Protein AF-0000000075710093 (afdb_homodimer)

pLDDT: mean 81.99, std 16.5, range [28.8, 97.38]

Sequence (736 aa):
MQGRSYMDYFTKPLHSPQQIHKHSLILINNLFGNTHSDSKSATISHDTITNLRSKILTLLNTTYNHYTVIFTHSSTQSIKTALETFTFNETSKLQLICDEKSELPYLSQVISNKNIKRVIRNDAKIDYTPIKTNDLVFISPFINGSLLTIDEIKTIIKRSHEIGNTTFVGIDATHLISNYEIDLEKLNPDFFIFDVQSFIGYPRLGVLLVNNDLITSNLLEKPYFGGGSLVYALTESPHEKLKLFPSERFEDGSLPFLTTAAADEMFSAVSEINKFRVERISKISEYAREKLSKINNCKVYGKSGSIILFDVLDSNRKAVDALNFAKFAYNSSVDISVYNNHSMASFGWLSTEQDIDKLVDVINKYLNMQGRSYMDYFTKPLHSPQQIHKHSLILINNLFGNTHSDSKSATISHDTITNLRSKILTLLNTTYNHYTVIFTHSSTQSIKTALETFTFNETSKLQLICDEKSELPYLSQVISNKNIKRVIRNDAKIDYTPIKTNDLVFISPFINGSLLTIDEIKTIIKRSHEIGNTTFVGIDATHLISNYEIDLEKLNPDFFIFDVQSFIGYPRLGVLLVNNDLITSNLLEKPYFGGGSLVYALTESPHEKLKLFPSERFEDGSLPFLTTAAADEMFSAVSEINKFRVERISKISEYAREKLSKINNCKVYGKSGSIILFDVLDSNRKAVDALNFAKFAYNSSVDISVYNNHSMASFGWLSTEQDIDKLVDVINKYLN

Structure (mmCIF, N/CA/C/O backbone):
data_AF-0000000075710093-model_v1
#
loop_
_entity.id
_entity.type
_entity.pdbx_description
1 polymer 'Aminotransferase class V domain-containing protein'
#
loop_
_atom_site.group_PDB
_atom_site.id
_atom_site.type_symbol
_atom_site.label_atom_id
_atom_site.label_alt_id
_atom_site.label_comp_id
_atom_site.label_asym_id
_atom_site.label_entity_id
_atom_site.label_seq_id
_atom_site.pdbx_PDB_ins_code
_atom_site.Cartn_x
_atom_site.Cartn_y
_atom_site.Cartn_z
_atom_site.occupancy
_atom_site.B_iso_or_equiv
_atom_site.auth_seq_id
_atom_site.auth_comp_id
_atom_site.auth_asym_id
_atom_site.auth_atom_id
_atom_site.pdbx_PDB_model_num
ATOM 1 N N . MET A 1 1 ? 1.36 -23.844 14.062 1 54.62 1 MET A N 1
ATOM 2 C CA . MET A 1 1 ? 0.206 -24.109 13.211 1 54.62 1 MET A CA 1
ATOM 3 C C . MET A 1 1 ? -0.785 -25.031 13.922 1 54.62 1 MET A C 1
ATOM 5 O O . MET A 1 1 ? -1.753 -25.5 13.312 1 54.62 1 MET A O 1
ATOM 9 N N . GLN A 1 2 ? -0.955 -24.953 15.172 1 58.69 2 GLN A N 1
ATOM 10 C CA . GLN A 1 2 ? -1.881 -25.578 16.109 1 58.69 2 GLN A CA 1
ATOM 11 C C . GLN A 1 2 ? -2.438 -26.875 15.531 1 58.69 2 GLN A C 1
ATOM 13 O O . GLN A 1 2 ? -3.643 -27.125 15.602 1 58.69 2 GLN A O 1
ATOM 18 N N . GLY A 1 3 ? -1.556 -27.672 14.789 1 72.56 3 GLY A N 1
ATOM 19 C CA . GLY A 1 3 ? -1.982 -28.984 14.328 1 72.56 3 GLY A CA 1
ATOM 20 C C . GLY A 1 3 ? -2.639 -28.953 12.961 1 72.56 3 GLY A C 1
ATOM 21 O O . GLY A 1 3 ? -3.047 -30 12.445 1 72.56 3 GLY A O 1
ATOM 22 N N . ARG A 1 4 ? -2.764 -27.891 12.383 1 85.44 4 ARG A N 1
ATOM 23 C CA . ARG A 1 4 ? -3.398 -27.781 11.07 1 85.44 4 ARG A CA 1
ATOM 24 C C . ARG A 1 4 ? -2.367 -27.891 9.953 1 85.44 4 ARG A C 1
ATOM 26 O O . ARG A 1 4 ? -1.199 -27.531 10.141 1 85.44 4 ARG A O 1
ATOM 33 N N . SER A 1 5 ? -2.816 -28.562 8.828 1 92.88 5 SER A N 1
ATOM 34 C CA . SER A 1 5 ? -2.004 -28.594 7.617 1 92.88 5 SER A CA 1
ATOM 35 C C . SER A 1 5 ? -2.387 -27.469 6.656 1 92.88 5 SER A C 1
ATOM 37 O O . SER A 1 5 ? -3.506 -27.438 6.141 1 92.88 5 SER A O 1
ATOM 39 N N . TYR A 1 6 ? -1.43 -26.609 6.48 1 91.44 6 TYR A N 1
ATOM 40 C CA . TYR A 1 6 ? -1.69 -25.438 5.652 1 91.44 6 TYR A CA 1
ATOM 41 C C . TYR A 1 6 ? -1.226 -25.672 4.223 1 91.44 6 TYR A C 1
ATOM 43 O O . TYR A 1 6 ? -0.056 -25.984 3.982 1 91.44 6 TYR A O 1
ATOM 51 N N . MET A 1 7 ? -2.17 -25.516 3.254 1 93.06 7 MET A N 1
ATOM 52 C CA . MET A 1 7 ? -1.852 -25.734 1.845 1 93.06 7 MET A CA 1
ATOM 53 C C . MET A 1 7 ? -2.469 -24.641 0.978 1 93.06 7 MET A C 1
ATOM 55 O O . MET A 1 7 ? -3.041 -24.922 -0.075 1 93.06 7 MET A O 1
ATOM 59 N N . ASP A 1 8 ? -2.447 -23.453 1.453 1 87.88 8 ASP A N 1
ATOM 60 C CA . ASP A 1 8 ? -2.93 -22.297 0.693 1 87.88 8 ASP A CA 1
ATOM 61 C C . ASP A 1 8 ? -1.832 -21.25 0.526 1 87.88 8 ASP A C 1
ATOM 63 O O . ASP A 1 8 ? -2.045 -20.062 0.811 1 87.88 8 ASP A O 1
ATOM 67 N N . TYR A 1 9 ? -0.689 -21.672 0.053 1 88.19 9 TYR A N 1
ATOM 68 C CA . TYR A 1 9 ? 0.469 -20.797 -0.136 1 88.19 9 TYR A CA 1
ATOM 69 C C . TYR A 1 9 ? 0.273 -19.891 -1.337 1 88.19 9 TYR A C 1
ATOM 71 O O . TYR A 1 9 ? 0.955 -18.875 -1.466 1 88.19 9 TYR A O 1
ATOM 79 N N . PHE A 1 10 ? -0.645 -20.281 -2.176 1 81.75 10 PHE A N 1
ATOM 80 C CA . PHE A 1 10 ? -0.968 -19.422 -3.307 1 81.75 10 PHE A CA 1
ATOM 81 C C . PHE A 1 10 ? -1.562 -18.094 -2.83 1 81.75 10 PHE A C 1
ATOM 83 O O . PHE A 1 10 ? -1.203 -17.031 -3.332 1 81.75 10 PHE A O 1
ATOM 90 N N . THR A 1 11 ? -2.416 -18.203 -1.871 1 76.12 11 THR A N 1
ATOM 91 C CA . THR A 1 11 ? -3.086 -17.016 -1.36 1 76.12 11 THR A CA 1
ATOM 92 C C . THR A 1 11 ? -2.188 -16.266 -0.379 1 76.12 11 THR A C 1
ATOM 94 O O . THR A 1 11 ? -2.109 -15.039 -0.415 1 76.12 11 THR A O 1
ATOM 97 N N . LYS A 1 12 ? -1.596 -17.047 0.429 1 82.56 12 LYS A N 1
ATOM 98 C CA . LYS A 1 12 ? -0.775 -16.422 1.463 1 82.56 12 LYS A CA 1
ATOM 99 C C . LYS A 1 12 ? 0.252 -17.406 2.018 1 82.56 12 LYS A C 1
ATOM 101 O O . LYS A 1 12 ? -0.054 -18.188 2.918 1 82.56 12 LYS A O 1
ATOM 106 N N . PRO A 1 13 ? 1.478 -17.234 1.583 1 88.94 13 PRO A N 1
ATOM 107 C CA . PRO A 1 13 ? 2.527 -18.031 2.215 1 88.94 13 PRO A CA 1
ATOM 108 C C . PRO A 1 13 ? 2.682 -17.734 3.705 1 88.94 13 PRO A C 1
ATOM 110 O O . PRO A 1 13 ? 2.383 -16.625 4.152 1 88.94 13 PRO A O 1
ATOM 113 N N . LEU A 1 14 ? 3.131 -18.734 4.449 1 88.12 14 LEU A N 1
ATOM 114 C CA . LEU A 1 14 ? 3.414 -18.531 5.867 1 88.12 14 LEU A CA 1
ATOM 115 C C . LEU A 1 14 ? 4.672 -17.688 6.055 1 88.12 14 LEU A C 1
ATOM 117 O O . LEU A 1 14 ? 5.648 -17.859 5.32 1 88.12 14 LEU A O 1
ATOM 121 N N . HIS A 1 15 ? 4.586 -16.719 6.953 1 87.88 15 HIS A N 1
ATOM 122 C CA . HIS A 1 15 ? 5.754 -15.891 7.25 1 87.88 15 HIS A CA 1
ATOM 123 C C . HIS A 1 15 ? 6.535 -16.453 8.438 1 87.88 15 HIS A C 1
ATOM 125 O O . HIS A 1 15 ? 5.984 -17.172 9.258 1 87.88 15 HIS A O 1
ATOM 131 N N . SER A 1 16 ? 7.805 -16.094 8.5 1 86.88 16 SER A N 1
ATOM 132 C CA . SER A 1 16 ? 8.68 -16.516 9.602 1 86.88 16 SER A CA 1
ATOM 133 C C . SER A 1 16 ? 8.336 -15.758 10.883 1 86.88 16 SER A C 1
ATOM 135 O O . SER A 1 16 ? 8.445 -14.531 10.938 1 86.88 16 SER A O 1
ATOM 137 N N . PRO A 1 17 ? 7.965 -16.5 11.945 1 89.31 17 PRO A N 1
ATOM 138 C CA . PRO A 1 17 ? 7.703 -15.828 13.227 1 89.31 17 PRO A CA 1
ATOM 139 C C . PRO A 1 17 ? 8.93 -15.102 13.766 1 89.31 17 PRO A C 1
ATOM 141 O O . PRO A 1 17 ? 8.797 -14.039 14.383 1 89.31 17 PRO A O 1
ATOM 144 N N . GLN A 1 18 ? 10.086 -15.711 13.516 1 90.88 18 GLN A N 1
ATOM 145 C CA . GLN A 1 18 ? 11.328 -15.102 13.984 1 90.88 18 GLN A CA 1
ATOM 146 C C . GLN A 1 18 ? 11.547 -13.742 13.328 1 90.88 18 GLN A C 1
ATOM 148 O O . GLN A 1 18 ? 11.898 -12.766 14.008 1 90.88 18 GLN A O 1
ATOM 153 N N . GLN A 1 19 ? 11.328 -13.719 12.047 1 90.44 19 GLN A N 1
ATOM 154 C CA . GLN A 1 19 ? 11.539 -12.461 11.336 1 90.44 19 GLN A CA 1
ATOM 155 C C . GLN A 1 19 ? 10.477 -11.43 11.703 1 90.44 19 GLN A C 1
ATOM 157 O O . GLN A 1 19 ? 10.758 -10.234 11.75 1 90.44 19 GLN A O 1
ATOM 162 N N . ILE A 1 20 ? 9.242 -11.875 11.953 1 93.69 20 ILE A N 1
ATOM 163 C CA . ILE A 1 20 ? 8.195 -10.969 12.406 1 93.69 20 ILE A CA 1
ATOM 164 C C . ILE A 1 20 ? 8.594 -10.344 13.734 1 93.69 20 ILE A C 1
ATOM 166 O O . ILE A 1 20 ? 8.445 -9.133 13.93 1 93.69 20 ILE A O 1
ATOM 170 N N . HIS A 1 21 ? 9.078 -11.164 14.594 1 93.75 21 HIS A N 1
ATOM 171 C CA . HIS A 1 21 ? 9.523 -10.672 15.898 1 93.75 21 HIS A CA 1
ATOM 172 C C . HIS A 1 21 ? 10.672 -9.688 15.75 1 93.75 21 HIS A C 1
ATOM 174 O O . HIS A 1 21 ? 10.672 -8.625 16.375 1 93.75 21 HIS A O 1
ATOM 180 N N . LYS A 1 22 ? 11.664 -10.031 14.969 1 93.56 22 LYS A N 1
ATOM 181 C CA . LYS A 1 22 ? 12.797 -9.141 14.734 1 93.56 22 LYS A CA 1
ATOM 182 C C . LYS A 1 22 ? 12.344 -7.812 14.148 1 93.56 22 LYS A C 1
ATOM 184 O O . LYS A 1 22 ? 12.867 -6.758 14.508 1 93.56 22 LYS A O 1
ATOM 189 N N . HIS A 1 23 ? 11.43 -7.887 13.227 1 93.56 23 HIS A N 1
ATOM 190 C CA . HIS A 1 23 ? 10.891 -6.668 12.633 1 93.56 23 HIS A CA 1
ATOM 191 C C . HIS A 1 23 ? 10.266 -5.766 13.695 1 93.56 23 HIS A C 1
ATOM 193 O O . HIS A 1 23 ? 10.445 -4.547 13.656 1 93.56 23 HIS A O 1
ATOM 199 N N . SER A 1 24 ? 9.469 -6.371 14.602 1 94.25 24 SER A N 1
ATOM 200 C CA . SER A 1 24 ? 8.859 -5.578 15.664 1 94.25 24 SER A CA 1
ATOM 201 C C . SER A 1 24 ? 9.922 -4.863 16.484 1 94.25 24 SER A C 1
ATOM 203 O O . SER A 1 24 ? 9.75 -3.699 16.859 1 94.25 24 SER A O 1
ATOM 205 N N . LEU A 1 25 ? 11.031 -5.5 16.75 1 93.31 25 LEU A N 1
ATOM 206 C CA . LEU A 1 25 ? 12.125 -4.898 17.5 1 93.31 25 LEU A CA 1
ATOM 207 C C . LEU A 1 25 ? 12.773 -3.77 16.703 1 93.31 25 LEU A C 1
ATOM 209 O O . LEU A 1 25 ? 13.156 -2.746 17.281 1 93.31 25 LEU A O 1
ATOM 213 N N . ILE A 1 26 ? 12.891 -3.979 15.445 1 91.69 26 ILE A N 1
ATOM 214 C CA . ILE A 1 26 ? 13.453 -2.953 14.578 1 91.69 26 ILE A CA 1
ATOM 215 C C . ILE A 1 26 ? 12.594 -1.69 14.648 1 91.69 26 ILE A C 1
ATOM 217 O O . ILE A 1 26 ? 13.117 -0.582 14.773 1 91.69 26 ILE A O 1
ATOM 221 N N . LEU A 1 27 ? 11.305 -1.84 14.594 1 90.69 27 LEU A N 1
ATOM 222 C CA . LEU A 1 27 ? 10.398 -0.699 14.641 1 90.69 27 LEU A CA 1
ATOM 223 C C . LEU A 1 27 ? 10.453 -0.012 16 1 90.69 27 LEU A C 1
ATOM 225 O O . LEU A 1 27 ? 10.336 1.213 16.078 1 90.69 27 LEU A O 1
ATOM 229 N N . ILE A 1 28 ? 10.578 -0.799 17.016 1 89.12 28 ILE A N 1
ATOM 230 C CA . ILE A 1 28 ? 10.555 -0.282 18.375 1 89.12 28 ILE A CA 1
ATOM 231 C C . ILE A 1 28 ? 11.859 0.445 18.672 1 89.12 28 ILE A C 1
ATOM 233 O O . ILE A 1 28 ? 11.867 1.481 19.344 1 89.12 28 ILE A O 1
ATOM 237 N N . ASN A 1 29 ? 12.953 -0.029 18.078 1 88.75 29 ASN A N 1
ATOM 238 C CA . ASN A 1 29 ? 14.273 0.448 18.484 1 88.75 29 ASN A CA 1
ATOM 239 C C . ASN A 1 29 ? 14.82 1.479 17.5 1 88.75 29 ASN A C 1
ATOM 241 O O . ASN A 1 29 ? 15.883 2.062 17.719 1 88.75 29 ASN A O 1
ATOM 245 N N . ASN A 1 30 ? 14.133 1.697 16.406 1 85.25 30 ASN A N 1
ATOM 246 C CA . ASN A 1 30 ? 14.609 2.646 15.398 1 85.25 30 ASN A CA 1
ATOM 247 C C . ASN A 1 30 ? 13.531 3.656 15.023 1 85.25 30 ASN A C 1
ATOM 249 O O . ASN A 1 30 ? 12.344 3.344 15.062 1 85.25 30 ASN A O 1
ATOM 253 N N . LEU A 1 31 ? 14.016 4.883 14.734 1 82.5 31 LEU A N 1
ATOM 254 C CA . LEU A 1 31 ? 13.133 5.918 14.219 1 82.5 31 LEU A CA 1
ATOM 255 C C . LEU A 1 31 ? 13.273 6.047 12.703 1 82.5 31 LEU A C 1
ATOM 257 O O . LEU A 1 31 ? 14.352 6.367 12.203 1 82.5 31 LEU A O 1
ATOM 261 N N . PHE A 1 32 ? 12.18 5.715 12.047 1 81.19 32 PHE A N 1
ATOM 262 C CA . PHE A 1 32 ? 12.141 5.852 10.602 1 81.19 32 PHE A CA 1
ATOM 263 C C . PHE A 1 32 ? 11.461 7.148 10.195 1 81.19 32 PHE A C 1
ATOM 265 O O . PHE A 1 32 ? 10.633 7.68 10.938 1 81.19 32 PHE A O 1
ATOM 272 N N . GLY A 1 33 ? 11.836 7.699 9.102 1 75.12 33 GLY A N 1
ATOM 273 C CA . GLY A 1 33 ? 11.25 8.93 8.586 1 75.12 33 GLY A CA 1
ATOM 274 C C . GLY A 1 33 ? 11.242 9 7.07 1 75.12 33 GLY A C 1
ATOM 275 O O . GLY A 1 33 ? 11.711 8.078 6.398 1 75.12 33 GLY A O 1
ATOM 276 N N . ASN A 1 34 ? 10.602 9.992 6.633 1 67.44 34 ASN A N 1
ATOM 277 C CA . ASN A 1 34 ? 10.562 10.195 5.188 1 67.44 34 ASN A CA 1
ATOM 278 C C . ASN A 1 34 ? 11.961 10.391 4.613 1 67.44 34 ASN A C 1
ATOM 280 O O . ASN A 1 34 ? 12.773 11.133 5.172 1 67.44 34 ASN A O 1
ATOM 284 N N . THR A 1 35 ? 12.227 9.75 3.547 1 61.75 35 THR A N 1
ATOM 285 C CA . THR A 1 35 ? 13.57 9.703 2.982 1 61.75 35 THR A CA 1
ATOM 286 C C . THR A 1 35 ? 13.977 11.07 2.439 1 61.75 35 THR A C 1
ATOM 288 O O . THR A 1 35 ? 15.164 11.32 2.188 1 61.75 35 THR A O 1
ATOM 291 N N . HIS A 1 36 ? 13.07 11.883 2.311 1 58.78 36 HIS A N 1
ATOM 292 C CA . HIS A 1 36 ? 13.352 13.18 1.704 1 58.78 36 HIS A CA 1
ATOM 293 C C . HIS A 1 36 ? 13.719 14.211 2.762 1 58.78 36 HIS A C 1
ATOM 295 O O . HIS A 1 36 ? 14 15.367 2.438 1 58.78 36 HIS A O 1
ATOM 301 N N . SER A 1 37 ? 13.797 13.742 3.99 1 59.25 37 SER A N 1
ATOM 302 C CA . SER A 1 37 ? 14.172 14.656 5.066 1 59.25 37 SER A CA 1
ATOM 303 C C . SER A 1 37 ? 15.656 14.539 5.391 1 59.25 37 SER A C 1
ATOM 305 O O . SER A 1 37 ? 16.328 13.602 4.941 1 59.25 37 SER A O 1
ATOM 307 N N . ASP A 1 38 ? 16.312 15.531 5.82 1 58.88 38 ASP A N 1
ATOM 308 C CA . ASP A 1 38 ? 17.719 15.5 6.215 1 58.88 38 ASP A CA 1
ATOM 309 C C . ASP A 1 38 ? 17.875 15.031 7.66 1 58.88 38 ASP A C 1
ATOM 311 O O . ASP A 1 38 ? 18.859 15.367 8.32 1 58.88 38 ASP A O 1
ATOM 315 N N . SER A 1 39 ? 17.078 14.219 8.086 1 65.75 39 SER A N 1
ATOM 316 C CA . SER A 1 39 ? 17.109 13.711 9.461 1 65.75 39 SER A CA 1
ATOM 317 C C . SER A 1 39 ? 17.75 12.328 9.523 1 65.75 39 SER A C 1
ATOM 319 O O . SER A 1 39 ? 17.969 11.695 8.492 1 65.75 39 SER A O 1
ATOM 321 N N . LYS A 1 40 ? 18.312 11.898 10.68 1 69.88 40 LYS A N 1
ATOM 322 C CA . LYS A 1 40 ? 18.828 10.547 10.898 1 69.88 40 LYS A CA 1
ATOM 323 C C . LYS A 1 40 ? 17.781 9.5 10.539 1 69.88 40 LYS A C 1
ATOM 325 O O . LYS A 1 40 ? 18.109 8.461 9.961 1 69.88 40 LYS A O 1
ATOM 330 N N . SER A 1 41 ? 16.516 9.844 10.906 1 76.38 41 SER A N 1
ATOM 331 C CA . SER A 1 41 ? 15.422 8.938 10.578 1 76.38 41 SER A CA 1
ATOM 332 C C . SER A 1 41 ? 15.297 8.742 9.07 1 76.38 41 SER A C 1
ATOM 334 O O . SER A 1 41 ? 15.031 7.633 8.602 1 76.38 41 SER A O 1
ATOM 336 N N . ALA A 1 42 ? 15.531 9.805 8.383 1 75.31 42 ALA A N 1
ATOM 337 C CA . ALA A 1 42 ? 15.5 9.734 6.926 1 75.31 42 ALA A CA 1
ATOM 338 C C . ALA A 1 42 ? 16.641 8.875 6.395 1 75.31 42 ALA A C 1
ATOM 340 O O . ALA A 1 42 ? 16.469 8.117 5.438 1 75.31 42 ALA A O 1
ATOM 341 N N . THR A 1 43 ? 17.828 8.992 7.043 1 78.81 43 THR A N 1
ATOM 342 C CA . THR A 1 43 ? 19 8.219 6.633 1 78.81 43 THR A CA 1
ATOM 343 C C . THR A 1 43 ? 18.75 6.727 6.855 1 78.81 43 THR A C 1
ATOM 345 O O . THR A 1 43 ? 19.094 5.906 6 1 78.81 43 THR A O 1
ATOM 348 N N . ILE A 1 44 ? 18.203 6.418 7.977 1 82.81 44 ILE A N 1
ATOM 349 C CA . ILE A 1 44 ? 17.906 5.023 8.289 1 82.81 44 ILE A CA 1
ATOM 350 C C . ILE A 1 44 ? 16.938 4.465 7.258 1 82.81 44 ILE A C 1
ATOM 352 O O . ILE A 1 44 ? 17.109 3.346 6.766 1 82.81 44 ILE A O 1
ATOM 356 N N . SER A 1 45 ? 15.953 5.234 6.945 1 85.62 45 SER A N 1
ATOM 357 C CA . SER A 1 45 ? 14.977 4.828 5.945 1 85.62 45 SER A CA 1
ATOM 358 C C . SER A 1 45 ? 15.633 4.617 4.582 1 85.62 45 SER A C 1
ATOM 360 O O . SER A 1 45 ? 15.375 3.617 3.912 1 85.62 45 SER A O 1
ATOM 362 N N . HIS A 1 46 ? 16.469 5.52 4.184 1 83.56 46 HIS A N 1
ATOM 363 C CA . HIS A 1 46 ? 17.156 5.441 2.904 1 83.56 46 HIS A CA 1
ATOM 364 C C . HIS A 1 46 ? 18.047 4.199 2.834 1 83.56 46 HIS A C 1
ATOM 366 O O . HIS A 1 46 ? 18.031 3.482 1.832 1 83.56 46 HIS A O 1
ATOM 372 N N . ASP A 1 47 ? 18.812 3.998 3.885 1 87.75 47 ASP A N 1
ATOM 373 C CA . ASP A 1 47 ? 19.703 2.848 3.936 1 87.75 47 ASP A CA 1
ATOM 374 C C . ASP A 1 47 ? 18.922 1.539 3.855 1 87.75 47 ASP A C 1
ATOM 376 O O . ASP A 1 47 ? 19.344 0.599 3.178 1 87.75 47 ASP A O 1
ATOM 380 N N . THR A 1 48 ? 17.875 1.511 4.539 1 90.5 48 THR A N 1
ATOM 381 C CA . THR A 1 48 ? 17.047 0.308 4.555 1 90.5 48 THR A CA 1
ATOM 382 C C . THR A 1 48 ? 16.484 0.017 3.164 1 90.5 48 THR A C 1
ATOM 384 O O . THR A 1 48 ? 16.516 -1.128 2.707 1 90.5 48 THR A O 1
ATOM 387 N N . ILE A 1 49 ? 16.031 1.028 2.516 1 89.94 49 ILE A N 1
ATOM 388 C CA . ILE A 1 49 ? 15.469 0.885 1.176 1 89.94 49 ILE A CA 1
ATOM 389 C C . ILE A 1 49 ? 16.562 0.442 0.204 1 89.94 49 ILE A C 1
ATOM 391 O O . ILE A 1 49 ? 16.344 -0.447 -0.622 1 89.94 49 ILE A O 1
ATOM 395 N N . THR A 1 50 ? 17.719 1.025 0.313 1 90.38 50 THR A N 1
ATOM 396 C CA . THR A 1 50 ? 18.859 0.676 -0.535 1 90.38 50 THR A CA 1
ATOM 397 C C . THR A 1 50 ? 19.281 -0.771 -0.3 1 90.38 50 THR A C 1
ATOM 399 O O . THR A 1 50 ? 19.562 -1.5 -1.251 1 90.38 50 THR A O 1
ATOM 402 N N . ASN A 1 51 ? 19.312 -1.138 0.919 1 92.81 51 ASN A N 1
ATOM 403 C CA . ASN A 1 51 ? 19.672 -2.51 1.262 1 92.81 51 ASN A CA 1
ATOM 404 C C . ASN A 1 51 ? 18.672 -3.508 0.687 1 92.81 51 ASN A C 1
ATOM 406 O O . ASN A 1 51 ? 19.047 -4.559 0.173 1 92.81 51 ASN A O 1
ATOM 410 N N . LEU A 1 52 ? 17.406 -3.172 0.826 1 94.69 52 LEU A N 1
ATOM 411 C CA . LEU A 1 52 ? 16.375 -4.051 0.296 1 94.69 52 LEU A CA 1
ATOM 412 C C . LEU A 1 52 ? 16.516 -4.207 -1.215 1 94.69 52 LEU A C 1
ATOM 414 O O . LEU A 1 52 ? 16.406 -5.316 -1.742 1 94.69 52 LEU A O 1
ATOM 418 N N . ARG A 1 53 ? 16.703 -3.082 -1.881 1 94.19 53 ARG A N 1
ATOM 419 C CA . ARG A 1 53 ? 16.906 -3.141 -3.324 1 94.19 53 ARG A CA 1
ATOM 420 C C . ARG A 1 53 ? 18.078 -4.055 -3.672 1 94.19 53 ARG A C 1
ATOM 422 O O . ARG A 1 53 ? 17.984 -4.871 -4.59 1 94.19 53 ARG A O 1
ATOM 429 N N . SER A 1 54 ? 19.141 -3.959 -2.973 1 94.44 54 SER A N 1
ATOM 430 C CA . SER A 1 54 ? 20.312 -4.789 -3.203 1 94.44 54 SER A CA 1
ATOM 431 C C . SER A 1 54 ? 20 -6.266 -2.98 1 94.44 54 SER A C 1
ATOM 433 O O . SER A 1 54 ? 20.438 -7.117 -3.762 1 94.44 54 SER A O 1
ATOM 435 N N . LYS A 1 55 ? 19.328 -6.594 -1.928 1 94.75 55 LYS A N 1
ATOM 436 C CA . LYS A 1 55 ? 18.953 -7.977 -1.637 1 94.75 55 LYS A CA 1
ATOM 437 C C . LYS A 1 55 ? 18.109 -8.57 -2.762 1 94.75 55 LYS A C 1
ATOM 439 O O . LYS A 1 55 ? 18.297 -9.727 -3.145 1 94.75 55 LYS A O 1
ATOM 444 N N . ILE A 1 56 ? 17.172 -7.754 -3.266 1 96 56 ILE A N 1
ATOM 445 C CA . ILE A 1 56 ? 16.281 -8.203 -4.336 1 96 56 ILE A CA 1
ATOM 446 C C . ILE A 1 56 ? 17.109 -8.469 -5.602 1 96 56 ILE A C 1
ATOM 448 O O . ILE A 1 56 ? 16.938 -9.508 -6.242 1 96 56 ILE A O 1
ATOM 452 N N . LEU A 1 57 ? 17.984 -7.527 -5.914 1 96.06 57 LEU A N 1
ATOM 453 C CA . LEU A 1 57 ? 18.828 -7.68 -7.094 1 96.06 57 LEU A CA 1
ATOM 454 C C . LEU A 1 57 ? 19.719 -8.906 -6.973 1 96.06 57 LEU A C 1
ATOM 456 O O . LEU A 1 57 ? 19.891 -9.664 -7.934 1 96.06 57 LEU A O 1
ATOM 460 N N . THR A 1 58 ? 20.25 -9.141 -5.805 1 94.56 58 THR A N 1
ATOM 461 C CA . THR A 1 58 ? 21.094 -10.305 -5.562 1 94.56 58 THR A CA 1
ATOM 462 C C . THR A 1 58 ? 20.297 -11.594 -5.695 1 94.56 58 THR A C 1
ATOM 464 O O . THR A 1 58 ? 20.75 -12.555 -6.324 1 94.56 58 THR A O 1
ATOM 467 N N . LEU A 1 59 ? 19.141 -11.625 -5.125 1 94.5 59 LEU A N 1
ATOM 468 C CA . LEU A 1 59 ? 18.266 -12.789 -5.191 1 94.5 59 LEU A CA 1
ATOM 469 C C . LEU A 1 59 ? 17.984 -13.172 -6.637 1 94.5 59 LEU A C 1
ATOM 471 O O . LEU A 1 59 ? 17.875 -14.359 -6.965 1 94.5 59 LEU A O 1
ATOM 475 N N . LEU A 1 60 ? 17.844 -12.18 -7.488 1 95.56 60 LEU A N 1
ATOM 476 C CA . LEU A 1 60 ? 17.453 -12.398 -8.875 1 95.56 60 LEU A CA 1
ATOM 477 C C . LEU A 1 60 ? 18.672 -12.43 -9.789 1 95.56 60 LEU A C 1
ATOM 479 O O . LEU A 1 60 ? 18.531 -12.406 -11.016 1 95.56 60 LEU A O 1
ATOM 483 N N . ASN A 1 61 ? 19.844 -12.383 -9.18 1 95.12 61 ASN A N 1
ATOM 484 C CA . ASN A 1 61 ? 21.125 -12.492 -9.883 1 95.12 61 ASN A CA 1
ATOM 485 C C . ASN A 1 61 ? 21.266 -11.406 -10.953 1 95.12 61 ASN A C 1
ATOM 487 O O . ASN A 1 61 ? 21.531 -11.711 -12.117 1 95.12 61 ASN A O 1
ATOM 491 N N . THR A 1 62 ? 21.031 -10.18 -10.539 1 97.25 62 THR A N 1
ATOM 492 C CA . THR A 1 62 ? 21.219 -9.023 -11.406 1 97.25 62 THR A CA 1
ATOM 493 C C . THR A 1 62 ? 21.766 -7.836 -10.609 1 97.25 62 THR A C 1
ATOM 495 O O . THR A 1 62 ? 22.141 -7.984 -9.445 1 97.25 62 THR A O 1
ATOM 498 N N . THR A 1 63 ? 22.016 -6.668 -11.266 1 95.75 63 THR A N 1
ATOM 499 C CA . THR A 1 63 ? 22.609 -5.504 -10.617 1 95.75 63 THR A CA 1
ATOM 500 C C . THR A 1 63 ? 21.875 -4.227 -11.008 1 95.75 63 THR A C 1
ATOM 502 O O . THR A 1 63 ? 21.016 -4.246 -11.891 1 95.75 63 THR A O 1
ATOM 505 N N . TYR A 1 64 ? 22.281 -3.182 -10.328 1 92.94 64 TYR A N 1
ATOM 506 C CA . TYR A 1 64 ? 21.719 -1.858 -10.586 1 92.94 64 TYR A CA 1
ATOM 507 C C . TYR A 1 64 ? 22.047 -1.402 -12.008 1 92.94 64 TYR A C 1
ATOM 509 O O . TYR A 1 64 ? 21.406 -0.489 -12.531 1 92.94 64 TYR A O 1
ATOM 517 N N . ASN A 1 65 ? 22.984 -1.99 -12.641 1 93.19 65 ASN A N 1
ATOM 518 C CA . ASN A 1 65 ? 23.375 -1.611 -13.992 1 93.19 65 ASN A CA 1
ATOM 519 C C . ASN A 1 65 ? 22.359 -2.084 -15.023 1 93.19 65 ASN A C 1
ATOM 521 O O . ASN A 1 65 ? 22.234 -1.486 -16.094 1 93.19 65 ASN A O 1
ATOM 525 N N . HIS A 1 66 ? 21.641 -3.109 -14.648 1 96 66 HIS A N 1
ATOM 526 C CA . HIS A 1 66 ? 20.797 -3.717 -15.664 1 96 66 HIS A CA 1
ATOM 527 C C . HIS A 1 66 ? 19.312 -3.506 -15.344 1 96 66 HIS A C 1
ATOM 529 O O . HIS A 1 66 ? 18.484 -3.42 -16.25 1 96 66 HIS A O 1
ATOM 535 N N . TYR A 1 67 ? 19.016 -3.453 -14.016 1 95.81 67 TYR A N 1
ATOM 536 C CA . TYR A 1 67 ? 17.609 -3.299 -13.641 1 95.81 67 TYR A CA 1
ATOM 537 C C . TYR A 1 67 ? 17.453 -2.213 -12.586 1 95.81 67 TYR A C 1
ATOM 539 O O . TYR A 1 67 ? 18.297 -2.057 -11.703 1 95.81 67 TYR A O 1
ATOM 547 N N . THR A 1 68 ? 16.312 -1.536 -12.641 1 93.38 68 THR A N 1
ATOM 548 C CA . THR A 1 68 ? 15.867 -0.603 -11.617 1 93.38 68 THR A CA 1
ATOM 549 C C . THR A 1 68 ? 14.711 -1.197 -10.82 1 93.38 68 THR A C 1
ATOM 551 O O . THR A 1 68 ? 13.742 -1.699 -11.398 1 93.38 68 THR A O 1
ATOM 554 N N . VAL A 1 69 ? 14.852 -1.155 -9.5 1 94.44 69 VAL A N 1
ATOM 555 C CA . VAL A 1 69 ? 13.828 -1.701 -8.617 1 94.44 69 VAL A CA 1
ATOM 556 C C . VAL A 1 69 ? 12.875 -0.588 -8.18 1 94.44 69 VAL A C 1
ATOM 558 O O . VAL A 1 69 ? 13.297 0.399 -7.578 1 94.44 69 VAL A O 1
ATOM 561 N N . ILE A 1 70 ? 11.602 -0.78 -8.453 1 91.56 70 ILE A N 1
ATOM 562 C CA . ILE A 1 70 ? 10.555 0.164 -8.078 1 91.56 70 ILE A CA 1
ATOM 563 C C . ILE A 1 70 ? 9.578 -0.505 -7.117 1 91.56 70 ILE A C 1
ATOM 565 O O . ILE A 1 70 ? 9.086 -1.604 -7.387 1 91.56 70 ILE A O 1
ATOM 569 N N . PHE A 1 71 ? 9.336 0.176 -5.984 1 90.94 71 PHE A N 1
ATOM 570 C CA . PHE A 1 71 ? 8.375 -0.361 -5.031 1 90.94 71 PHE A CA 1
ATOM 571 C C . PHE A 1 71 ? 6.984 0.207 -5.285 1 90.94 71 PHE A C 1
ATOM 573 O O . PHE A 1 71 ? 6.836 1.396 -5.57 1 90.94 71 PHE A O 1
ATOM 580 N N . THR A 1 72 ? 6.047 -0.687 -5.32 1 88.19 72 THR A N 1
ATOM 581 C CA . THR A 1 72 ? 4.633 -0.348 -5.422 1 88.19 72 THR A CA 1
ATOM 582 C C . THR A 1 72 ? 3.838 -0.995 -4.289 1 88.19 72 THR A C 1
ATOM 584 O O . THR A 1 72 ? 4.422 -1.556 -3.357 1 88.19 72 THR A O 1
ATOM 587 N N . HIS A 1 73 ? 2.594 -0.92 -4.355 1 83.12 73 HIS A N 1
ATOM 588 C CA . HIS A 1 73 ? 1.78 -1.436 -3.26 1 83.12 73 HIS A CA 1
ATOM 589 C C . HIS A 1 73 ? 1.484 -2.92 -3.445 1 83.12 73 HIS A C 1
ATOM 591 O O . HIS A 1 73 ? 1.219 -3.631 -2.473 1 83.12 73 HIS A O 1
ATOM 597 N N . SER A 1 74 ? 1.488 -3.336 -4.656 1 84.69 74 SER A N 1
ATOM 598 C CA . SER A 1 74 ? 1.174 -4.719 -5.004 1 84.69 74 SER A CA 1
ATOM 599 C C . SER A 1 74 ? 1.646 -5.059 -6.41 1 84.69 74 SER A C 1
ATOM 601 O O . SER A 1 74 ? 2.014 -4.168 -7.18 1 84.69 74 SER A O 1
ATOM 603 N N . SER A 1 75 ? 1.606 -6.316 -6.695 1 86.56 75 SER A N 1
ATOM 604 C CA . SER A 1 75 ? 1.947 -6.707 -8.062 1 86.56 75 SER A CA 1
ATOM 605 C C . SER A 1 75 ? 0.956 -6.129 -9.062 1 86.56 75 SER A C 1
ATOM 607 O O . SER A 1 75 ? 1.329 -5.789 -10.188 1 86.56 75 SER A O 1
ATOM 609 N N . THR A 1 76 ? -0.299 -6.023 -8.625 1 79.56 76 THR A N 1
ATOM 610 C CA . THR A 1 76 ? -1.307 -5.414 -9.484 1 79.56 76 THR A CA 1
ATOM 611 C C . THR A 1 76 ? -0.932 -3.973 -9.82 1 79.56 76 THR A C 1
ATOM 613 O O . THR A 1 76 ? -1.012 -3.557 -10.977 1 79.56 76 THR A O 1
ATOM 616 N N . GLN A 1 77 ? -0.552 -3.252 -8.812 1 81.69 77 GLN A N 1
ATOM 617 C CA . GLN A 1 77 ? -0.142 -1.873 -9.062 1 81.69 77 GLN A CA 1
ATOM 618 C C . GLN A 1 77 ? 1.126 -1.818 -9.906 1 81.69 77 GLN A C 1
ATOM 620 O O . GLN A 1 77 ? 1.3 -0.906 -10.719 1 81.69 77 GLN A O 1
ATOM 625 N N . SER A 1 78 ? 2.006 -2.779 -9.68 1 87.5 78 SER A N 1
ATOM 626 C CA . SER A 1 78 ? 3.213 -2.854 -10.492 1 87.5 78 SER A CA 1
ATOM 627 C C . SER A 1 78 ? 2.873 -3.014 -11.977 1 87.5 78 SER A C 1
ATOM 629 O O . SER A 1 78 ? 3.473 -2.357 -12.828 1 87.5 78 SER A O 1
ATOM 631 N N . ILE A 1 79 ? 1.948 -3.885 -12.242 1 86.19 79 ILE A N 1
ATOM 632 C CA . ILE A 1 79 ? 1.52 -4.117 -13.617 1 86.19 79 ILE A CA 1
ATOM 633 C C . ILE A 1 79 ? 0.906 -2.842 -14.195 1 86.19 79 ILE A C 1
ATOM 635 O O . ILE A 1 79 ? 1.215 -2.449 -15.32 1 86.19 79 ILE A O 1
ATOM 639 N N . LYS A 1 80 ? 0.055 -2.217 -13.422 1 81.69 80 LYS A N 1
ATOM 640 C CA . LYS A 1 80 ? -0.564 -0.966 -13.852 1 81.69 80 LYS A CA 1
ATOM 641 C C . LYS A 1 80 ? 0.492 0.091 -14.164 1 81.69 80 LYS A C 1
ATOM 643 O O . LYS A 1 80 ? 0.403 0.784 -15.18 1 81.69 80 LYS A O 1
ATOM 648 N N . THR A 1 81 ? 1.432 0.204 -13.266 1 84 81 THR A N 1
ATOM 649 C CA . THR A 1 81 ? 2.502 1.182 -13.43 1 84 81 THR A CA 1
ATOM 650 C C . THR A 1 81 ? 3.295 0.897 -14.703 1 84 81 THR A C 1
ATOM 652 O O . THR A 1 81 ? 3.611 1.815 -15.461 1 84 81 THR A O 1
ATOM 655 N N . ALA A 1 82 ? 3.637 -0.336 -14.977 1 88.56 82 ALA A N 1
ATOM 656 C CA . ALA A 1 82 ? 4.363 -0.725 -16.188 1 88.56 82 ALA A CA 1
ATOM 657 C C . ALA A 1 82 ? 3.59 -0.343 -17.438 1 88.56 82 ALA A C 1
ATOM 659 O O . ALA A 1 82 ? 4.152 0.235 -18.375 1 88.56 82 ALA A O 1
ATOM 660 N N . LEU A 1 83 ? 2.316 -0.6 -17.406 1 86.19 83 LEU A N 1
ATOM 661 C CA . LEU A 1 83 ? 1.484 -0.337 -18.578 1 86.19 83 LEU A CA 1
ATOM 662 C C . LEU A 1 83 ? 1.299 1.161 -18.781 1 86.19 83 LEU A C 1
ATOM 664 O O . LEU A 1 83 ? 1.298 1.638 -19.922 1 86.19 83 LEU A O 1
ATOM 668 N N . GLU A 1 84 ? 1.095 1.794 -17.688 1 81.12 84 GLU A N 1
ATOM 669 C CA . GLU A 1 84 ? 0.848 3.23 -17.766 1 81.12 84 GLU A CA 1
ATOM 670 C C . GLU A 1 84 ? 2.092 3.975 -18.25 1 81.12 84 GLU A C 1
ATOM 672 O O . GLU A 1 84 ? 1.987 4.992 -18.938 1 81.12 84 GLU A O 1
ATOM 677 N N . THR A 1 85 ? 3.195 3.547 -17.828 1 84.94 85 THR A N 1
ATOM 678 C CA . THR A 1 85 ? 4.422 4.277 -18.125 1 84.94 85 THR A CA 1
ATOM 679 C C . THR A 1 85 ? 5.004 3.846 -19.469 1 84.94 85 THR A C 1
ATOM 681 O O . THR A 1 85 ? 5.777 4.586 -20.078 1 84.94 85 THR A O 1
ATOM 684 N N . PHE A 1 86 ? 4.711 2.652 -19.984 1 90.06 86 PHE A N 1
ATOM 685 C CA . PHE A 1 86 ? 5.223 2.152 -21.25 1 90.06 86 PHE A CA 1
ATOM 686 C C . PHE A 1 86 ? 4.648 2.947 -22.422 1 90.06 86 PHE A C 1
ATOM 688 O O . PHE A 1 86 ? 3.465 3.287 -22.422 1 90.06 86 PHE A O 1
ATOM 695 N N . THR A 1 87 ? 5.469 3.266 -23.375 1 87.81 87 THR A N 1
ATOM 696 C CA . THR A 1 87 ? 5.051 4.039 -24.531 1 87.81 87 THR A CA 1
ATOM 697 C C . THR A 1 87 ? 4.559 3.117 -25.641 1 87.81 87 THR A C 1
ATOM 699 O O . THR A 1 87 ? 5.344 2.371 -26.234 1 87.81 87 THR A O 1
ATOM 702 N N . PHE A 1 88 ? 3.289 3.197 -25.859 1 88.56 88 PHE A N 1
ATOM 703 C CA . PHE A 1 88 ? 2.674 2.506 -26.984 1 88.56 88 PHE A CA 1
ATOM 704 C C . PHE A 1 88 ? 2.566 3.428 -28.203 1 88.56 88 PHE A C 1
ATOM 706 O O . PHE A 1 88 ? 2.326 4.629 -28.047 1 88.56 88 PHE A O 1
ATOM 713 N N . ASN A 1 89 ? 2.779 2.936 -29.359 1 84.81 89 ASN A N 1
ATOM 714 C CA . ASN A 1 89 ? 2.477 3.678 -30.578 1 84.81 89 ASN A CA 1
ATOM 715 C C . ASN A 1 89 ? 1.093 3.328 -31.109 1 84.81 89 ASN A C 1
ATOM 717 O O . ASN A 1 89 ? 0.376 2.521 -30.516 1 84.81 89 ASN A O 1
ATOM 721 N N . GLU A 1 90 ? 0.686 3.971 -32.156 1 83.75 90 GLU A N 1
ATOM 722 C CA . GLU A 1 90 ? -0.651 3.812 -32.719 1 83.75 90 GLU A CA 1
ATOM 723 C C . GLU A 1 90 ? -0.894 2.375 -33.156 1 83.75 90 GLU A C 1
ATOM 725 O O . GLU A 1 90 ? -2.025 1.89 -33.125 1 83.75 90 GLU A O 1
ATOM 730 N N . THR A 1 91 ? 0.146 1.662 -33.469 1 84.75 91 THR A N 1
ATOM 731 C CA . THR A 1 91 ? -0.003 0.317 -34 1 84.75 91 THR A CA 1
ATOM 732 C C . THR A 1 91 ? 0.357 -0.732 -32.969 1 84.75 91 THR A C 1
ATOM 734 O O . THR A 1 91 ? 0.29 -1.934 -33.219 1 84.75 91 THR A O 1
ATOM 737 N N . SER A 1 92 ? 0.68 -0.24 -31.812 1 88.94 92 SER A N 1
ATOM 738 C CA . SER A 1 92 ? 1.117 -1.143 -30.75 1 88.94 92 SER A CA 1
ATOM 739 C C . SER A 1 92 ? -0.024 -2.039 -30.281 1 88.94 92 SER A C 1
ATOM 741 O O . SER A 1 92 ? -1.189 -1.64 -30.312 1 88.94 92 SER A O 1
ATOM 743 N N . LYS A 1 93 ? 0.378 -3.264 -29.875 1 89.62 93 LYS A N 1
ATOM 744 C CA . LYS A 1 93 ? -0.566 -4.199 -29.266 1 89.62 93 LYS A CA 1
ATOM 745 C C . LYS A 1 93 ? -0.072 -4.676 -27.906 1 89.62 93 LYS A C 1
ATOM 747 O O . LYS A 1 93 ? 1.132 -4.848 -27.703 1 89.62 93 LYS A O 1
ATOM 752 N N . LEU A 1 94 ? -1.004 -4.832 -27.031 1 90.31 94 LEU A N 1
ATOM 753 C CA . LEU A 1 94 ? -0.762 -5.516 -25.766 1 90.31 94 LEU A CA 1
ATOM 754 C C . LEU A 1 94 ? -1.263 -6.957 -25.812 1 90.31 94 LEU A C 1
ATOM 756 O O . LEU A 1 94 ? -2.463 -7.195 -25.969 1 90.31 94 LEU A O 1
ATOM 760 N N . GLN A 1 95 ? -0.355 -7.867 -25.828 1 87.69 95 GLN A N 1
ATOM 761 C CA . GLN A 1 95 ? -0.709 -9.281 -25.797 1 87.69 95 GLN A CA 1
ATOM 762 C C . GLN A 1 95 ? -0.639 -9.844 -24.375 1 87.69 95 GLN A C 1
ATOM 764 O O . GLN A 1 95 ? 0.449 -10 -23.828 1 87.69 95 GLN A O 1
ATOM 769 N N . LEU A 1 96 ? -1.787 -10.109 -23.844 1 83.94 96 LEU A N 1
ATOM 770 C CA . LEU A 1 96 ? -1.878 -10.609 -22.484 1 83.94 96 LEU A CA 1
ATOM 771 C C . LEU A 1 96 ? -2.012 -12.125 -22.453 1 83.94 96 LEU A C 1
ATOM 773 O O . LEU A 1 96 ? -2.979 -12.68 -23 1 83.94 96 LEU A O 1
ATOM 777 N N . ILE A 1 97 ? -1.007 -12.703 -21.922 1 81.81 97 ILE A N 1
ATOM 778 C CA . ILE A 1 97 ? -1.075 -14.148 -21.734 1 81.81 97 ILE A CA 1
ATOM 779 C C . ILE A 1 97 ? -1.561 -14.469 -20.312 1 81.81 97 ILE A C 1
ATOM 781 O O . ILE A 1 97 ? -0.817 -14.305 -19.344 1 81.81 97 ILE A O 1
ATOM 785 N N . CYS A 1 98 ? -2.781 -14.812 -20.203 1 74.62 98 CYS A N 1
ATOM 786 C CA . CYS A 1 98 ? -3.377 -15.102 -18.906 1 74.62 98 CYS A CA 1
ATOM 787 C C . CYS A 1 98 ? -4.527 -16.094 -19.031 1 74.62 98 CYS A C 1
ATOM 789 O O . CYS A 1 98 ? -4.918 -16.453 -20.156 1 74.62 98 CYS A O 1
ATOM 791 N N . ASP A 1 99 ? -4.855 -16.578 -17.828 1 63.53 99 ASP A N 1
ATOM 792 C CA . ASP A 1 99 ? -6.078 -17.375 -17.828 1 63.53 99 ASP A CA 1
ATOM 793 C C . ASP A 1 99 ? -7.297 -16.516 -18.156 1 63.53 99 ASP A C 1
ATOM 795 O O . ASP A 1 99 ? -7.406 -15.391 -17.656 1 63.53 99 ASP A O 1
ATOM 799 N N . GLU A 1 100 ? -7.906 -16.891 -19.094 1 54.28 100 GLU A N 1
ATOM 800 C CA . GLU A 1 100 ? -9.062 -16.141 -19.562 1 54.28 100 GLU A CA 1
ATOM 801 C C . GLU A 1 100 ? -9.867 -15.578 -18.375 1 54.28 100 GLU A C 1
ATOM 803 O O . GLU A 1 100 ? -10.406 -14.477 -18.453 1 54.28 100 GLU A O 1
ATOM 808 N N . LYS A 1 101 ? -9.906 -16.469 -17.469 1 51.22 101 LYS A N 1
ATOM 809 C CA . LYS A 1 101 ? -10.758 -16.078 -16.359 1 51.22 101 LYS A CA 1
ATOM 810 C C . LYS A 1 101 ? -10.039 -15.094 -15.438 1 51.22 101 LYS A C 1
ATOM 812 O O . LYS A 1 101 ? -10.648 -14.516 -14.539 1 51.22 101 LYS A O 1
ATOM 817 N N . SER A 1 102 ? -8.812 -14.953 -15.703 1 53.06 102 SER A N 1
ATOM 818 C CA . SER A 1 102 ? -8.016 -14.062 -14.875 1 53.06 102 SER A CA 1
ATOM 819 C C . SER A 1 102 ? -7.938 -12.664 -15.484 1 53.06 102 SER A C 1
ATOM 821 O O . SER A 1 102 ? -6.969 -11.938 -15.258 1 53.06 102 SER A O 1
ATOM 823 N N . GLU A 1 103 ? -9.016 -12.32 -16.203 1 50.41 103 GLU A N 1
ATOM 824 C CA . GLU A 1 103 ? -8.922 -10.992 -16.797 1 50.41 103 GLU A CA 1
ATOM 825 C C . GLU A 1 103 ? -8.555 -9.945 -15.75 1 50.41 103 GLU A C 1
ATOM 827 O O . GLU A 1 103 ? -9.062 -9.969 -14.625 1 50.41 103 GLU A O 1
ATOM 832 N N . LEU A 1 104 ? -7.367 -9.336 -15.984 1 59.31 104 LEU A N 1
ATOM 833 C CA . LEU A 1 104 ? -6.902 -8.227 -15.156 1 59.31 104 LEU A CA 1
ATOM 834 C C . LEU A 1 104 ? -7.793 -7.004 -15.328 1 59.31 104 LEU A C 1
ATOM 836 O O . LEU A 1 104 ? -7.504 -6.133 -16.156 1 59.31 104 LEU A O 1
ATOM 840 N N . PRO A 1 105 ? -8.961 -7.059 -14.719 1 56 105 PRO A N 1
ATOM 841 C CA . PRO A 1 105 ? -9.891 -5.938 -14.898 1 56 105 PRO A CA 1
ATOM 842 C C . PRO A 1 105 ? -9.242 -4.582 -14.617 1 56 105 PRO A C 1
ATOM 844 O O . PRO A 1 105 ? -9.609 -3.576 -15.219 1 56 105 PRO A O 1
ATOM 847 N N . TYR A 1 106 ? -8.312 -4.672 -13.836 1 58.31 106 TYR A N 1
ATOM 848 C CA . TYR A 1 106 ? -7.691 -3.42 -13.43 1 58.31 106 TYR A CA 1
ATOM 849 C C . TYR A 1 106 ? -6.891 -2.809 -14.57 1 58.31 106 TYR A C 1
ATOM 851 O O . TYR A 1 106 ? -6.574 -1.618 -14.555 1 58.31 106 TYR A O 1
ATOM 859 N N . LEU A 1 107 ? -6.723 -3.588 -15.578 1 70 107 LEU A N 1
ATOM 860 C CA . LEU A 1 107 ? -5.934 -3.092 -16.703 1 70 107 LEU A CA 1
ATOM 861 C C . LEU A 1 107 ? -6.816 -2.373 -17.719 1 70 107 LEU A C 1
ATOM 863 O O . LEU A 1 107 ? -6.32 -1.633 -18.562 1 70 107 LEU A O 1
ATOM 867 N N . SER A 1 108 ? -8.086 -2.598 -17.484 1 67.5 108 SER A N 1
ATOM 868 C CA . SER A 1 108 ? -9.008 -2.068 -18.484 1 67.5 108 SER A CA 1
ATOM 869 C C . SER A 1 108 ? -8.93 -0.548 -18.562 1 67.5 108 SER A C 1
ATOM 871 O O . SER A 1 108 ? -8.969 0.024 -19.656 1 67.5 108 SER A O 1
ATOM 873 N N . GLN A 1 109 ? -8.828 0.038 -17.453 1 68.31 109 GLN A N 1
ATOM 874 C CA . GLN A 1 109 ? -8.781 1.496 -17.438 1 68.31 109 GLN A CA 1
ATOM 875 C C . GLN A 1 109 ? -7.531 2.008 -18.156 1 68.31 109 GLN A C 1
ATOM 877 O O . GLN A 1 109 ? -7.602 2.957 -18.938 1 68.31 109 GLN A O 1
ATOM 882 N N . VAL A 1 110 ? -6.488 1.376 -17.812 1 73.88 110 VAL A N 1
ATOM 883 C CA . VAL A 1 110 ? -5.234 1.807 -18.422 1 73.88 110 VAL A CA 1
ATOM 884 C C . VAL A 1 110 ? -5.281 1.557 -19.938 1 73.88 110 VAL A C 1
ATOM 886 O O . VAL A 1 110 ? -4.832 2.391 -20.719 1 73.88 110 VAL A O 1
ATOM 889 N N . ILE A 1 111 ? -5.855 0.433 -20.266 1 78 111 ILE A N 1
ATOM 890 C CA . ILE A 1 111 ? -5.953 0.049 -21.672 1 78 111 ILE A CA 1
ATOM 891 C C . ILE A 1 111 ? -6.844 1.038 -22.422 1 78 111 ILE A C 1
ATOM 893 O O . ILE A 1 111 ? -6.512 1.478 -23.516 1 78 111 ILE A O 1
ATOM 897 N N . SER A 1 112 ? -7.906 1.374 -21.734 1 75.75 112 SER A N 1
ATOM 898 C CA . SER A 1 112 ? -8.844 2.314 -22.328 1 75.75 112 SER A CA 1
ATOM 899 C C . SER A 1 112 ? -8.242 3.711 -22.438 1 75.75 112 SER A C 1
ATOM 901 O O . SER A 1 112 ? -8.336 4.359 -23.484 1 75.75 112 SER A O 1
ATOM 903 N N . ASN A 1 113 ? -7.645 4.141 -21.438 1 73.44 113 ASN A N 1
ATOM 904 C CA . ASN A 1 113 ? -7.074 5.484 -21.391 1 73.44 113 ASN A CA 1
ATOM 905 C C . ASN A 1 113 ? -5.98 5.668 -22.438 1 73.44 113 ASN A C 1
ATOM 907 O O . ASN A 1 113 ? -5.824 6.758 -22.984 1 73.44 113 ASN A O 1
ATOM 911 N N . LYS A 1 114 ? -5.309 4.637 -22.703 1 79.31 114 LYS A N 1
ATOM 912 C CA . LYS A 1 114 ? -4.191 4.73 -23.641 1 79.31 114 LYS A CA 1
ATOM 913 C C . LYS A 1 114 ? -4.594 4.254 -25.031 1 79.31 114 LYS A C 1
ATOM 915 O O . LYS A 1 114 ? -3.781 4.258 -25.953 1 79.31 114 LYS A O 1
ATOM 920 N N . ASN A 1 115 ? -5.797 3.822 -25.141 1 82.19 115 ASN A N 1
ATOM 921 C CA . ASN A 1 115 ? -6.312 3.32 -26.406 1 82.19 115 ASN A CA 1
ATOM 922 C C . ASN A 1 115 ? -5.43 2.211 -26.984 1 82.19 115 ASN A C 1
ATOM 924 O O . ASN A 1 115 ? -5.031 2.262 -28.141 1 82.19 115 ASN A O 1
ATOM 928 N N . ILE A 1 116 ? -5.117 1.313 -26.156 1 85.5 116 ILE A N 1
ATOM 929 C CA . ILE A 1 116 ? -4.246 0.202 -26.531 1 85.5 116 ILE A CA 1
ATOM 930 C C . ILE A 1 116 ? -5.09 -0.954 -27.062 1 85.5 116 ILE A C 1
ATOM 932 O O . ILE A 1 116 ? -6.121 -1.299 -26.484 1 85.5 116 ILE A O 1
ATOM 936 N N . LYS A 1 117 ? -4.672 -1.492 -28.266 1 87.06 117 LYS A N 1
ATOM 937 C CA . LYS A 1 117 ? -5.277 -2.734 -28.734 1 87.06 117 LYS A CA 1
ATOM 938 C C . LYS A 1 117 ? -4.828 -3.92 -27.875 1 87.06 117 LYS A C 1
ATOM 940 O O . LYS A 1 117 ? -3.631 -4.164 -27.734 1 87.06 117 LYS A O 1
ATOM 945 N N . ARG A 1 118 ? -5.758 -4.594 -27.328 1 86.5 118 ARG A N 1
ATOM 946 C CA . ARG A 1 118 ? -5.438 -5.707 -26.438 1 86.5 118 ARG A CA 1
ATOM 947 C C . ARG A 1 118 ? -5.797 -7.039 -27.078 1 86.5 118 ARG A C 1
ATOM 949 O O . ARG A 1 118 ? -6.82 -7.152 -27.766 1 86.5 118 ARG A O 1
ATOM 956 N N . VAL A 1 119 ? -4.898 -8.039 -26.969 1 83.62 119 VAL A N 1
ATOM 957 C CA . VAL A 1 119 ? -5.121 -9.414 -27.406 1 83.62 119 VAL A CA 1
ATOM 958 C C . VAL A 1 119 ? -4.887 -10.367 -26.234 1 83.62 119 VAL A C 1
ATOM 960 O O . VAL A 1 119 ? -3.818 -10.344 -25.609 1 83.62 119 VAL A O 1
ATOM 963 N N . ILE A 1 120 ? -5.891 -11.156 -25.891 1 81.06 120 ILE A N 1
ATOM 964 C CA . ILE A 1 120 ? -5.766 -12.133 -24.812 1 81.06 120 ILE A CA 1
ATOM 965 C C . ILE A 1 120 ? -5.395 -13.492 -25.375 1 81.06 120 ILE A C 1
ATOM 967 O O . ILE A 1 120 ? -5.984 -13.938 -26.375 1 81.06 120 ILE A O 1
ATOM 971 N N . ARG A 1 121 ? -4.406 -14.062 -24.734 1 78.12 121 ARG A N 1
ATOM 972 C CA . ARG A 1 121 ? -3.93 -15.375 -25.172 1 78.12 121 ARG A CA 1
ATOM 973 C C . ARG A 1 121 ? -3.877 -16.344 -24 1 78.12 121 ARG A C 1
ATOM 975 O O . ARG A 1 121 ? -3.598 -15.945 -22.859 1 78.12 121 ARG A O 1
ATOM 982 N N . ASN A 1 122 ? -4.086 -17.625 -24.328 1 75.88 122 ASN A N 1
ATOM 983 C CA . ASN A 1 122 ? -4 -18.672 -23.297 1 75.88 122 ASN A CA 1
ATOM 984 C C . ASN A 1 122 ? -2.865 -19.641 -23.594 1 75.88 122 ASN A C 1
ATOM 986 O O . ASN A 1 122 ? -2.801 -20.719 -22.984 1 75.88 122 ASN A O 1
ATOM 990 N N . ASP A 1 123 ? -2.066 -19.172 -24.578 1 74.75 123 ASP A N 1
ATOM 991 C CA . ASP A 1 123 ? -0.94 -20.031 -24.953 1 74.75 123 ASP A CA 1
ATOM 992 C C . ASP A 1 123 ? 0.296 -19.188 -25.266 1 74.75 123 ASP A C 1
ATOM 994 O O . ASP A 1 123 ? 0.299 -17.969 -25.047 1 74.75 123 ASP A O 1
ATOM 998 N N . ALA A 1 124 ? 1.294 -19.922 -25.625 1 74.88 124 ALA A N 1
ATOM 999 C CA . ALA A 1 124 ? 2.576 -19.266 -25.859 1 74.88 124 ALA A CA 1
ATOM 1000 C C . ALA A 1 124 ? 2.674 -18.75 -27.297 1 74.88 124 ALA A C 1
ATOM 1002 O O . ALA A 1 124 ? 3.752 -18.359 -27.75 1 74.88 124 ALA A O 1
ATOM 1003 N N . LYS A 1 125 ? 1.611 -18.703 -28 1 78.94 125 LYS A N 1
ATOM 1004 C CA . LYS A 1 125 ? 1.677 -18.25 -29.391 1 78.94 125 LYS A CA 1
ATOM 1005 C C . LYS A 1 125 ? 1.558 -16.734 -29.469 1 78.94 125 LYS A C 1
ATOM 1007 O O . LYS A 1 125 ? 0.481 -16.172 -29.25 1 78.94 125 LYS A O 1
ATOM 1012 N N . ILE A 1 126 ? 2.592 -16.062 -29.734 1 79.75 126 ILE A N 1
ATOM 1013 C CA . ILE A 1 126 ? 2.648 -14.602 -29.828 1 79.75 126 ILE A CA 1
ATOM 1014 C C . ILE A 1 126 ? 2.623 -14.172 -31.297 1 79.75 126 ILE A C 1
ATOM 1016 O O . ILE A 1 126 ? 3.227 -14.828 -32.156 1 79.75 126 ILE A O 1
ATOM 1020 N N . ASP A 1 127 ? 1.877 -13.164 -31.547 1 81.62 127 ASP A N 1
ATOM 1021 C CA . ASP A 1 127 ? 1.882 -12.539 -32.875 1 81.62 127 ASP A CA 1
ATOM 1022 C C . ASP A 1 127 ? 3.008 -11.516 -33 1 81.62 127 ASP A C 1
ATOM 1024 O O . ASP A 1 127 ? 2.912 -10.414 -32.438 1 81.62 127 ASP A O 1
ATOM 1028 N N . TYR A 1 128 ? 3.996 -12.016 -33.688 1 81.69 128 TYR A N 1
ATOM 1029 C CA . TYR A 1 128 ? 5.121 -11.102 -33.875 1 81.69 128 TYR A CA 1
ATOM 1030 C C . TYR A 1 128 ? 4.969 -10.312 -35.156 1 81.69 128 TYR A C 1
ATOM 1032 O O . TYR A 1 128 ? 4.617 -10.875 -36.188 1 81.69 128 TYR A O 1
ATOM 1040 N N . THR A 1 129 ? 4.855 -9.055 -35.062 1 73.25 129 THR A N 1
ATOM 1041 C CA . THR A 1 129 ? 4.82 -8.227 -36.25 1 73.25 129 THR A CA 1
ATOM 1042 C C . THR A 1 129 ? 6.141 -7.48 -36.438 1 73.25 129 THR A C 1
ATOM 1044 O O . THR A 1 129 ? 6.652 -6.871 -35.5 1 73.25 129 THR A O 1
ATOM 1047 N N . PRO A 1 130 ? 6.793 -7.621 -37.562 1 63.28 130 PRO A N 1
ATOM 1048 C CA . PRO A 1 130 ? 8.094 -7.004 -37.844 1 63.28 130 PRO A CA 1
ATOM 1049 C C . PRO A 1 130 ? 8.023 -5.48 -37.906 1 63.28 130 PRO A C 1
ATOM 1051 O O . PRO A 1 130 ? 9.055 -4.809 -37.875 1 63.28 130 PRO A O 1
ATOM 1054 N N . ILE A 1 131 ? 6.918 -4.953 -37.969 1 61.88 131 ILE A N 1
ATOM 1055 C CA . ILE A 1 131 ? 6.887 -3.508 -38.156 1 61.88 131 ILE A CA 1
ATOM 1056 C C . ILE A 1 131 ? 7.164 -2.809 -36.844 1 61.88 131 ILE A C 1
ATOM 1058 O O . ILE A 1 131 ? 6.93 -3.379 -35.75 1 61.88 131 ILE A O 1
ATOM 1062 N N . LYS A 1 132 ? 7.863 -1.632 -37 1 63.75 132 LYS A N 1
ATOM 1063 C CA . LYS A 1 132 ? 8.273 -0.767 -35.906 1 63.75 132 LYS A CA 1
ATOM 1064 C C . LYS A 1 132 ? 7.105 -0.464 -34.969 1 63.75 132 LYS A C 1
ATOM 1066 O O . LYS A 1 132 ? 6.555 0.639 -35 1 63.75 132 LYS A O 1
ATOM 1071 N N . THR A 1 133 ? 6.711 -1.668 -34.25 1 77.69 133 THR A N 1
ATOM 1072 C CA . THR A 1 133 ? 5.641 -1.482 -33.281 1 77.69 133 THR A CA 1
ATOM 1073 C C . THR A 1 133 ? 6.172 -1.641 -31.859 1 77.69 133 THR A C 1
ATOM 1075 O O . THR A 1 133 ? 7.184 -2.311 -31.641 1 77.69 133 THR A O 1
ATOM 1078 N N . ASN A 1 134 ? 5.914 -0.734 -30.922 1 86.94 134 ASN A N 1
ATOM 1079 C CA . ASN A 1 134 ? 6.172 -0.91 -29.5 1 86.94 134 ASN A CA 1
ATOM 1080 C C . ASN A 1 134 ? 5.148 -1.843 -28.844 1 86.94 134 ASN A C 1
ATOM 1082 O O . ASN A 1 134 ? 4.383 -1.426 -27.984 1 86.94 134 ASN A O 1
ATOM 1086 N N . ASP A 1 135 ? 5.223 -3.213 -29.297 1 90.38 135 ASP A N 1
ATOM 1087 C CA . ASP A 1 135 ? 4.301 -4.184 -28.719 1 90.38 135 ASP A CA 1
ATOM 1088 C C . ASP A 1 135 ? 4.766 -4.617 -27.328 1 90.38 135 ASP A C 1
ATOM 1090 O O . ASP A 1 135 ? 5.965 -4.637 -27.047 1 90.38 135 ASP A O 1
ATOM 1094 N N . LEU A 1 136 ? 3.83 -4.914 -26.531 1 91.19 136 LEU A N 1
ATOM 1095 C CA . LEU A 1 136 ? 4.133 -5.426 -25.203 1 91.19 136 LEU A CA 1
ATOM 1096 C C . LEU A 1 136 ? 3.41 -6.746 -24.938 1 91.19 136 LEU A C 1
ATOM 1098 O O . LEU A 1 136 ? 2.193 -6.84 -25.125 1 91.19 136 LEU A O 1
ATOM 1102 N N . VAL A 1 137 ? 4.195 -7.73 -24.641 1 88.75 137 VAL A N 1
ATOM 1103 C CA . VAL A 1 137 ? 3.658 -9.008 -24.172 1 88.75 137 VAL A CA 1
ATOM 1104 C C . VAL A 1 137 ? 3.713 -9.07 -22.656 1 88.75 137 VAL A C 1
ATOM 1106 O O . VAL A 1 137 ? 4.781 -8.898 -22.062 1 88.75 137 VAL A O 1
ATOM 1109 N N . PHE A 1 138 ? 2.609 -9.25 -22.078 1 87.12 138 PHE A N 1
ATOM 1110 C CA . PHE A 1 138 ? 2.562 -9.383 -20.625 1 87.12 138 PHE A CA 1
ATOM 1111 C C . PHE A 1 138 ? 2.1 -10.773 -20.219 1 87.12 138 PHE A C 1
ATOM 1113 O O . PHE A 1 138 ? 0.989 -11.188 -20.562 1 87.12 138 PHE A O 1
ATOM 1120 N N . ILE A 1 139 ? 3.006 -11.383 -19.531 1 82.5 139 ILE A N 1
ATOM 1121 C CA . ILE A 1 139 ? 2.76 -12.766 -19.125 1 82.5 139 ILE A CA 1
ATOM 1122 C C . ILE A 1 139 ? 2.365 -12.805 -17.656 1 82.5 139 ILE A C 1
ATOM 1124 O O . ILE A 1 139 ? 3.133 -12.383 -16.781 1 82.5 139 ILE A O 1
ATOM 1128 N N . SER A 1 140 ? 1.234 -13.016 -17.406 1 73.25 140 SER A N 1
ATOM 1129 C CA . SER A 1 140 ? 0.8 -13.234 -16.031 1 73.25 140 SER A CA 1
ATOM 1130 C C . SER A 1 140 ? 0.467 -14.703 -15.789 1 73.25 140 SER A C 1
ATOM 1132 O O . SER A 1 140 ? -0.661 -15.141 -16.031 1 73.25 140 SER A O 1
ATOM 1134 N N . PRO A 1 141 ? 1.586 -15.539 -15.742 1 56.09 141 PRO A N 1
ATOM 1135 C CA . PRO A 1 141 ? 1.334 -16.984 -15.641 1 56.09 141 PRO A CA 1
ATOM 1136 C C . PRO A 1 141 ? 0.397 -17.328 -14.484 1 56.09 141 PRO A C 1
ATOM 1138 O O . PRO A 1 141 ? 0.688 -17 -13.328 1 56.09 141 PRO A O 1
ATOM 1141 N N . PHE A 1 142 ? -0.833 -16.734 -14.586 1 50.91 142 PHE A N 1
ATOM 1142 C CA . PHE A 1 142 ? -1.634 -17.312 -13.516 1 50.91 142 PHE A CA 1
ATOM 1143 C C . PHE A 1 142 ? -1.217 -18.75 -13.242 1 50.91 142 PHE A C 1
ATOM 1145 O O . PHE A 1 142 ? -0.583 -19.391 -14.078 1 50.91 142 PHE A O 1
ATOM 1152 N N . ILE A 1 143 ? -1.72 -19.141 -12.008 1 43.69 143 ILE A N 1
ATOM 1153 C CA . ILE A 1 143 ? -1.632 -20.344 -11.195 1 43.69 143 ILE A CA 1
ATOM 1154 C C . ILE A 1 143 ? -1.847 -21.578 -12.07 1 43.69 143 ILE A C 1
ATOM 1156 O O . ILE A 1 143 ? -1.687 -22.719 -11.609 1 43.69 143 ILE A O 1
ATOM 1160 N N . ASN A 1 144 ? -2.82 -21.562 -12.953 1 40.22 144 ASN A N 1
ATOM 1161 C CA . ASN A 1 144 ? -3.346 -22.906 -13.148 1 40.22 144 ASN A CA 1
ATOM 1162 C C . ASN A 1 144 ? -2.258 -23.875 -13.617 1 40.22 144 ASN A C 1
ATOM 1164 O O . ASN A 1 144 ? -2.471 -24.656 -14.547 1 40.22 144 ASN A O 1
ATOM 1168 N N . GLY A 1 145 ? -1.08 -23.703 -12.883 1 43.47 145 GLY A N 1
ATOM 1169 C CA . GLY A 1 145 ? -0.183 -24.797 -13.227 1 43.47 145 GLY A CA 1
ATOM 1170 C C . GLY A 1 145 ? 0.099 -24.891 -14.711 1 43.47 145 GLY A C 1
ATOM 1171 O O . GLY A 1 145 ? 0.987 -25.641 -15.133 1 43.47 145 GLY A O 1
ATOM 1172 N N . SER A 1 146 ? -0.896 -24.438 -15.539 1 49.22 146 SER A N 1
ATOM 1173 C CA . SER A 1 146 ? -0.852 -24.922 -16.906 1 49.22 146 SER A CA 1
ATOM 1174 C C . SER A 1 146 ? -0.36 -23.828 -17.859 1 49.22 146 SER A C 1
ATOM 1176 O O . SER A 1 146 ? -0.137 -24.094 -19.047 1 49.22 146 SER A O 1
ATOM 1178 N N . LEU A 1 147 ? -0.14 -22.531 -17.359 1 58.12 147 LEU A N 1
ATOM 1179 C CA . LEU A 1 147 ? -0.202 -21.781 -18.594 1 58.12 147 LEU A CA 1
ATOM 1180 C C . LEU A 1 147 ? 1.155 -21.766 -19.297 1 58.12 147 LEU A C 1
ATOM 1182 O O . LEU A 1 147 ? 1.257 -22.109 -20.469 1 58.12 147 LEU A O 1
ATOM 1186 N N . LEU A 1 148 ? 2.236 -21.344 -18.625 1 70.31 148 LEU A N 1
ATOM 1187 C CA . LEU A 1 148 ? 3.512 -21.359 -19.344 1 70.31 148 LEU A CA 1
ATOM 1188 C C . LEU A 1 148 ? 4.621 -21.922 -18.453 1 70.31 148 LEU A C 1
ATOM 1190 O O . LEU A 1 148 ? 4.652 -21.641 -17.25 1 70.31 148 LEU A O 1
ATOM 1194 N N . THR A 1 149 ? 5.32 -22.859 -18.922 1 75.56 149 THR A N 1
ATOM 1195 C CA . THR A 1 149 ? 6.551 -23.297 -18.266 1 75.56 149 THR A CA 1
ATOM 1196 C C . THR A 1 149 ? 7.613 -22.203 -18.359 1 75.56 149 THR A C 1
ATOM 1198 O O . THR A 1 149 ? 7.508 -21.281 -19.172 1 75.56 149 THR A O 1
ATOM 1201 N N . ILE A 1 150 ? 8.594 -22.266 -17.484 1 80.06 150 ILE A N 1
ATOM 1202 C CA . ILE A 1 150 ? 9.688 -21.297 -17.484 1 80.06 150 ILE A CA 1
ATOM 1203 C C . ILE A 1 150 ? 10.375 -21.312 -18.844 1 80.06 150 ILE A C 1
ATOM 1205 O O . ILE A 1 150 ? 10.828 -20.266 -19.328 1 80.06 150 ILE A O 1
ATOM 1209 N N . ASP A 1 151 ? 10.406 -22.516 -19.5 1 83.19 151 ASP A N 1
ATOM 1210 C CA . ASP A 1 151 ? 11.047 -22.641 -20.797 1 83.19 151 ASP A CA 1
ATOM 1211 C C . ASP A 1 151 ? 10.242 -21.906 -21.875 1 83.19 151 ASP A C 1
ATOM 1213 O O . ASP A 1 151 ? 10.82 -21.312 -22.781 1 83.19 151 ASP A O 1
ATOM 1217 N N . GLU A 1 152 ? 8.984 -22 -21.797 1 85.06 152 GLU A N 1
ATOM 1218 C CA . GLU A 1 152 ? 8.133 -21.281 -22.719 1 85.06 152 GLU A CA 1
ATOM 1219 C C . GLU A 1 152 ? 8.289 -19.766 -22.547 1 85.06 152 GLU A C 1
ATOM 1221 O O . GLU A 1 152 ? 8.305 -19.016 -23.531 1 85.06 152 GLU A O 1
ATOM 1226 N N . ILE A 1 153 ? 8.398 -19.344 -21.344 1 87.88 153 ILE A N 1
ATOM 1227 C CA . ILE A 1 153 ? 8.586 -17.922 -21.031 1 87.88 153 ILE A CA 1
ATOM 1228 C C . ILE A 1 153 ? 9.906 -17.453 -21.625 1 87.88 153 ILE A C 1
ATOM 1230 O O . ILE A 1 153 ? 9.969 -16.391 -22.266 1 87.88 153 ILE A O 1
ATOM 1234 N N . LYS A 1 154 ? 10.93 -18.266 -21.453 1 89.75 154 LYS A N 1
ATOM 1235 C CA . LYS A 1 154 ? 12.25 -17.953 -22 1 89.75 154 LYS A CA 1
ATOM 1236 C C . LYS A 1 154 ? 12.195 -17.797 -23.531 1 89.75 154 LYS A C 1
ATOM 1238 O O . LYS A 1 154 ? 12.805 -16.891 -24.094 1 89.75 154 LYS A O 1
ATOM 1243 N N . THR A 1 155 ? 11.477 -18.672 -24.125 1 89.94 155 THR A N 1
ATOM 1244 C CA . THR A 1 155 ? 11.352 -18.656 -25.578 1 89.94 155 THR A CA 1
ATOM 1245 C C . THR A 1 155 ? 10.648 -17.391 -26.047 1 89.94 155 THR A C 1
ATOM 1247 O O . THR A 1 155 ? 11.055 -16.781 -27.047 1 89.94 155 THR A O 1
ATOM 1250 N N . ILE A 1 156 ? 9.617 -17.047 -25.344 1 89.81 156 ILE A N 1
ATOM 1251 C CA . ILE A 1 156 ? 8.859 -15.852 -25.703 1 89.81 156 ILE A CA 1
ATOM 1252 C C . ILE A 1 156 ? 9.766 -14.625 -25.609 1 89.81 156 ILE A C 1
ATOM 1254 O O . ILE A 1 156 ? 9.781 -13.789 -26.516 1 89.81 156 ILE A O 1
ATOM 1258 N N . ILE A 1 157 ? 10.516 -14.492 -24.531 1 92.44 157 ILE A N 1
ATOM 1259 C CA . ILE A 1 157 ? 11.391 -13.344 -24.312 1 92.44 157 ILE A CA 1
ATOM 1260 C C . ILE A 1 157 ? 12.453 -13.297 -25.406 1 92.44 157 ILE A C 1
ATOM 1262 O O . ILE A 1 157 ? 12.672 -12.25 -26.031 1 92.44 157 ILE A O 1
ATOM 1266 N N . LYS A 1 158 ? 13.062 -14.422 -25.672 1 91.88 158 LYS A N 1
ATOM 1267 C CA . LYS A 1 158 ? 14.117 -14.508 -26.672 1 91.88 158 LYS A CA 1
ATOM 1268 C C . LYS A 1 158 ? 13.594 -14.117 -28.062 1 91.88 158 LYS A C 1
ATOM 1270 O O . LYS A 1 158 ? 14.211 -13.297 -28.75 1 91.88 158 LYS A O 1
ATOM 1275 N N . ARG A 1 159 ? 12.547 -14.648 -28.422 1 90.06 159 ARG A N 1
ATOM 1276 C CA . ARG A 1 159 ? 11.969 -14.375 -29.734 1 90.06 159 ARG A CA 1
ATOM 1277 C C . ARG A 1 159 ? 11.562 -12.906 -29.859 1 90.06 159 ARG A C 1
ATOM 1279 O O . ARG A 1 159 ? 11.727 -12.305 -30.922 1 90.06 159 ARG A O 1
ATOM 1286 N N . SER A 1 160 ? 10.977 -12.367 -28.812 1 90.38 160 SER A N 1
ATOM 1287 C CA . SER A 1 160 ? 10.562 -10.977 -28.812 1 90.38 160 SER A CA 1
ATOM 1288 C C . SER A 1 160 ? 11.75 -10.039 -29.016 1 90.38 160 SER A C 1
ATOM 1290 O O . SER A 1 160 ? 11.648 -9.047 -29.734 1 90.38 160 SER A O 1
ATOM 1292 N N . HIS A 1 161 ? 12.852 -10.336 -28.422 1 88.38 161 HIS A N 1
ATOM 1293 C CA . HIS A 1 161 ? 14.039 -9.492 -28.484 1 88.38 161 HIS A CA 1
ATOM 1294 C C . HIS A 1 161 ? 14.758 -9.656 -29.828 1 88.38 161 HIS A C 1
ATOM 1296 O O . HIS A 1 161 ? 15.406 -8.727 -30.297 1 88.38 161 HIS A O 1
ATOM 1302 N N . GLU A 1 162 ? 14.594 -10.773 -30.422 1 85.25 162 GLU A N 1
ATOM 1303 C CA . GLU A 1 162 ? 15.25 -11.055 -31.703 1 85.25 162 GLU A CA 1
ATOM 1304 C C . GLU A 1 162 ? 14.602 -10.273 -32.844 1 85.25 162 GLU A C 1
ATOM 1306 O O . GLU A 1 162 ? 15.266 -9.898 -33.812 1 85.25 162 GLU A O 1
ATOM 1311 N N . ILE A 1 163 ? 13.336 -10.141 -32.906 1 77.12 163 ILE A N 1
ATOM 1312 C CA . ILE A 1 163 ? 12.617 -9.484 -33.969 1 77.12 163 ILE A CA 1
ATOM 1313 C C . ILE A 1 163 ? 12.961 -7.996 -34 1 77.12 163 ILE A C 1
ATOM 1315 O O . ILE A 1 163 ? 12.922 -7.355 -35.062 1 77.12 163 ILE A O 1
ATOM 1319 N N . GLY A 1 164 ? 13.688 -7.398 -33.094 1 65.19 164 GLY A N 1
ATOM 1320 C CA . GLY A 1 164 ? 14.227 -6.059 -33.281 1 65.19 164 GLY A CA 1
ATOM 1321 C C . GLY A 1 164 ? 13.742 -5.066 -32.219 1 65.19 164 GLY A C 1
ATOM 1322 O O . GLY A 1 164 ? 13.5 -3.9 -32.531 1 65.19 164 GLY A O 1
ATOM 1323 N N . ASN A 1 165 ? 13.539 -5.324 -31.188 1 66.12 165 ASN A N 1
ATOM 1324 C CA . ASN A 1 165 ? 13.234 -4.43 -30.078 1 66.12 165 ASN A CA 1
ATOM 1325 C C . ASN A 1 165 ? 11.898 -3.717 -30.297 1 66.12 165 ASN A C 1
ATOM 1327 O O . ASN A 1 165 ? 11.781 -2.516 -30.031 1 66.12 165 ASN A O 1
ATOM 1331 N N . THR A 1 166 ? 11.125 -4.484 -31.047 1 81.75 166 THR A N 1
ATOM 1332 C CA . THR A 1 166 ? 9.797 -3.926 -31.25 1 81.75 166 THR A CA 1
ATOM 1333 C C . THR A 1 166 ? 8.781 -4.566 -30.312 1 81.75 166 THR A C 1
ATOM 1335 O O . THR A 1 166 ? 7.664 -4.059 -30.156 1 81.75 166 THR A O 1
ATOM 1338 N N . THR A 1 167 ? 9.188 -5.633 -29.812 1 90.69 167 THR A N 1
ATOM 1339 C CA . THR A 1 167 ? 8.328 -6.336 -28.875 1 90.69 167 THR A CA 1
ATOM 1340 C C . THR A 1 167 ? 9.008 -6.473 -27.516 1 90.69 167 THR A C 1
ATOM 1342 O O . THR A 1 167 ? 10.148 -6.93 -27.438 1 90.69 167 THR A O 1
ATOM 1345 N N . PHE A 1 168 ? 8.297 -6.09 -26.547 1 93.88 168 PHE A N 1
ATOM 1346 C CA . PHE A 1 168 ? 8.805 -6.133 -25.188 1 93.88 168 PHE A CA 1
ATOM 1347 C C . PHE A 1 168 ? 7.988 -7.098 -24.328 1 93.88 168 PHE A C 1
ATOM 1349 O O . PHE A 1 168 ? 6.836 -7.395 -24.656 1 93.88 168 PHE A O 1
ATOM 1356 N N . VAL A 1 169 ? 8.633 -7.59 -23.266 1 94.12 169 VAL A N 1
ATOM 1357 C CA . VAL A 1 169 ? 7.957 -8.633 -22.5 1 94.12 169 VAL A CA 1
ATOM 1358 C C . VAL A 1 169 ? 7.98 -8.281 -21.016 1 94.12 169 VAL A C 1
ATOM 1360 O O . VAL A 1 169 ? 9.039 -7.984 -20.453 1 94.12 169 VAL A O 1
ATOM 1363 N N . GLY A 1 170 ? 6.816 -8.25 -20.391 1 94.31 170 GLY A N 1
ATOM 1364 C CA . GLY A 1 170 ? 6.652 -8.188 -18.953 1 94.31 170 GLY A CA 1
ATOM 1365 C C . GLY A 1 170 ? 6.145 -9.492 -18.359 1 94.31 170 GLY A C 1
ATOM 1366 O O . GLY A 1 170 ? 5.305 -10.164 -18.953 1 94.31 170 GLY A O 1
ATOM 1367 N N . ILE A 1 171 ? 6.656 -9.797 -17.156 1 92.31 171 ILE A N 1
ATOM 1368 C CA . ILE A 1 171 ? 6.254 -11.031 -16.5 1 92.31 171 ILE A CA 1
ATOM 1369 C C . ILE A 1 171 ? 5.77 -10.727 -15.078 1 92.31 171 ILE A C 1
ATOM 1371 O O . ILE A 1 171 ? 6.469 -10.07 -14.305 1 92.31 171 ILE A O 1
ATOM 1375 N N . ASP A 1 172 ? 4.574 -11.164 -14.781 1 89.38 172 ASP A N 1
ATOM 1376 C CA . ASP A 1 172 ? 4.195 -11.305 -13.383 1 89.38 172 ASP A CA 1
ATOM 1377 C C . ASP A 1 172 ? 4.746 -12.602 -12.789 1 89.38 172 ASP A C 1
ATOM 1379 O O . ASP A 1 172 ? 4.18 -13.68 -13 1 89.38 172 ASP A O 1
ATOM 1383 N N . ALA A 1 173 ? 5.781 -12.484 -12 1 90 173 ALA A N 1
ATOM 1384 C CA . ALA A 1 173 ? 6.535 -13.641 -11.516 1 90 173 ALA A CA 1
ATOM 1385 C C . ALA A 1 173 ? 6.156 -13.984 -10.078 1 90 173 ALA A C 1
ATOM 1387 O O . ALA A 1 173 ? 6.879 -14.719 -9.398 1 90 173 ALA A O 1
ATOM 1388 N N . THR A 1 174 ? 5.086 -13.477 -9.594 1 84 174 THR A N 1
ATOM 1389 C CA . THR A 1 174 ? 4.688 -13.609 -8.195 1 84 174 THR A CA 1
ATOM 1390 C C . THR A 1 174 ? 4.754 -15.07 -7.754 1 84 174 THR A C 1
ATOM 1392 O O . THR A 1 174 ? 5.254 -15.375 -6.672 1 84 174 THR A O 1
ATOM 1395 N N . HIS A 1 175 ? 4.34 -15.984 -8.523 1 79.19 175 HIS A N 1
ATOM 1396 C CA . HIS A 1 175 ? 4.363 -17.391 -8.125 1 79.19 175 HIS A CA 1
ATOM 1397 C C . HIS A 1 175 ? 5.562 -18.109 -8.727 1 79.19 175 HIS A C 1
ATOM 1399 O O . HIS A 1 175 ? 5.949 -19.188 -8.258 1 79.19 175 HIS A O 1
ATOM 1405 N N . LEU A 1 176 ? 6.199 -17.531 -9.727 1 84.06 176 LEU A N 1
ATOM 1406 C CA . LEU A 1 176 ? 7.363 -18.125 -10.383 1 84.06 176 LEU A CA 1
ATOM 1407 C C . LEU A 1 176 ? 8.586 -18.078 -9.469 1 84.06 176 LEU A C 1
ATOM 1409 O O . LEU A 1 176 ? 9.367 -19.031 -9.438 1 84.06 176 LEU A O 1
ATOM 1413 N N . ILE A 1 177 ? 8.695 -17.031 -8.727 1 88 177 ILE A N 1
ATOM 1414 C CA . ILE A 1 177 ? 9.922 -16.797 -7.969 1 88 177 ILE A CA 1
ATOM 1415 C C . ILE A 1 177 ? 9.984 -17.75 -6.777 1 88 177 ILE A C 1
ATOM 1417 O O . ILE A 1 177 ? 11.055 -17.953 -6.199 1 88 177 ILE A O 1
ATOM 1421 N N . SER A 1 178 ? 8.891 -18.312 -6.363 1 85.94 178 SER A N 1
ATOM 1422 C CA . SER A 1 178 ? 8.883 -19.266 -5.266 1 85.94 178 SER A CA 1
ATOM 1423 C C . SER A 1 178 ? 9.25 -20.672 -5.754 1 85.94 178 SER A C 1
ATOM 1425 O O . SER A 1 178 ? 9.664 -21.516 -4.965 1 85.94 178 SER A O 1
ATOM 1427 N N . ASN A 1 179 ? 9.117 -20.875 -7.062 1 85.31 179 ASN A N 1
ATOM 1428 C CA . ASN A 1 179 ? 9.234 -22.234 -7.594 1 85.31 179 ASN A CA 1
ATOM 1429 C C . ASN A 1 179 ? 10.531 -22.422 -8.367 1 85.31 179 ASN A C 1
ATOM 1431 O O . ASN A 1 179 ? 10.938 -23.562 -8.633 1 85.31 179 ASN A O 1
ATOM 1435 N N . TYR A 1 180 ? 11.078 -21.297 -8.734 1 86.06 180 TYR A N 1
ATOM 1436 C CA . TYR A 1 180 ? 12.281 -21.375 -9.562 1 86.06 180 TYR A CA 1
ATOM 1437 C C . TYR A 1 180 ? 13.344 -20.406 -9.07 1 86.06 180 TYR A C 1
ATOM 1439 O O . TYR A 1 180 ? 13.023 -19.328 -8.547 1 86.06 180 TYR A O 1
ATOM 1447 N N . GLU A 1 181 ? 14.555 -20.859 -9.219 1 89.12 181 GLU A N 1
ATOM 1448 C CA . GLU A 1 181 ? 15.633 -19.891 -9.125 1 89.12 181 GLU A CA 1
ATOM 1449 C C . GLU A 1 181 ? 15.703 -19 -10.367 1 89.12 181 GLU A C 1
ATOM 1451 O O . GLU A 1 181 ? 15.984 -19.5 -11.461 1 89.12 181 GLU A O 1
ATOM 1456 N N . ILE A 1 182 ? 15.469 -17.766 -10.219 1 92.19 182 ILE A N 1
ATOM 1457 C CA . ILE A 1 182 ? 15.383 -16.859 -11.359 1 92.19 182 ILE A CA 1
ATOM 1458 C C . ILE A 1 182 ? 16.719 -16.141 -11.547 1 92.19 182 ILE A C 1
ATOM 1460 O O . ILE A 1 182 ? 17.281 -15.617 -10.594 1 92.19 182 ILE A O 1
ATOM 1464 N N . ASP A 1 183 ? 17.219 -16.234 -12.688 1 95.62 183 ASP A N 1
ATOM 1465 C CA . ASP A 1 183 ? 18.375 -15.461 -13.133 1 95.62 183 ASP A CA 1
ATOM 1466 C C . ASP A 1 183 ? 17.984 -14.43 -14.188 1 95.62 183 ASP A C 1
ATOM 1468 O O . ASP A 1 183 ? 17.859 -14.75 -15.367 1 95.62 183 ASP A O 1
ATOM 1472 N N . LEU A 1 184 ? 17.875 -13.156 -13.75 1 96.94 184 LEU A N 1
ATOM 1473 C CA . LEU A 1 184 ? 17.359 -12.117 -14.641 1 96.94 184 LEU A CA 1
ATOM 1474 C C . LEU A 1 184 ? 18.375 -11.797 -15.734 1 96.94 184 LEU A C 1
ATOM 1476 O O . LEU A 1 184 ? 18.016 -11.25 -16.781 1 96.94 184 LEU A O 1
ATOM 1480 N N . GLU A 1 185 ? 19.625 -12.07 -15.461 1 96.75 185 GLU A N 1
ATOM 1481 C CA . GLU A 1 185 ? 20.609 -11.844 -16.516 1 96.75 185 GLU A CA 1
ATOM 1482 C C . GLU A 1 185 ? 20.422 -12.812 -17.672 1 96.75 185 GLU A C 1
ATOM 1484 O O . GLU A 1 185 ? 20.688 -12.469 -18.828 1 96.75 185 GLU A O 1
ATOM 1489 N N . LYS A 1 186 ? 19.984 -14 -17.375 1 95.25 186 LYS A N 1
ATOM 1490 C CA . LYS A 1 186 ? 19.719 -15.008 -18.391 1 95.25 186 LYS A CA 1
ATOM 1491 C C . LYS A 1 186 ? 18.312 -14.844 -18.969 1 95.25 186 LYS A C 1
ATOM 1493 O O . LYS A 1 186 ? 18.125 -14.93 -20.188 1 95.25 186 LYS A O 1
ATOM 1498 N N . LEU A 1 187 ? 17.344 -14.617 -18.141 1 95.19 187 LEU A N 1
ATOM 1499 C CA . LEU A 1 187 ? 15.953 -14.5 -18.578 1 95.19 187 LEU A CA 1
ATOM 1500 C C . LEU A 1 187 ? 15.727 -13.18 -19.312 1 95.19 187 LEU A C 1
ATOM 1502 O O . LEU A 1 187 ? 15.055 -13.156 -20.344 1 95.19 187 LEU A O 1
ATOM 1506 N N . ASN A 1 188 ? 16.141 -12.047 -18.781 1 96.12 188 ASN A N 1
ATOM 1507 C CA . ASN A 1 188 ? 16.266 -10.711 -19.359 1 96.12 188 ASN A CA 1
ATOM 1508 C C . ASN A 1 188 ? 14.906 -10.172 -19.812 1 96.12 188 ASN A C 1
ATOM 1510 O O . ASN A 1 188 ? 14.758 -9.719 -20.938 1 96.12 188 ASN A O 1
ATOM 1514 N N . PRO A 1 189 ? 13.859 -10.273 -19.016 1 96.5 189 PRO A N 1
ATOM 1515 C CA . PRO A 1 189 ? 12.609 -9.609 -19.359 1 96.5 189 PRO A CA 1
ATOM 1516 C C . PRO A 1 189 ? 12.703 -8.086 -19.297 1 96.5 189 PRO A C 1
ATOM 1518 O O . PRO A 1 189 ? 13.641 -7.551 -18.688 1 96.5 189 PRO A O 1
ATOM 1521 N N . ASP A 1 190 ? 11.758 -7.422 -19.938 1 96.38 190 ASP A N 1
ATOM 1522 C CA . ASP A 1 190 ? 11.727 -5.961 -19.922 1 96.38 190 ASP A CA 1
ATOM 1523 C C . ASP A 1 190 ? 11.102 -5.445 -18.625 1 96.38 190 ASP A C 1
ATOM 1525 O O . ASP A 1 190 ? 11.516 -4.414 -18.094 1 96.38 190 ASP A O 1
ATOM 1529 N N . PHE A 1 191 ? 10.062 -6.113 -18.203 1 96 191 PHE A N 1
ATOM 1530 C CA . PHE A 1 191 ? 9.453 -5.906 -16.906 1 96 191 PHE A CA 1
ATOM 1531 C C . PHE A 1 191 ? 9.391 -7.211 -16.125 1 96 191 PHE A C 1
ATOM 1533 O O . PHE A 1 191 ? 9.023 -8.258 -16.672 1 96 191 PHE A O 1
ATOM 1540 N N . PHE A 1 192 ? 9.812 -7.176 -14.883 1 96.25 192 PHE A N 1
ATOM 1541 C CA . PHE A 1 192 ? 9.695 -8.305 -13.969 1 96.25 192 PHE A CA 1
ATOM 1542 C C . PHE A 1 192 ? 8.992 -7.883 -12.68 1 96.25 192 PHE A C 1
ATOM 1544 O O . PHE A 1 192 ? 9.461 -6.988 -11.977 1 96.25 192 PHE A O 1
ATOM 1551 N N . ILE A 1 193 ? 7.91 -8.555 -12.352 1 95 193 ILE A N 1
ATOM 1552 C CA . ILE A 1 193 ? 7.035 -8.086 -11.281 1 95 193 ILE A CA 1
ATOM 1553 C C . ILE A 1 193 ? 6.781 -9.227 -10.289 1 95 193 ILE A C 1
ATOM 1555 O O . ILE A 1 193 ? 6.586 -10.375 -10.695 1 95 193 ILE A O 1
ATOM 1559 N N . PHE A 1 194 ? 6.812 -8.914 -9.023 1 93.38 194 PHE A N 1
ATOM 1560 C CA . PHE A 1 194 ? 6.32 -9.867 -8.039 1 93.38 194 PHE A CA 1
ATOM 1561 C C . PHE A 1 194 ? 5.809 -9.148 -6.797 1 93.38 194 PHE A C 1
ATOM 1563 O O . PHE A 1 194 ? 5.918 -7.926 -6.695 1 93.38 194 PHE A O 1
ATOM 1570 N N . ASP A 1 195 ? 5.164 -9.898 -5.965 1 91.75 195 ASP A N 1
ATOM 1571 C CA . ASP A 1 195 ? 4.574 -9.414 -4.719 1 91.75 195 ASP A CA 1
ATOM 1572 C C . ASP A 1 195 ? 5.277 -10.023 -3.508 1 91.75 195 ASP A C 1
ATOM 1574 O O . ASP A 1 195 ? 5.383 -11.242 -3.395 1 91.75 195 ASP A O 1
ATOM 1578 N N . VAL A 1 196 ? 5.758 -9.195 -2.6 1 93.75 196 VAL A N 1
ATOM 1579 C CA . VAL A 1 196 ? 6.547 -9.664 -1.464 1 93.75 196 VAL A CA 1
ATOM 1580 C C . VAL A 1 196 ? 5.68 -10.531 -0.552 1 93.75 196 VAL A C 1
ATOM 1582 O O . VAL A 1 196 ? 6.129 -11.57 -0.065 1 93.75 196 VAL A O 1
ATOM 1585 N N . GLN A 1 197 ? 4.484 -10.125 -0.323 1 91.62 197 GLN A N 1
ATOM 1586 C CA . GLN A 1 197 ? 3.584 -10.883 0.54 1 91.62 197 GLN A CA 1
ATOM 1587 C C . GLN A 1 197 ? 3.301 -12.266 -0.041 1 91.62 197 GLN A C 1
ATOM 1589 O O . GLN A 1 197 ? 3.256 -13.258 0.692 1 91.62 197 GLN A O 1
ATOM 1594 N N . SER A 1 198 ? 3.102 -12.328 -1.3 1 87.25 198 SER A N 1
ATOM 1595 C CA . SER A 1 198 ? 2.828 -13.602 -1.954 1 87.25 198 SER A CA 1
ATOM 1596 C C . SER A 1 198 ? 4.082 -14.469 -2.023 1 87.25 198 SER A C 1
ATOM 1598 O O . SER A 1 198 ? 3.992 -15.688 -2.168 1 87.25 198 SER A O 1
ATOM 1600 N N . PHE A 1 199 ? 5.262 -13.898 -1.955 1 89.88 199 PHE A N 1
ATOM 1601 C CA . PHE A 1 199 ? 6.531 -14.609 -2.059 1 89.88 199 PHE A CA 1
ATOM 1602 C C . PHE A 1 199 ? 6.961 -15.148 -0.699 1 89.88 199 PHE A C 1
ATOM 1604 O O . PHE A 1 199 ? 7.285 -16.328 -0.565 1 89.88 199 PHE A O 1
ATOM 1611 N N . ILE A 1 200 ? 6.852 -14.203 0.295 1 91.19 200 ILE A N 1
ATOM 1612 C CA . ILE A 1 200 ? 7.457 -14.625 1.555 1 91.19 200 ILE A CA 1
ATOM 1613 C C . ILE A 1 200 ? 6.473 -14.398 2.699 1 91.19 200 ILE A C 1
ATOM 1615 O O . ILE A 1 200 ? 6.797 -14.641 3.863 1 91.19 200 ILE A O 1
ATOM 1619 N N . GLY A 1 201 ? 5.332 -13.898 2.422 1 90.56 201 GLY A N 1
ATOM 1620 C CA . GLY A 1 201 ? 4.25 -13.898 3.389 1 90.56 201 GLY A CA 1
ATOM 1621 C C . GLY A 1 201 ? 4.008 -12.531 4.016 1 90.56 201 GLY A C 1
ATOM 1622 O O . GLY A 1 201 ? 2.926 -12.273 4.543 1 90.56 201 GLY A O 1
ATOM 1623 N N . TYR A 1 202 ? 4.953 -11.672 4.035 1 92.44 202 TYR A N 1
ATOM 1624 C CA . TYR A 1 202 ? 4.875 -10.352 4.656 1 92.44 202 TYR A CA 1
ATOM 1625 C C . TYR A 1 202 ? 6.039 -9.469 4.211 1 92.44 202 TYR A C 1
ATOM 1627 O O . TYR A 1 202 ? 7.148 -9.961 3.996 1 92.44 202 TYR A O 1
ATOM 1635 N N . PRO A 1 203 ? 5.848 -8.172 4.062 1 94.25 203 PRO A N 1
ATOM 1636 C CA . PRO A 1 203 ? 4.617 -7.383 4.098 1 94.25 203 PRO A CA 1
ATOM 1637 C C . PRO A 1 203 ? 3.955 -7.258 2.729 1 94.25 203 PRO A C 1
ATOM 1639 O O . PRO A 1 203 ? 4.41 -7.871 1.761 1 94.25 203 PRO A O 1
ATOM 1642 N N . ARG A 1 204 ? 2.811 -6.547 2.664 1 90.12 204 ARG A N 1
ATOM 1643 C CA . ARG A 1 204 ? 2.229 -6.195 1.374 1 90.12 204 ARG A CA 1
ATOM 1644 C C . ARG A 1 204 ? 3.08 -5.156 0.653 1 90.12 204 ARG A C 1
ATOM 1646 O O . ARG A 1 204 ? 3.17 -4.008 1.09 1 90.12 204 ARG A O 1
ATOM 1653 N N . LEU A 1 205 ? 3.736 -5.57 -0.351 1 92.94 205 LEU A N 1
ATOM 1654 C CA . LEU A 1 205 ? 4.648 -4.73 -1.117 1 92.94 205 LEU A CA 1
ATOM 1655 C C . LEU A 1 205 ? 4.84 -5.277 -2.527 1 92.94 205 LEU A C 1
ATOM 1657 O O . LEU A 1 205 ? 5.137 -6.465 -2.701 1 92.94 205 LEU A O 1
ATOM 1661 N N . GLY A 1 206 ? 4.559 -4.457 -3.488 1 92.12 206 GLY A N 1
ATOM 1662 C CA . GLY A 1 206 ? 4.848 -4.812 -4.867 1 92.12 206 GLY A CA 1
ATOM 1663 C C . GLY A 1 206 ? 6.25 -4.434 -5.301 1 92.12 206 GLY A C 1
ATOM 1664 O O . GLY A 1 206 ? 6.797 -3.424 -4.848 1 92.12 206 GLY A O 1
ATOM 1665 N N . VAL A 1 207 ? 6.812 -5.188 -6.18 1 94.88 207 VAL A N 1
ATOM 1666 C CA . VAL A 1 207 ? 8.141 -4.926 -6.73 1 94.88 207 VAL A CA 1
ATOM 1667 C C . VAL A 1 207 ? 8.078 -4.945 -8.258 1 94.88 207 VAL A C 1
ATOM 1669 O O . VAL A 1 207 ? 7.637 -5.934 -8.852 1 94.88 207 VAL A O 1
ATOM 1672 N N . LEU A 1 208 ? 8.422 -3.896 -8.805 1 95.12 208 LEU A N 1
ATOM 1673 C CA . LEU A 1 208 ? 8.555 -3.766 -10.25 1 95.12 208 LEU A CA 1
ATOM 1674 C C . LEU A 1 208 ? 10.008 -3.559 -10.648 1 95.12 208 LEU A C 1
ATOM 1676 O O . LEU A 1 208 ? 10.617 -2.541 -10.305 1 95.12 208 LEU A O 1
ATOM 1680 N N . LEU A 1 209 ? 10.594 -4.527 -11.266 1 96.75 209 LEU A N 1
ATOM 1681 C CA . LEU A 1 209 ? 11.914 -4.359 -11.875 1 96.75 209 LEU A CA 1
ATOM 1682 C C . LEU A 1 209 ? 11.789 -3.969 -13.344 1 96.75 209 LEU A C 1
ATOM 1684 O O . LEU A 1 209 ? 11.078 -4.629 -14.109 1 96.75 209 LEU A O 1
ATOM 1688 N N . VAL A 1 210 ? 12.461 -2.93 -13.68 1 95.44 210 VAL A N 1
ATOM 1689 C CA . VAL A 1 210 ? 12.461 -2.424 -15.047 1 95.44 210 VAL A CA 1
ATOM 1690 C C . VAL A 1 210 ? 13.859 -2.572 -15.656 1 95.44 210 VAL A C 1
ATOM 1692 O O . VAL A 1 210 ? 14.844 -2.125 -15.07 1 95.44 210 VAL A O 1
ATOM 1695 N N . ASN A 1 211 ? 13.875 -3.213 -16.828 1 95.5 211 ASN A N 1
ATOM 1696 C CA . ASN A 1 211 ? 15.125 -3.25 -17.578 1 95.5 211 ASN A CA 1
ATOM 1697 C C . ASN A 1 211 ? 15.594 -1.848 -17.953 1 95.5 211 ASN A C 1
ATOM 1699 O O . ASN A 1 211 ? 14.852 -1.086 -18.562 1 95.5 211 ASN A O 1
ATOM 1703 N N . ASN A 1 212 ? 16.828 -1.519 -17.594 1 92 212 ASN A N 1
ATOM 1704 C CA . ASN A 1 212 ? 17.328 -0.159 -17.766 1 92 212 ASN A CA 1
ATOM 1705 C C . ASN A 1 212 ? 17.359 0.229 -19.25 1 92 212 ASN A C 1
ATOM 1707 O O . ASN A 1 212 ? 17.328 1.415 -19.578 1 92 212 ASN A O 1
ATOM 1711 N N . ASP A 1 213 ? 17.391 -0.734 -20.141 1 90.44 213 ASP A N 1
ATOM 1712 C CA . ASP A 1 213 ? 17.344 -0.444 -21.578 1 90.44 213 ASP A CA 1
ATOM 1713 C C . ASP A 1 213 ? 16.062 0.277 -21.953 1 90.44 213 ASP A C 1
ATOM 1715 O O . ASP A 1 213 ? 16.047 1.109 -22.859 1 90.44 213 ASP A O 1
ATOM 1719 N N . LEU A 1 214 ? 14.977 -0.064 -21.266 1 89.5 214 LEU A N 1
ATOM 1720 C CA . LEU A 1 214 ? 13.703 0.611 -21.516 1 89.5 214 LEU A CA 1
ATOM 1721 C C . LEU A 1 214 ? 13.789 2.08 -21.125 1 89.5 214 LEU A C 1
ATOM 1723 O O . LEU A 1 214 ? 13.18 2.938 -21.766 1 89.5 214 LEU A O 1
ATOM 1727 N N . ILE A 1 215 ? 14.453 2.299 -20 1 83.75 215 ILE A N 1
ATOM 1728 C CA . ILE A 1 215 ? 14.586 3.65 -19.469 1 83.75 215 ILE A CA 1
ATOM 1729 C C . ILE A 1 215 ? 15.477 4.48 -20.391 1 83.75 215 ILE A C 1
ATOM 1731 O O . ILE A 1 215 ? 15.117 5.602 -20.766 1 83.75 215 ILE A O 1
ATOM 1735 N N . THR A 1 216 ? 16.578 3.943 -20.781 1 84.31 216 THR A N 1
ATOM 1736 C CA . THR A 1 216 ? 17.562 4.668 -21.578 1 84.31 216 THR A CA 1
ATOM 1737 C C . THR A 1 216 ? 17.031 4.906 -23 1 84.31 216 THR A C 1
ATOM 1739 O O . THR A 1 216 ? 17.422 5.879 -23.656 1 84.31 216 THR A O 1
ATOM 1742 N N . SER A 1 217 ? 16.141 4.02 -23.5 1 83.69 217 SER A N 1
ATOM 1743 C CA . SER A 1 217 ? 15.578 4.156 -24.828 1 83.69 217 SER A CA 1
ATOM 1744 C C . SER A 1 217 ? 14.367 5.078 -24.828 1 83.69 217 SER A C 1
ATOM 1746 O O . SER A 1 217 ? 13.656 5.18 -25.828 1 83.69 217 SER A O 1
ATOM 1748 N N . ASN A 1 218 ? 14.023 5.633 -23.734 1 80.69 218 ASN A N 1
ATOM 1749 C CA . ASN A 1 218 ? 12.93 6.582 -23.562 1 80.69 218 ASN A CA 1
ATOM 1750 C C . ASN A 1 218 ? 11.586 5.945 -23.922 1 80.69 218 ASN A C 1
ATOM 1752 O O . ASN A 1 218 ? 10.742 6.574 -24.562 1 80.69 218 ASN A O 1
ATOM 1756 N N . LEU A 1 219 ? 11.523 4.695 -23.641 1 87.56 219 LEU A N 1
ATOM 1757 C CA . LEU A 1 219 ? 10.273 3.986 -23.891 1 87.56 219 LEU A CA 1
ATOM 1758 C C . LEU A 1 219 ? 9.352 4.047 -22.688 1 87.56 219 LEU A C 1
ATOM 1760 O O . LEU A 1 219 ? 8.242 3.512 -22.719 1 87.56 219 LEU A O 1
ATOM 1764 N N . LEU A 1 220 ? 9.812 4.656 -21.625 1 85 220 LEU A N 1
ATOM 1765 C CA . LEU A 1 220 ? 9.008 4.855 -20.438 1 85 220 LEU A CA 1
ATOM 1766 C C . LEU A 1 220 ? 8.742 6.34 -20.203 1 85 220 LEU A C 1
ATOM 1768 O O . LEU A 1 220 ? 9.672 7.148 -20.203 1 85 220 LEU A O 1
ATOM 1772 N N . GLU A 1 221 ? 7.461 6.637 -20.219 1 72.62 221 GLU A N 1
ATOM 1773 C CA . GLU A 1 221 ? 7.082 8.016 -19.938 1 72.62 221 GLU A CA 1
ATOM 1774 C C . GLU A 1 221 ? 6.555 8.164 -18.516 1 72.62 221 GLU A C 1
ATOM 1776 O O . GLU A 1 221 ? 5.781 7.328 -18.047 1 72.62 221 GLU A O 1
ATOM 1781 N N . LYS A 1 222 ? 7.27 8.93 -17.703 1 59.16 222 LYS A N 1
ATOM 1782 C CA . LYS A 1 222 ? 6.809 9.141 -16.328 1 59.16 222 LYS A CA 1
ATOM 1783 C C . LYS A 1 222 ? 5.41 9.75 -16.312 1 59.16 222 LYS A C 1
ATOM 1785 O O . LYS A 1 222 ? 5.145 10.734 -17 1 59.16 222 LYS A O 1
ATOM 1790 N N . PRO A 1 223 ? 4.461 8.883 -15.789 1 51.59 223 PRO A N 1
ATOM 1791 C CA . PRO A 1 223 ? 3.287 9.711 -15.516 1 51.59 223 PRO A CA 1
ATOM 1792 C C . PRO A 1 223 ? 3.545 10.75 -14.422 1 51.59 223 PRO A C 1
ATOM 1794 O O . PRO A 1 223 ? 4.461 10.594 -13.617 1 51.59 223 PRO A O 1
ATOM 1797 N N . TYR A 1 224 ? 3.193 12.016 -14.414 1 42.47 224 TYR A N 1
ATOM 1798 C CA . TYR A 1 224 ? 3.387 13.062 -13.422 1 42.47 224 TYR A CA 1
ATOM 1799 C C . TYR A 1 224 ? 3.186 12.531 -12.008 1 42.47 224 TYR A C 1
ATOM 1801 O O . TYR A 1 224 ? 2.121 12 -11.688 1 42.47 224 TYR A O 1
ATOM 1809 N N . PHE A 1 225 ? 3.994 11.719 -11.562 1 43.12 225 PHE A N 1
ATOM 1810 C CA . PHE A 1 225 ? 3.742 11.219 -10.219 1 43.12 225 PHE A CA 1
ATOM 1811 C C . PHE A 1 225 ? 3.994 12.312 -9.18 1 43.12 225 PHE A C 1
ATOM 1813 O O . PHE A 1 225 ? 5.004 13.016 -9.242 1 43.12 225 PHE A O 1
ATOM 1820 N N . GLY A 1 226 ? 3.014 13 -8.555 1 36.84 226 GLY A N 1
ATOM 1821 C CA . GLY A 1 226 ? 2.854 14.109 -7.625 1 36.84 226 GLY A CA 1
ATOM 1822 C C . GLY A 1 226 ? 3.725 13.984 -6.391 1 36.84 226 GLY A C 1
ATOM 1823 O O . GLY A 1 226 ? 4.621 14.805 -6.172 1 36.84 226 GLY A O 1
ATOM 1824 N N . GLY A 1 227 ? 3.283 13.18 -5.406 1 36.72 227 GLY A N 1
ATOM 1825 C CA . GLY A 1 227 ? 3.361 13.695 -4.051 1 36.72 227 GLY A CA 1
ATOM 1826 C C . GLY A 1 227 ? 4.781 14 -3.609 1 36.72 227 GLY A C 1
ATOM 1827 O O . GLY A 1 227 ? 5.117 15.156 -3.346 1 36.72 227 GLY A O 1
ATOM 1828 N N . GLY A 1 228 ? 5.434 12.969 -2.977 1 37.03 228 GLY A N 1
ATOM 1829 C CA . GLY A 1 228 ? 6.504 13.305 -2.053 1 37.03 228 GLY A CA 1
ATOM 1830 C C . GLY A 1 228 ? 7.68 13.992 -2.723 1 37.03 228 GLY A C 1
ATOM 1831 O O . GLY A 1 228 ? 8.664 14.336 -2.062 1 37.03 228 GLY A O 1
ATOM 1832 N N . SER A 1 229 ? 7.961 13.625 -3.924 1 35.25 229 SER A N 1
ATOM 1833 C CA . SER A 1 229 ? 9.117 14.359 -4.43 1 35.25 229 SER A CA 1
ATOM 1834 C C . SER A 1 229 ? 8.758 15.812 -4.715 1 35.25 229 SER A C 1
ATOM 1836 O O . SER A 1 229 ? 8.641 16.219 -5.875 1 35.25 229 SER A O 1
ATOM 1838 N N . LEU A 1 230 ? 7.758 16.328 -4.18 1 33.06 230 LEU A N 1
ATOM 1839 C CA . LEU A 1 230 ? 7.633 17.781 -4.098 1 33.06 230 LEU A CA 1
ATOM 1840 C C . LEU A 1 230 ? 9 18.422 -3.902 1 33.06 230 LEU A C 1
ATOM 1842 O O . LEU A 1 230 ? 9.141 19.641 -4.066 1 33.06 230 LEU A O 1
ATOM 1846 N N . VAL A 1 231 ? 9.844 17.781 -3.234 1 33.84 231 VAL A N 1
ATOM 1847 C CA . VAL A 1 231 ? 11.109 18.5 -3.135 1 33.84 231 VAL A CA 1
ATOM 1848 C C . VAL A 1 231 ? 11.531 19 -4.516 1 33.84 231 VAL A C 1
ATOM 1850 O O . VAL A 1 231 ? 12.008 20.125 -4.656 1 33.84 231 VAL A O 1
ATOM 1853 N N . TYR A 1 232 ? 11.336 18.125 -5.516 1 32.59 232 TYR A N 1
ATOM 1854 C CA . TYR A 1 232 ? 12.008 18.578 -6.727 1 32.59 232 TYR A CA 1
ATOM 1855 C C . TYR A 1 232 ? 11.172 19.625 -7.449 1 32.59 232 TYR A C 1
ATOM 1857 O O . TYR A 1 232 ? 11.695 20.406 -8.25 1 32.59 232 TYR A O 1
ATOM 1865 N N . ALA A 1 233 ? 9.836 19.562 -7.402 1 31.8 233 ALA A N 1
ATOM 1866 C CA . ALA A 1 233 ? 9.203 20.5 -8.32 1 31.8 233 ALA A CA 1
ATOM 1867 C C . ALA A 1 233 ? 9.414 21.953 -7.867 1 31.8 233 ALA A C 1
ATOM 1869 O O . ALA A 1 233 ? 9.172 22.891 -8.625 1 31.8 233 ALA A O 1
ATOM 1870 N N . LEU A 1 234 ? 9.43 22.156 -6.641 1 30.86 234 LEU A N 1
ATOM 1871 C CA . LEU A 1 234 ? 9.484 23.578 -6.336 1 30.86 234 LEU A CA 1
ATOM 1872 C C . LEU A 1 234 ? 10.781 24.188 -6.855 1 30.86 234 LEU A C 1
ATOM 1874 O O . LEU A 1 234 ? 11.023 25.391 -6.668 1 30.86 234 LEU A O 1
ATOM 1878 N N . THR A 1 235 ? 11.906 23.469 -6.965 1 29.42 235 THR A N 1
ATOM 1879 C CA . THR A 1 235 ? 12.984 24.359 -7.391 1 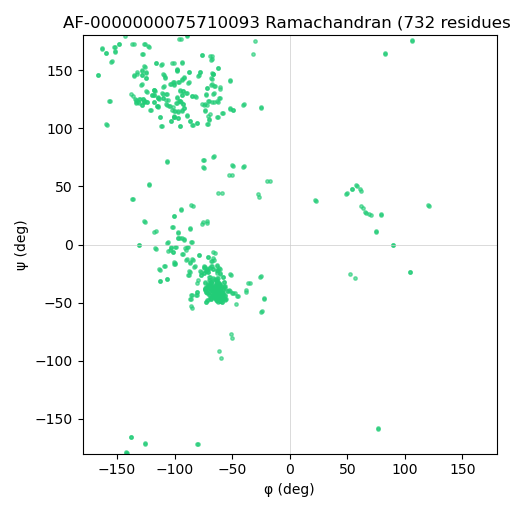29.42 235 THR A CA 1
ATOM 1880 C C . THR A 1 235 ? 12.797 24.781 -8.844 1 29.42 235 THR A C 1
ATOM 1882 O O . THR A 1 235 ? 12.305 24 -9.664 1 29.42 235 THR A O 1
ATOM 1885 N N . GLU A 1 236 ? 12.492 26.016 -9.078 1 30 236 GLU A N 1
ATOM 1886 C CA . GLU A 1 236 ? 12.5 26.734 -10.352 1 30 236 GLU A CA 1
ATOM 1887 C C . GLU A 1 236 ? 13.477 26.094 -11.336 1 30 236 GLU A C 1
ATOM 1889 O O . GLU A 1 236 ? 13.445 26.391 -12.531 1 30 236 GLU A O 1
ATOM 1894 N N . SER A 1 237 ? 14.906 26 -10.898 1 28.88 237 SER A N 1
ATOM 1895 C CA . SER A 1 237 ? 15.875 25.797 -11.969 1 28.88 237 SER A CA 1
ATOM 1896 C C . SER A 1 237 ? 15.648 24.453 -12.672 1 28.88 237 SER A C 1
ATOM 1898 O O . SER A 1 237 ? 15.492 23.422 -12.023 1 28.88 237 SER A O 1
ATOM 1900 N N . PRO A 1 238 ? 15.156 24.516 -13.969 1 32.56 238 PRO A N 1
ATOM 1901 C CA . PRO A 1 238 ? 15.148 23.406 -14.914 1 32.56 238 PRO A CA 1
ATOM 1902 C C . PRO A 1 238 ? 16.188 22.344 -14.57 1 32.56 238 PRO A C 1
ATOM 1904 O O . PRO A 1 238 ? 16 21.156 -14.898 1 32.56 238 PRO A O 1
ATOM 1907 N N . HIS A 1 239 ? 17.438 22.75 -14.273 1 29.84 239 HIS A N 1
ATOM 1908 C CA . HIS A 1 239 ? 18.672 21.969 -14.164 1 29.84 239 HIS A CA 1
ATOM 1909 C C . HIS A 1 239 ? 18.656 21.078 -12.922 1 29.84 239 HIS A C 1
ATOM 1911 O O . HIS A 1 239 ? 19.469 20.172 -12.797 1 29.84 239 HIS A O 1
ATOM 1917 N N . GLU A 1 240 ? 18.297 21.656 -11.781 1 31.41 240 GLU A N 1
ATOM 1918 C CA . GLU A 1 240 ? 18.516 20.828 -10.602 1 31.41 240 GLU A CA 1
ATOM 1919 C C . GLU A 1 240 ? 17.438 19.75 -10.492 1 31.41 240 GLU A C 1
ATOM 1921 O O . GLU A 1 240 ? 16.531 19.859 -9.672 1 31.41 240 GLU A O 1
ATOM 1926 N N . LYS A 1 241 ? 16.734 19.453 -11.516 1 34.62 241 LYS A N 1
ATOM 1927 C CA . LYS A 1 241 ? 16.172 18.141 -11.805 1 34.62 241 LYS A CA 1
ATOM 1928 C C . LYS A 1 241 ? 16.891 17.047 -11.031 1 34.62 241 LYS A C 1
ATOM 1930 O O . LYS A 1 241 ? 18.047 16.719 -11.328 1 34.62 241 LYS A O 1
ATOM 1935 N N . LEU A 1 242 ? 16.938 17.234 -9.688 1 33.41 242 LEU A N 1
ATOM 1936 C CA . LEU A 1 242 ? 17.594 16.219 -8.867 1 33.41 242 LEU A CA 1
ATOM 1937 C C . LEU A 1 242 ? 17.578 14.867 -9.57 1 33.41 242 LEU A C 1
ATOM 1939 O O . LEU A 1 242 ? 16.609 14.516 -10.227 1 33.41 242 LEU A O 1
ATOM 1943 N N . LYS A 1 243 ? 18.672 14.266 -9.898 1 36.56 243 LYS A N 1
ATOM 1944 C CA . LYS A 1 243 ? 19.109 12.906 -10.18 1 36.56 243 LYS A CA 1
ATOM 1945 C C . LYS A 1 243 ? 18.25 11.883 -9.438 1 36.56 243 LYS A C 1
ATOM 1947 O O . LYS A 1 243 ? 1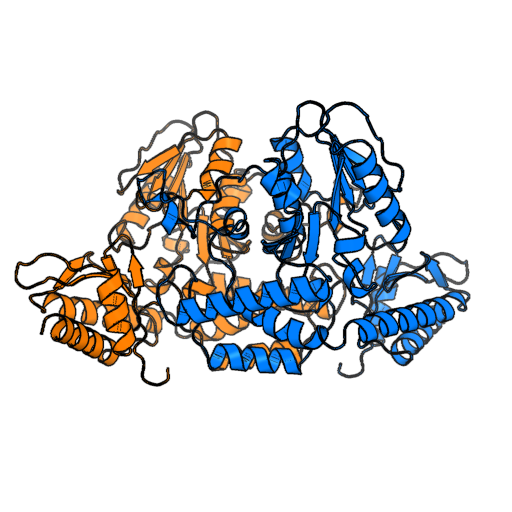8.594 11.469 -8.328 1 36.56 243 LYS A O 1
ATOM 1952 N N . LEU A 1 244 ? 16.984 12.188 -9.5 1 44.16 244 LEU A N 1
ATOM 1953 C CA . LEU A 1 244 ? 16.203 11.109 -8.906 1 44.16 244 LEU A CA 1
ATOM 1954 C C . LEU A 1 244 ? 16.625 9.758 -9.461 1 44.16 244 LEU A C 1
ATOM 1956 O O . LEU A 1 244 ? 16.906 9.633 -10.656 1 44.16 244 LEU A O 1
ATOM 1960 N N . PHE A 1 245 ? 17.109 9.008 -8.633 1 53.41 245 PHE A N 1
ATOM 1961 C CA . PHE A 1 245 ? 17.312 7.617 -9.031 1 53.41 245 PHE A CA 1
ATOM 1962 C C . PHE A 1 245 ? 16.125 7.121 -9.852 1 53.41 245 PHE A C 1
ATOM 1964 O O . PHE A 1 245 ? 14.984 7.543 -9.633 1 53.41 245 PHE A O 1
ATOM 1971 N N . PRO A 1 246 ? 16.359 6.711 -11.047 1 54.31 246 PRO A N 1
ATOM 1972 C CA . PRO A 1 246 ? 15.32 6.191 -11.938 1 54.31 246 PRO A CA 1
ATOM 1973 C C . PRO A 1 246 ? 14.125 5.613 -11.18 1 54.31 246 PRO A C 1
ATOM 1975 O O . PRO A 1 246 ? 12.977 5.781 -11.602 1 54.31 246 PRO A O 1
ATOM 1978 N N . SER A 1 247 ? 14.398 5.16 -10 1 62.88 247 SER A N 1
ATOM 1979 C CA . SER A 1 247 ? 13.328 4.52 -9.25 1 62.88 247 SER A CA 1
ATOM 1980 C C . SER A 1 247 ? 12.328 5.547 -8.727 1 62.88 247 SER A C 1
ATOM 1982 O O . SER A 1 247 ? 11.117 5.309 -8.742 1 62.88 247 SER A O 1
ATOM 1984 N N . GLU A 1 248 ? 12.844 6.66 -8.305 1 60.91 248 GLU A N 1
ATOM 1985 C CA . GLU A 1 248 ? 12.016 7.672 -7.66 1 60.91 248 GLU A CA 1
ATOM 1986 C C . GLU A 1 248 ? 11.031 8.289 -8.648 1 60.91 248 GLU A C 1
ATOM 1988 O O . GLU A 1 248 ? 9.969 8.781 -8.25 1 60.91 248 GLU A O 1
ATOM 1993 N N . ARG A 1 249 ? 11.398 8.078 -9.914 1 59.88 249 ARG A N 1
ATOM 1994 C CA . ARG A 1 249 ? 10.578 8.633 -10.984 1 59.88 249 ARG A CA 1
ATOM 1995 C C . ARG A 1 249 ? 9.258 7.887 -11.102 1 59.88 249 ARG A C 1
ATOM 1997 O O . ARG A 1 249 ? 8.258 8.445 -11.555 1 59.88 249 ARG A O 1
ATOM 2004 N N . PHE A 1 250 ? 9.242 6.711 -10.617 1 60.66 250 PHE A N 1
ATOM 2005 C CA . PHE A 1 250 ? 8.078 5.871 -10.883 1 60.66 250 PHE A CA 1
ATOM 2006 C C . PHE A 1 250 ? 7.348 5.535 -9.594 1 60.66 250 PHE A C 1
ATOM 2008 O O . PHE A 1 250 ? 6.301 4.887 -9.617 1 60.66 250 PHE A O 1
ATOM 2015 N N . GLU A 1 251 ? 7.922 5.98 -8.516 1 62.59 251 GLU A N 1
ATOM 2016 C CA . GLU A 1 251 ? 7.301 5.703 -7.227 1 62.59 251 GLU A CA 1
ATOM 2017 C C . GLU A 1 251 ? 6.367 6.836 -6.809 1 62.59 251 GLU A C 1
ATOM 2019 O O . GLU A 1 251 ? 6.703 8.008 -6.949 1 62.59 251 GLU A O 1
ATOM 2024 N N . ASP A 1 252 ? 5.105 6.441 -6.621 1 58.62 252 ASP A N 1
ATOM 2025 C CA . ASP A 1 252 ? 4.086 7.41 -6.227 1 58.62 252 ASP A CA 1
ATOM 2026 C C . ASP A 1 252 ? 4.219 7.766 -4.746 1 58.62 252 ASP A C 1
ATOM 2028 O O . ASP A 1 252 ? 4.137 6.891 -3.881 1 58.62 252 ASP A O 1
ATOM 2032 N N . GLY A 1 253 ? 4.43 9.062 -4.512 1 59.34 253 GLY A N 1
ATOM 2033 C CA . GLY A 1 253 ? 4.363 9.516 -3.131 1 59.34 253 GLY A CA 1
ATOM 2034 C C . GLY A 1 253 ? 5.598 9.156 -2.326 1 59.34 253 GLY A C 1
ATOM 2035 O O . GLY A 1 253 ? 6.691 9.016 -2.881 1 59.34 253 GLY A O 1
ATOM 2036 N N . SER A 1 254 ? 5.449 9.117 -0.963 1 63.88 254 SER A N 1
ATOM 2037 C CA . SER A 1 254 ? 6.523 8.75 -0.052 1 63.88 254 SER A CA 1
ATOM 2038 C C . SER A 1 254 ? 6.805 7.25 -0.107 1 63.88 254 SER A C 1
ATOM 2040 O O . SER A 1 254 ? 5.879 6.445 -0.228 1 63.88 254 SER A O 1
ATOM 2042 N N . LEU A 1 255 ? 8.016 7 -0.278 1 74.5 255 LEU A N 1
ATOM 2043 C CA . LEU A 1 255 ? 8.406 5.598 -0.259 1 74.5 255 LEU A CA 1
ATOM 2044 C C . LEU A 1 255 ? 7.883 4.902 0.994 1 74.5 255 LEU A C 1
ATOM 2046 O O . LEU A 1 255 ? 7.824 5.508 2.066 1 74.5 255 LEU A O 1
ATOM 2050 N N . PRO A 1 256 ? 7.477 3.748 0.871 1 83.62 256 PRO A N 1
ATOM 2051 C CA . PRO A 1 256 ? 6.953 3.008 2.02 1 83.62 256 PRO A CA 1
ATOM 2052 C C . PRO A 1 256 ? 8.055 2.521 2.959 1 83.62 256 PRO A C 1
ATOM 2054 O O . PRO A 1 256 ? 8.281 1.314 3.074 1 83.62 256 PRO A O 1
ATOM 2057 N N . PHE A 1 257 ? 8.656 3.418 3.707 1 86.69 257 PHE A N 1
ATOM 2058 C CA . PHE A 1 257 ? 9.891 3.139 4.438 1 86.69 257 PHE A CA 1
ATOM 2059 C C . PHE A 1 257 ? 9.633 2.148 5.57 1 86.69 257 PHE A C 1
ATOM 2061 O O . PHE A 1 257 ? 10.492 1.332 5.895 1 86.69 257 PHE A O 1
ATOM 2068 N N . LEU A 1 258 ? 8.492 2.129 6.191 1 89.56 258 LEU A N 1
ATOM 2069 C CA . LEU A 1 258 ? 8.203 1.146 7.227 1 89.56 258 LEU A CA 1
ATOM 2070 C C . LEU A 1 258 ? 7.973 -0.233 6.621 1 89.56 258 LEU A C 1
ATOM 2072 O O . LEU A 1 258 ? 8.438 -1.239 7.16 1 89.56 258 LEU A O 1
ATOM 2076 N N . THR A 1 259 ? 7.305 -0.233 5.484 1 91.81 259 THR A N 1
ATOM 2077 C CA . THR A 1 259 ? 7.043 -1.484 4.785 1 91.81 259 THR A CA 1
ATOM 2078 C C . THR A 1 259 ? 8.344 -2.094 4.262 1 91.81 259 THR A C 1
ATOM 2080 O O . THR A 1 259 ? 8.523 -3.312 4.316 1 91.81 259 THR A O 1
ATOM 2083 N N . THR A 1 260 ? 9.188 -1.228 3.777 1 93 260 THR A N 1
ATOM 2084 C CA . THR A 1 260 ? 10.453 -1.719 3.242 1 93 260 THR A CA 1
ATOM 2085 C C . THR A 1 260 ? 11.352 -2.238 4.363 1 93 260 THR A C 1
ATOM 2087 O O . THR A 1 260 ? 12.133 -3.17 4.16 1 93 260 THR A O 1
ATOM 2090 N N . ALA A 1 261 ? 11.227 -1.658 5.551 1 93.19 261 ALA A N 1
ATOM 2091 C CA . ALA A 1 261 ? 11.961 -2.197 6.695 1 93.19 261 ALA A CA 1
ATOM 2092 C C . ALA A 1 261 ? 11.516 -3.623 7.008 1 93.19 261 ALA A C 1
ATOM 2094 O O . ALA A 1 261 ? 12.344 -4.492 7.289 1 93.19 261 ALA A O 1
ATOM 2095 N N . ALA A 1 262 ? 10.234 -3.803 6.984 1 94.56 262 ALA A N 1
ATOM 2096 C CA . ALA A 1 262 ? 9.703 -5.148 7.188 1 94.56 262 ALA A CA 1
ATOM 2097 C C . ALA A 1 262 ? 10.211 -6.105 6.113 1 94.56 262 ALA A C 1
ATOM 2099 O O . ALA A 1 262 ? 10.68 -7.207 6.422 1 94.56 262 ALA A O 1
ATOM 2100 N N . ALA A 1 263 ? 10.117 -5.699 4.871 1 95.94 263 ALA A N 1
ATOM 2101 C CA . ALA A 1 263 ? 10.547 -6.535 3.75 1 95.94 263 ALA A CA 1
ATOM 2102 C C . ALA A 1 263 ? 12.031 -6.871 3.852 1 95.94 263 ALA A C 1
ATOM 2104 O O . ALA A 1 263 ? 12.438 -8.008 3.598 1 95.94 263 ALA A O 1
ATOM 2105 N N . ASP A 1 264 ? 12.773 -5.84 4.195 1 95.56 264 ASP A N 1
ATOM 2106 C CA . ASP A 1 264 ? 14.211 -6.035 4.328 1 95.56 264 ASP A CA 1
ATOM 2107 C C . ASP A 1 264 ? 14.523 -7.152 5.32 1 95.56 264 ASP A C 1
ATOM 2109 O O . ASP A 1 264 ? 15.367 -8.008 5.051 1 95.56 264 ASP A O 1
ATOM 2113 N N . GLU A 1 265 ? 13.883 -7.102 6.461 1 94 265 GLU A N 1
ATOM 2114 C CA . GLU A 1 265 ? 14.078 -8.141 7.473 1 94 265 GLU A CA 1
ATOM 2115 C C . GLU A 1 265 ? 13.602 -9.5 6.973 1 94 265 GLU A C 1
ATOM 2117 O O . GLU A 1 265 ? 14.266 -10.516 7.191 1 94 265 GLU A O 1
ATOM 2122 N N . MET A 1 266 ? 12.469 -9.555 6.285 1 93.44 266 MET A N 1
ATOM 2123 C CA . MET A 1 266 ? 11.93 -10.812 5.785 1 93.44 266 MET A CA 1
ATOM 2124 C C . MET A 1 266 ? 12.859 -11.43 4.742 1 93.44 266 MET A C 1
ATOM 2126 O O . MET A 1 266 ? 13.031 -12.648 4.699 1 93.44 266 MET A O 1
ATOM 2130 N N . PHE A 1 267 ? 13.406 -10.617 3.861 1 93.75 267 PHE A N 1
ATOM 2131 C CA . PHE A 1 267 ? 14.305 -11.102 2.816 1 93.75 267 PHE A CA 1
ATOM 2132 C C . PHE A 1 267 ? 15.57 -11.688 3.418 1 93.75 267 PHE A C 1
ATOM 2134 O O . PHE A 1 267 ? 16.188 -12.578 2.826 1 93.75 267 PHE A O 1
ATOM 2141 N N . SER A 1 268 ? 15.984 -11.172 4.562 1 88.44 268 SER A N 1
ATOM 2142 C CA . SER A 1 268 ? 17.156 -11.727 5.23 1 88.44 268 SER A CA 1
ATOM 2143 C C . SER A 1 268 ? 16.969 -13.211 5.539 1 88.44 268 SER A C 1
ATOM 2145 O O . SER A 1 268 ? 17.938 -13.969 5.562 1 88.44 268 SER A O 1
ATOM 2147 N N . ALA A 1 269 ? 15.734 -13.641 5.719 1 84.25 269 ALA A N 1
ATOM 2148 C CA . ALA A 1 269 ? 15.438 -15.031 6.023 1 84.25 269 ALA A CA 1
ATOM 2149 C C . ALA A 1 269 ? 15.523 -15.898 4.77 1 84.25 269 ALA A C 1
ATOM 2151 O O . ALA A 1 269 ? 15.734 -17.109 4.855 1 84.25 269 ALA A O 1
ATOM 2152 N N . VAL A 1 270 ? 15.375 -15.32 3.604 1 85.19 270 VAL A N 1
ATOM 2153 C CA . VAL A 1 270 ? 15.195 -16.125 2.4 1 85.19 270 VAL A CA 1
ATOM 2154 C C . VAL A 1 270 ? 16.469 -16.094 1.563 1 85.19 270 VAL A C 1
ATOM 2156 O O . VAL A 1 270 ? 16.781 -17.062 0.872 1 85.19 270 VAL A O 1
ATOM 2159 N N . SER A 1 271 ? 17.156 -15.047 1.663 1 79.56 271 SER A N 1
ATOM 2160 C CA . SER A 1 271 ? 18.281 -14.82 0.754 1 79.56 271 SER A CA 1
ATOM 2161 C C . SER A 1 271 ? 19.328 -15.93 0.882 1 79.56 271 SER A C 1
ATOM 2163 O O . SER A 1 271 ? 19.859 -16.406 -0.123 1 79.56 271 SER A O 1
ATOM 2165 N N . GLU A 1 272 ? 19.516 -16.406 2.025 1 78.88 272 GLU A N 1
ATOM 2166 C CA . GLU A 1 272 ? 20.594 -17.359 2.23 1 78.88 272 GLU A CA 1
ATOM 2167 C C . GLU A 1 272 ? 20.141 -18.781 1.927 1 78.88 272 GLU A C 1
ATOM 2169 O O . GLU A 1 272 ? 20.969 -19.656 1.649 1 78.88 272 GLU A O 1
ATOM 2174 N N . ILE A 1 273 ? 18.859 -19 1.832 1 82.31 273 ILE A N 1
ATOM 2175 C CA . ILE A 1 273 ? 18.422 -20.391 1.727 1 82.31 273 ILE A CA 1
ATOM 2176 C C . ILE A 1 273 ? 17.516 -20.547 0.499 1 82.31 273 ILE A C 1
ATOM 2178 O O . ILE A 1 273 ? 16.781 -21.531 0.382 1 82.31 273 ILE A O 1
ATOM 2182 N N . ASN A 1 274 ? 17.625 -19.625 -0.418 1 85.81 274 ASN A N 1
ATOM 2183 C CA . ASN A 1 274 ? 16.672 -19.609 -1.512 1 85.81 274 ASN A CA 1
ATOM 2184 C C . ASN A 1 274 ? 16.797 -20.859 -2.385 1 85.81 274 ASN A C 1
ATOM 2186 O O . ASN A 1 274 ? 15.781 -21.438 -2.803 1 85.81 274 ASN A O 1
ATOM 2190 N N . LYS A 1 275 ? 18 -21.281 -2.713 1 85.38 275 LYS A N 1
ATOM 2191 C CA . LYS A 1 275 ? 18.188 -22.469 -3.521 1 85.38 275 LYS A CA 1
ATOM 2192 C C . LYS A 1 275 ? 17.578 -23.703 -2.846 1 85.38 275 LYS A C 1
ATOM 2194 O O . LYS A 1 275 ? 16.891 -24.484 -3.488 1 85.38 275 LYS A O 1
ATOM 2199 N N . PHE A 1 276 ? 17.859 -23.797 -1.609 1 89.38 276 PHE A N 1
ATOM 2200 C CA . PHE A 1 276 ? 17.328 -24.922 -0.839 1 89.38 276 PHE A CA 1
ATOM 2201 C C . PHE A 1 276 ? 15.797 -24.844 -0.76 1 89.38 276 PHE A C 1
ATOM 2203 O O . PHE A 1 276 ? 15.125 -25.875 -0.828 1 89.38 276 PHE A O 1
ATOM 2210 N N . ARG A 1 277 ? 15.32 -23.672 -0.64 1 89.56 277 ARG A N 1
ATOM 2211 C CA . ARG A 1 277 ? 13.875 -23.469 -0.571 1 89.56 277 ARG A CA 1
ATOM 2212 C C . ARG A 1 277 ? 13.195 -23.938 -1.854 1 89.56 277 ARG A C 1
ATOM 2214 O O . ARG A 1 277 ? 12.203 -24.656 -1.807 1 89.56 277 ARG A O 1
ATOM 2221 N N . VAL A 1 278 ? 13.742 -23.547 -2.951 1 90.19 278 VAL A N 1
ATOM 2222 C CA . VAL A 1 278 ? 13.172 -23.891 -4.254 1 90.19 278 VAL A CA 1
ATOM 2223 C C . VAL A 1 278 ? 13.203 -25.406 -4.453 1 90.19 278 VAL A C 1
ATOM 2225 O O . VAL A 1 278 ? 12.227 -26 -4.914 1 90.19 278 VAL A O 1
ATOM 2228 N N . GLU A 1 279 ? 14.289 -26 -4.098 1 92.25 279 GLU A N 1
ATOM 2229 C CA . GLU A 1 279 ? 14.43 -27.453 -4.223 1 92.25 279 GLU A CA 1
ATOM 2230 C C . GLU A 1 279 ? 13.422 -28.188 -3.348 1 92.25 279 GLU A C 1
ATOM 2232 O O . GLU A 1 279 ? 12.82 -29.172 -3.773 1 92.25 279 GLU A O 1
ATOM 2237 N N . ARG A 1 280 ? 13.297 -27.688 -2.215 1 93.12 280 ARG A N 1
ATOM 2238 C CA . ARG A 1 280 ? 12.359 -28.312 -1.286 1 93.12 280 ARG A CA 1
ATOM 2239 C C . ARG A 1 280 ? 10.93 -28.188 -1.796 1 93.12 280 ARG A C 1
ATOM 2241 O O . ARG A 1 280 ? 10.164 -29.156 -1.735 1 93.12 280 ARG A O 1
ATOM 2248 N N . ILE A 1 281 ? 10.57 -27.031 -2.248 1 92.06 281 ILE A N 1
ATOM 2249 C CA . ILE A 1 281 ? 9.227 -26.797 -2.768 1 92.06 281 ILE A CA 1
ATOM 2250 C C . ILE A 1 281 ? 8.977 -27.719 -3.957 1 92.06 281 ILE A C 1
ATOM 2252 O O . ILE A 1 281 ? 7.887 -28.297 -4.082 1 92.06 281 ILE A O 1
ATOM 2256 N N . SER A 1 282 ? 9.992 -27.875 -4.766 1 90.94 282 SER A N 1
ATOM 2257 C CA . SER A 1 282 ? 9.875 -28.766 -5.918 1 90.94 282 SER A CA 1
ATOM 2258 C C . SER A 1 282 ? 9.633 -30.203 -5.477 1 90.94 282 SER A C 1
ATOM 2260 O O . SER A 1 282 ? 8.75 -30.891 -6.008 1 90.94 282 SER A O 1
ATOM 2262 N N . LYS A 1 283 ? 10.375 -30.656 -4.516 1 94.62 283 LYS A N 1
ATOM 2263 C CA . LYS A 1 283 ? 10.266 -32.031 -4.027 1 94.62 283 LYS A CA 1
ATOM 2264 C C . LYS A 1 283 ? 8.898 -32.281 -3.406 1 94.62 283 LYS A C 1
ATOM 2266 O O . LYS A 1 283 ? 8.281 -33.312 -3.652 1 94.62 283 LYS A O 1
ATOM 2271 N N . ILE A 1 284 ? 8.5 -31.344 -2.617 1 95.5 284 ILE A N 1
ATOM 2272 C CA . ILE A 1 284 ? 7.215 -31.484 -1.94 1 95.5 284 ILE A CA 1
ATOM 2273 C C . ILE A 1 284 ? 6.086 -31.484 -2.969 1 95.5 284 ILE A C 1
ATOM 2275 O O . ILE A 1 284 ? 5.102 -32.219 -2.824 1 95.5 284 ILE A O 1
ATOM 2279 N N . SER A 1 285 ? 6.195 -30.641 -3.957 1 92.31 285 SER A N 1
ATOM 2280 C CA . SER A 1 285 ? 5.191 -30.562 -5.012 1 92.31 285 SER A CA 1
ATOM 2281 C C . SER A 1 285 ? 5.109 -31.859 -5.801 1 92.31 285 SER A C 1
ATOM 2283 O O . SER A 1 285 ? 4.016 -32.312 -6.145 1 92.31 285 SER A O 1
ATOM 2285 N N . GLU A 1 286 ? 6.227 -32.438 -6.074 1 93.31 286 GLU A N 1
ATOM 2286 C CA . GLU A 1 286 ? 6.27 -33.719 -6.781 1 93.31 286 GLU A CA 1
ATOM 2287 C C . GLU A 1 286 ? 5.652 -34.812 -5.941 1 93.31 286 GLU A C 1
ATOM 2289 O O . GLU A 1 286 ? 4.91 -35.656 -6.461 1 93.31 286 GLU A O 1
ATOM 2294 N N . TYR A 1 287 ? 5.984 -34.812 -4.711 1 96.56 287 TYR A N 1
ATOM 2295 C CA . TYR A 1 287 ? 5.402 -35.781 -3.795 1 96.56 287 TYR A CA 1
ATOM 2296 C C . TYR A 1 287 ? 3.885 -35.656 -3.762 1 96.56 287 TYR A C 1
ATOM 2298 O O . TYR A 1 287 ? 3.176 -36.656 -3.818 1 96.56 287 TYR A O 1
ATOM 2306 N N . ALA A 1 288 ? 3.414 -34.469 -3.691 1 96.19 288 ALA A N 1
ATOM 2307 C CA . ALA A 1 288 ? 1.977 -34.219 -3.639 1 96.19 288 ALA A CA 1
ATOM 2308 C C . ALA A 1 288 ? 1.289 -34.719 -4.914 1 96.19 288 ALA A C 1
ATOM 2310 O O . ALA A 1 288 ? 0.241 -35.344 -4.852 1 96.19 288 ALA A O 1
ATOM 2311 N N . ARG A 1 289 ? 1.831 -34.344 -6.012 1 93.94 289 ARG A N 1
ATOM 2312 C CA . ARG A 1 289 ? 1.253 -34.781 -7.285 1 93.94 289 ARG A CA 1
ATOM 2313 C C . ARG A 1 289 ? 1.198 -36.281 -7.395 1 93.94 289 ARG A C 1
ATOM 2315 O O . ARG A 1 289 ? 0.203 -36.844 -7.859 1 93.94 289 ARG A O 1
ATOM 2322 N N . GLU A 1 290 ? 2.246 -36.906 -6.992 1 95.56 290 GLU A N 1
ATOM 2323 C CA . GLU A 1 290 ? 2.303 -38.344 -7.031 1 95.56 290 GLU A CA 1
ATOM 2324 C C . GLU A 1 290 ? 1.235 -38.969 -6.133 1 95.56 290 GLU A C 1
ATOM 2326 O O . GLU A 1 290 ? 0.505 -39.875 -6.559 1 95.56 290 GLU A O 1
ATOM 2331 N N . LYS A 1 291 ? 1.115 -38.5 -4.949 1 96.5 291 LYS A N 1
ATOM 2332 C CA . LYS A 1 291 ? 0.171 -39.062 -3.98 1 96.5 291 LYS A CA 1
ATOM 2333 C C . LYS A 1 291 ? -1.271 -38.812 -4.418 1 96.5 291 LYS A C 1
ATOM 2335 O O . LYS A 1 291 ? -2.111 -39.719 -4.324 1 96.5 291 LYS A O 1
ATOM 2340 N N . LEU A 1 292 ? -1.527 -37.656 -4.879 1 96 292 LEU A N 1
ATOM 2341 C CA . LEU A 1 292 ? -2.887 -37.281 -5.277 1 96 292 LEU A CA 1
ATOM 2342 C C . LEU A 1 292 ? -3.293 -38.031 -6.543 1 96 292 LEU A C 1
ATOM 2344 O O . LEU A 1 292 ? -4.453 -38.438 -6.691 1 96 292 LEU A O 1
ATOM 2348 N N . SER A 1 293 ? -2.332 -38.219 -7.434 1 94.19 293 SER A N 1
ATOM 2349 C CA . SER A 1 293 ? -2.629 -38.875 -8.695 1 94.19 293 SER A CA 1
ATOM 2350 C C . SER A 1 293 ? -2.91 -40.344 -8.484 1 94.19 293 SER A C 1
ATOM 2352 O O . SER A 1 293 ? -3.549 -41 -9.32 1 94.19 293 SER A O 1
ATOM 2354 N N . LYS A 1 294 ? -2.477 -40.875 -7.387 1 94.62 294 LYS A N 1
ATOM 2355 C CA . LYS A 1 294 ? -2.645 -42.281 -7.094 1 94.62 294 LYS A CA 1
ATOM 2356 C C . LYS A 1 294 ? -4.012 -42.562 -6.477 1 94.62 294 LYS A C 1
ATOM 2358 O O . LYS A 1 294 ? -4.453 -43.719 -6.426 1 94.62 294 LYS A O 1
ATOM 2363 N N . ILE A 1 295 ? -4.664 -41.531 -6.09 1 92.81 295 ILE A N 1
ATOM 2364 C CA . ILE A 1 295 ? -5.996 -41.688 -5.516 1 92.81 295 ILE A CA 1
ATOM 2365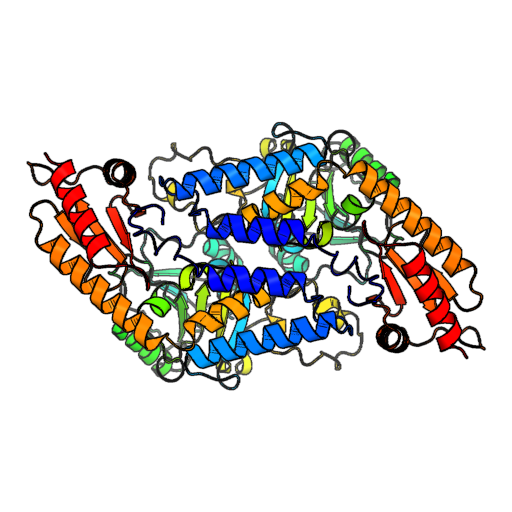 C C . ILE A 1 295 ? -7.027 -41.812 -6.633 1 92.81 295 ILE A C 1
ATOM 2367 O O . ILE A 1 295 ? -7.125 -40.938 -7.508 1 92.81 295 ILE A O 1
ATOM 2371 N N . ASN A 1 296 ? -7.867 -42.812 -6.637 1 90.44 296 ASN A N 1
ATOM 2372 C CA . ASN A 1 296 ? -8.836 -43.094 -7.691 1 90.44 296 ASN A CA 1
ATOM 2373 C C . ASN A 1 296 ? -9.898 -42.031 -7.781 1 90.44 296 ASN A C 1
ATOM 2375 O O . ASN A 1 296 ? -10.406 -41.719 -8.867 1 90.44 296 ASN A O 1
ATOM 2379 N N . ASN A 1 297 ? -10.156 -41.438 -6.695 1 92.5 297 ASN A N 1
ATOM 2380 C CA . ASN A 1 297 ? -11.25 -40.469 -6.656 1 92.5 297 ASN A CA 1
ATOM 2381 C C . ASN A 1 297 ? -10.727 -39.031 -6.73 1 92.5 297 ASN A C 1
ATOM 2383 O O . ASN A 1 297 ? -11.344 -38.125 -6.184 1 92.5 297 ASN A O 1
ATOM 2387 N N . CYS A 1 298 ? -9.57 -38.906 -7.293 1 95.25 298 CYS A N 1
ATOM 2388 C CA . CYS A 1 298 ? -8.984 -37.594 -7.41 1 95.25 298 CYS A CA 1
ATOM 2389 C C . CYS A 1 298 ? -8.438 -37.344 -8.812 1 95.25 298 CYS A C 1
ATOM 2391 O O . CYS A 1 298 ? -7.684 -38.188 -9.336 1 95.25 298 CYS A O 1
ATOM 2393 N N . LYS A 1 299 ? -8.859 -36.312 -9.445 1 94.88 299 LYS A N 1
ATOM 2394 C CA . LYS A 1 299 ? -8.312 -35.875 -10.727 1 94.88 299 LYS A CA 1
ATOM 2395 C C . LYS A 1 299 ? -7.41 -34.656 -10.57 1 94.88 299 LYS A C 1
ATOM 2397 O O . LYS A 1 299 ? -7.867 -33.594 -10.141 1 94.88 299 LYS A O 1
ATOM 2402 N N . VAL A 1 300 ? -6.172 -34.781 -10.922 1 92.94 300 VAL A N 1
ATOM 2403 C CA . VAL A 1 300 ? -5.18 -33.719 -10.75 1 92.94 300 VAL A CA 1
ATOM 2404 C C . VAL A 1 300 ? -4.949 -33 -12.078 1 92.94 300 VAL A C 1
ATOM 2406 O O . VAL A 1 300 ? -4.93 -33.656 -13.133 1 92.94 300 VAL A O 1
ATOM 2409 N N . TYR A 1 301 ? -4.832 -31.703 -11.93 1 86 301 TYR A N 1
ATOM 2410 C CA . TYR A 1 301 ? -4.582 -30.891 -13.117 1 86 301 TYR A CA 1
ATOM 2411 C C . TYR A 1 301 ? -3.18 -30.297 -13.086 1 86 301 TYR A C 1
ATOM 2413 O O . TYR A 1 301 ? -2.613 -30.094 -12.008 1 86 301 TYR A O 1
ATOM 2421 N N . GLY A 1 302 ? -2.654 -30 -14.289 1 74.69 302 GLY A N 1
ATOM 2422 C CA . GLY A 1 302 ? -1.359 -29.344 -14.414 1 74.69 302 GLY A CA 1
ATOM 2423 C C . GLY A 1 302 ? -0.193 -30.312 -14.32 1 74.69 302 GLY A C 1
ATOM 2424 O O . GLY A 1 302 ? -0.363 -31.453 -13.914 1 74.69 302 GLY A O 1
ATOM 2425 N N . LYS A 1 303 ? 0.961 -29.844 -14.727 1 66.94 303 LYS A N 1
ATOM 2426 C CA . LYS A 1 303 ? 2.104 -30.734 -14.859 1 66.94 303 LYS A CA 1
ATOM 2427 C C . LYS A 1 303 ? 3.193 -30.406 -13.844 1 66.94 303 LYS A C 1
ATOM 2429 O O . LYS A 1 303 ? 4.035 -31.234 -13.523 1 66.94 303 LYS A O 1
ATOM 2434 N N . SER A 1 304 ? 3.215 -29.219 -13.328 1 69.94 304 SER A N 1
ATOM 2435 C CA . SER A 1 304 ? 4.32 -28.844 -12.453 1 69.94 304 SER A CA 1
ATOM 2436 C C . SER A 1 304 ? 3.955 -27.656 -11.57 1 69.94 304 SER A C 1
ATOM 2438 O O . SER A 1 304 ? 2.855 -27.109 -11.68 1 69.94 304 SER A O 1
ATOM 2440 N N . GLY A 1 305 ? 4.875 -27.531 -10.516 1 79.44 305 GLY A N 1
ATOM 2441 C CA . GLY A 1 305 ? 4.746 -26.344 -9.672 1 79.44 305 GLY A CA 1
ATOM 2442 C C . GLY A 1 305 ? 4.164 -26.656 -8.305 1 79.44 305 GLY A C 1
ATOM 2443 O O . GLY A 1 305 ? 3.77 -27.781 -8.031 1 79.44 305 GLY A O 1
ATOM 2444 N N . SER A 1 306 ? 4.137 -25.609 -7.523 1 88.62 306 SER A N 1
ATOM 2445 C CA . SER A 1 306 ? 3.744 -25.781 -6.129 1 88.62 306 SER A CA 1
ATOM 2446 C C . SER A 1 306 ? 2.24 -25.594 -5.953 1 88.62 306 SER A C 1
ATOM 2448 O O . SER A 1 306 ? 1.712 -25.766 -4.852 1 88.62 306 SER A O 1
ATOM 2450 N N . ILE A 1 307 ? 1.566 -25.25 -7.059 1 87.44 307 ILE A N 1
ATOM 2451 C CA . ILE A 1 307 ? 0.117 -25.078 -7.043 1 87.44 307 ILE A CA 1
ATOM 2452 C C . ILE A 1 307 ? -0.543 -26.25 -7.77 1 87.44 307 ILE A C 1
ATOM 2454 O O . ILE A 1 307 ? -0.297 -26.469 -8.961 1 87.44 307 ILE A O 1
ATOM 2458 N N . ILE A 1 308 ? -1.382 -26.984 -7.109 1 90.38 308 ILE A N 1
ATOM 2459 C CA . ILE A 1 308 ? -2.023 -28.172 -7.684 1 90.38 308 ILE A CA 1
ATOM 2460 C C . ILE A 1 308 ? -3.539 -28 -7.648 1 90.38 308 ILE A C 1
ATOM 2462 O O . ILE A 1 308 ? -4.129 -27.828 -6.578 1 90.38 308 ILE A O 1
ATOM 2466 N N . LEU A 1 309 ? -4.07 -27.953 -8.797 1 89 309 LEU A N 1
ATOM 2467 C CA . LEU A 1 309 ? -5.52 -28.031 -8.914 1 89 309 LEU A CA 1
ATOM 2468 C C . LEU A 1 309 ? -5.996 -29.469 -9 1 89 309 LEU A C 1
ATOM 2470 O O . LEU A 1 309 ? -5.355 -30.297 -9.656 1 89 309 LEU A O 1
ATOM 2474 N N . PHE A 1 310 ? -7.125 -29.734 -8.312 1 94 310 PHE A N 1
ATOM 2475 C CA . PHE A 1 310 ? -7.621 -31.109 -8.352 1 94 310 PHE A CA 1
ATOM 2476 C C . PHE A 1 310 ? -9.125 -31.156 -8.086 1 94 310 PHE A C 1
ATOM 2478 O O . PHE A 1 310 ? -9.688 -30.203 -7.543 1 94 310 PHE A O 1
ATOM 2485 N N . ASP A 1 311 ? -9.703 -32.188 -8.539 1 96 311 ASP A N 1
ATOM 2486 C CA . ASP A 1 311 ? -11.109 -32.469 -8.258 1 96 311 ASP A CA 1
ATOM 2487 C C . ASP A 1 311 ? -11.266 -33.781 -7.473 1 96 311 ASP A C 1
ATOM 2489 O O . ASP A 1 311 ? -10.586 -34.75 -7.766 1 96 311 ASP A O 1
ATOM 2493 N N . VAL A 1 312 ? -12.055 -33.688 -6.469 1 97.12 312 VAL A N 1
ATOM 2494 C CA . VAL A 1 312 ? -12.484 -34.906 -5.789 1 97.12 312 VAL A CA 1
ATOM 2495 C C . VAL A 1 312 ? -13.695 -35.5 -6.504 1 97.12 312 VAL A C 1
ATOM 2497 O O . VAL A 1 312 ? -14.68 -34.812 -6.75 1 97.12 312 VAL A O 1
ATOM 2500 N N . LEU A 1 313 ? -13.594 -36.781 -6.832 1 96.12 313 LEU A N 1
ATOM 2501 C CA . LEU A 1 313 ? -14.633 -37.438 -7.617 1 96.12 313 LEU A CA 1
ATOM 2502 C C . LEU A 1 313 ? -15.5 -38.312 -6.73 1 96.12 313 LEU A C 1
ATOM 2504 O O . LEU A 1 313 ? -14.992 -39 -5.84 1 96.12 313 LEU A O 1
ATOM 2508 N N . ASP A 1 314 ? -16.828 -38.25 -6.977 1 93.44 314 ASP A N 1
ATOM 2509 C CA . ASP A 1 314 ? -17.734 -39.156 -6.262 1 93.44 314 ASP A CA 1
ATOM 2510 C C . ASP A 1 314 ? -17.734 -40.562 -6.883 1 93.44 314 ASP A C 1
ATOM 2512 O O . ASP A 1 314 ? -16.859 -40.875 -7.703 1 93.44 314 ASP A O 1
ATOM 2516 N N . SER A 1 315 ? -18.688 -41.406 -6.375 1 90.75 315 SER A N 1
ATOM 2517 C CA . SER A 1 315 ? -18.75 -42.812 -6.809 1 90.75 315 SER A CA 1
ATOM 2518 C C . SER A 1 315 ? -19.062 -42.906 -8.297 1 90.75 315 SER A C 1
ATOM 2520 O O . SER A 1 315 ? -18.734 -43.906 -8.938 1 90.75 315 SER A O 1
ATOM 2522 N N . ASN A 1 316 ? -19.703 -41.906 -8.93 1 93 316 ASN A N 1
ATOM 2523 C CA . ASN A 1 316 ? -20.031 -41.875 -10.352 1 93 316 ASN A CA 1
ATOM 2524 C C . ASN A 1 316 ? -18.953 -41.156 -11.164 1 93 316 ASN A C 1
ATOM 2526 O O . ASN A 1 316 ? -19.172 -40.844 -12.336 1 93 316 ASN A O 1
ATOM 2530 N N . ARG A 1 317 ? -17.859 -40.781 -10.484 1 92.06 317 ARG A N 1
ATOM 2531 C CA . ARG A 1 317 ? -16.719 -40.125 -11.094 1 92.06 317 ARG A CA 1
ATOM 2532 C C . ARG A 1 317 ? -17.062 -38.688 -11.508 1 92.06 317 ARG A C 1
ATOM 2534 O O . ARG A 1 317 ? -16.547 -38.188 -12.508 1 92.06 317 ARG A O 1
ATOM 2541 N N . LYS A 1 318 ? -18 -38.219 -10.82 1 94.56 318 LYS A N 1
ATOM 2542 C CA . LYS A 1 318 ? -18.328 -36.812 -11 1 94.56 318 LYS A CA 1
ATOM 2543 C C . LYS A 1 318 ? -17.656 -35.969 -9.93 1 94.56 318 LYS A C 1
ATOM 2545 O O . LYS A 1 318 ? -17.609 -36.344 -8.758 1 94.56 318 LYS A O 1
ATOM 2550 N N . ALA A 1 319 ? -17.172 -34.844 -10.344 1 95.81 319 ALA A N 1
ATOM 2551 C CA . ALA A 1 319 ? -16.5 -33.938 -9.414 1 95.81 319 ALA A CA 1
ATOM 2552 C C . ALA A 1 319 ? -17.469 -33.375 -8.375 1 95.81 319 ALA A C 1
ATOM 2554 O O . ALA A 1 319 ? -18.578 -32.938 -8.719 1 95.81 319 ALA A O 1
ATOM 2555 N N . VAL A 1 320 ? -17.094 -33.469 -7.133 1 95.69 320 VAL A N 1
ATOM 2556 C CA . VAL A 1 320 ? -17.891 -32.844 -6.07 1 95.69 320 VAL A CA 1
ATOM 2557 C C . VAL A 1 320 ? -17.656 -31.328 -6.062 1 95.69 320 VAL A C 1
ATOM 2559 O O . VAL A 1 320 ? -16.719 -30.844 -6.684 1 95.69 320 VAL A O 1
ATOM 2562 N N . ASP A 1 321 ? -18.547 -30.656 -5.418 1 93.62 321 ASP A N 1
ATOM 2563 C CA . ASP A 1 321 ? -18.406 -29.219 -5.289 1 93.62 321 ASP A CA 1
ATOM 2564 C C . ASP A 1 321 ? -17.141 -28.844 -4.516 1 93.62 321 ASP A C 1
ATOM 2566 O O . ASP A 1 321 ? -16.953 -29.297 -3.381 1 93.62 321 ASP A O 1
ATOM 2570 N N . ALA A 1 322 ? -16.297 -28.062 -5.152 1 92 322 ALA A N 1
ATOM 2571 C CA . ALA A 1 322 ? -14.992 -27.734 -4.59 1 92 322 ALA A CA 1
ATOM 2572 C C . ALA A 1 322 ? -15.133 -26.969 -3.277 1 92 322 ALA A C 1
ATOM 2574 O O . ALA A 1 322 ? -14.328 -27.141 -2.361 1 92 322 ALA A O 1
ATOM 2575 N N . LEU A 1 323 ? -16.078 -26.094 -3.188 1 87.5 323 LEU A N 1
ATOM 2576 C CA . LEU A 1 323 ? -16.297 -25.312 -1.973 1 87.5 323 LEU A CA 1
ATOM 2577 C C . LEU A 1 323 ? -16.703 -26.219 -0.812 1 87.5 323 LEU A C 1
ATOM 2579 O O . LEU A 1 323 ? -16.25 -26.031 0.318 1 87.5 323 LEU A O 1
ATOM 2583 N N . ASN A 1 324 ? -17.562 -27.141 -1.125 1 89.62 324 ASN A N 1
ATOM 2584 C CA . ASN A 1 324 ? -17.984 -28.094 -0.098 1 89.62 324 ASN A CA 1
ATOM 2585 C C . ASN A 1 324 ? -16.828 -28.953 0.385 1 89.62 324 ASN A C 1
ATOM 2587 O O . ASN A 1 324 ? -16.703 -29.219 1.58 1 89.62 324 ASN A O 1
ATOM 2591 N N . PHE A 1 325 ? -16.109 -29.359 -0.484 1 93.38 325 PHE A N 1
ATOM 2592 C CA . PHE A 1 325 ? -14.945 -30.156 -0.084 1 93.38 325 PHE A CA 1
ATOM 2593 C C . PHE A 1 325 ? -13.984 -29.312 0.75 1 93.38 325 PHE A C 1
ATOM 2595 O O . PHE A 1 325 ? -13.414 -29.812 1.727 1 93.38 325 PHE A O 1
ATOM 2602 N N . ALA A 1 326 ? -13.68 -28.094 0.283 1 90.25 326 ALA A N 1
ATOM 2603 C CA . ALA A 1 326 ? -12.781 -27.219 1.029 1 90.25 326 ALA A CA 1
ATOM 2604 C C . ALA A 1 326 ? -13.266 -27.031 2.465 1 90.25 326 ALA A C 1
ATOM 2606 O O . ALA A 1 326 ? -12.453 -26.969 3.395 1 90.25 326 ALA A O 1
ATOM 2607 N N . LYS A 1 327 ? -14.539 -26.906 2.617 1 87.06 327 LYS A N 1
ATOM 2608 C CA . LYS A 1 327 ? -15.117 -26.781 3.951 1 87.06 327 LYS A CA 1
ATOM 2609 C C . LYS A 1 327 ? -14.875 -28.047 4.77 1 87.06 327 LYS A C 1
ATOM 2611 O O . LYS A 1 327 ? -14.547 -27.984 5.953 1 87.06 327 LYS A O 1
ATOM 2616 N N . PHE A 1 328 ? -15.156 -29.188 4.152 1 92.38 328 PHE A N 1
ATOM 2617 C CA . PHE A 1 328 ? -14.906 -30.469 4.801 1 92.38 328 PHE A CA 1
ATOM 2618 C C . PHE A 1 328 ? -13.445 -30.594 5.211 1 92.38 328 PHE A C 1
ATOM 2620 O O . PHE A 1 328 ? -13.141 -31.016 6.328 1 92.38 328 PHE A O 1
ATOM 2627 N N . ALA A 1 329 ? -12.547 -30.234 4.309 1 93.38 329 ALA A N 1
ATOM 2628 C CA . ALA A 1 329 ? -11.109 -30.281 4.582 1 93.38 329 ALA A CA 1
ATOM 2629 C C . ALA A 1 329 ? -10.75 -29.375 5.762 1 93.38 329 ALA A C 1
ATOM 2631 O O . ALA A 1 329 ? -9.969 -29.781 6.633 1 93.38 329 ALA A O 1
ATOM 2632 N N . TYR A 1 330 ? -11.305 -28.234 5.762 1 87.94 330 TYR A N 1
ATOM 2633 C CA . TYR A 1 330 ? -11.055 -27.297 6.844 1 87.94 330 TYR A CA 1
ATOM 2634 C C . TYR A 1 330 ? -11.453 -27.891 8.188 1 87.94 330 TYR A C 1
ATOM 2636 O O . TYR A 1 330 ? -10.703 -27.781 9.164 1 87.94 330 TYR A O 1
ATOM 2644 N N . ASN A 1 331 ? -12.641 -28.406 8.172 1 89.31 331 ASN A N 1
ATOM 2645 C CA . ASN A 1 331 ? -13.133 -29.031 9.391 1 89.31 331 ASN A CA 1
ATOM 2646 C C . ASN A 1 331 ? -12.258 -30.203 9.812 1 89.31 331 ASN A C 1
ATOM 2648 O O . ASN A 1 331 ? -12.297 -30.641 10.969 1 89.31 331 ASN A O 1
ATOM 2652 N N . SER A 1 332 ? -11.539 -30.719 8.898 1 92.88 332 SER A N 1
ATOM 2653 C CA . SER A 1 332 ? -10.609 -31.797 9.188 1 92.88 332 SER A CA 1
ATOM 2654 C C . SER A 1 332 ? -9.195 -31.281 9.398 1 92.88 332 SER A C 1
ATOM 2656 O O . SER A 1 332 ? -8.227 -32.031 9.266 1 92.88 332 SER A O 1
ATOM 2658 N N . SER A 1 333 ? -8.992 -29.969 9.523 1 90.31 333 SER A N 1
ATOM 2659 C CA . SER A 1 333 ? -7.746 -29.297 9.883 1 90.31 333 SER A CA 1
ATOM 2660 C C . SER A 1 333 ? -6.797 -29.203 8.695 1 90.31 333 SER A C 1
ATOM 2662 O O . SER A 1 333 ? -5.578 -29.25 8.867 1 90.31 333 SER A O 1
ATOM 2664 N N . VAL A 1 334 ? -7.359 -29.219 7.535 1 93.38 334 VAL A N 1
ATOM 2665 C CA . VAL A 1 334 ? -6.59 -29 6.312 1 93.38 334 VAL A CA 1
ATOM 2666 C C . VAL A 1 334 ? -7.09 -27.75 5.602 1 93.38 334 VAL A C 1
ATOM 2668 O O . VAL A 1 334 ? -8.273 -27.641 5.289 1 93.38 334 VAL A O 1
ATOM 2671 N N . ASP A 1 335 ? -6.145 -26.828 5.395 1 89.44 335 ASP A N 1
ATOM 2672 C CA . ASP A 1 335 ? -6.504 -25.578 4.75 1 89.44 335 ASP A CA 1
ATOM 2673 C C . ASP A 1 335 ? -6.113 -25.578 3.273 1 89.44 335 ASP A C 1
ATOM 2675 O O . ASP A 1 335 ? -4.926 -25.547 2.938 1 89.44 335 ASP A O 1
ATOM 2679 N N . ILE A 1 336 ? -7.082 -25.625 2.416 1 90.5 336 ILE A N 1
ATOM 2680 C CA . ILE A 1 336 ? -6.875 -25.484 0.977 1 90.5 336 ILE A CA 1
ATOM 2681 C C . ILE A 1 336 ? -7.758 -24.375 0.431 1 90.5 336 ILE A C 1
ATOM 2683 O O . ILE A 1 336 ? -8.547 -23.781 1.172 1 90.5 336 ILE A O 1
ATOM 2687 N N . SER A 1 337 ? -7.551 -24.062 -0.812 1 84.69 337 SER A N 1
ATOM 2688 C CA . SER A 1 337 ? -8.359 -23.031 -1.443 1 84.69 337 SER A CA 1
ATOM 2689 C C . SER A 1 337 ? -9.078 -23.562 -2.676 1 84.69 337 SER A C 1
ATOM 2691 O O . SER A 1 337 ? -8.984 -24.75 -2.99 1 84.69 337 SER A O 1
ATOM 2693 N N . VAL A 1 338 ? -9.961 -22.75 -3.164 1 83.69 338 VAL A N 1
ATOM 2694 C CA . VAL A 1 338 ? -10.719 -23.078 -4.371 1 83.69 338 VAL A CA 1
ATOM 2695 C C . VAL A 1 338 ? -10.398 -22.062 -5.469 1 83.69 338 VAL A C 1
ATOM 2697 O O . VAL A 1 338 ? -10.297 -20.859 -5.203 1 83.69 338 VAL A O 1
ATOM 2700 N N . TYR A 1 339 ? -10.133 -22.562 -6.598 1 77.88 339 TYR A N 1
ATOM 2701 C CA . TYR A 1 339 ? -9.891 -21.719 -7.758 1 77.88 339 TYR A CA 1
ATOM 2702 C C . TYR A 1 339 ? -10.664 -22.203 -8.977 1 77.88 339 TYR A C 1
ATOM 2704 O O . TYR A 1 339 ? -10.508 -23.359 -9.383 1 77.88 339 TYR A O 1
ATOM 2712 N N . ASN A 1 340 ? -11.5 -21.406 -9.547 1 76.5 340 ASN A N 1
ATOM 2713 C CA . ASN A 1 340 ? -12.289 -21.734 -10.727 1 76.5 340 ASN A CA 1
ATOM 2714 C C . ASN A 1 340 ? -13 -23.078 -10.57 1 76.5 340 ASN A C 1
ATOM 2716 O O . ASN A 1 340 ? -12.867 -23.953 -11.422 1 76.5 340 ASN A O 1
ATOM 2720 N N . ASN A 1 341 ? -13.555 -23.297 -9.469 1 81.5 341 ASN A N 1
ATOM 2721 C CA . ASN A 1 341 ? -14.406 -24.453 -9.148 1 81.5 341 ASN A CA 1
ATOM 2722 C C . ASN A 1 341 ? -13.578 -25.719 -8.961 1 81.5 341 ASN A C 1
ATOM 2724 O O . ASN A 1 341 ? -14.125 -26.828 -8.961 1 81.5 341 ASN A O 1
ATOM 2728 N N . HIS A 1 342 ? -12.281 -25.547 -8.883 1 87.81 342 HIS A N 1
ATOM 2729 C CA . HIS A 1 342 ? -11.398 -26.641 -8.523 1 87.81 342 HIS A CA 1
ATOM 2730 C C . HIS A 1 342 ? -10.812 -26.453 -7.129 1 87.81 342 HIS A C 1
ATOM 2732 O O . HIS A 1 342 ? -10.578 -25.312 -6.707 1 87.81 342 HIS A O 1
ATOM 2738 N N . SER A 1 343 ? -10.633 -27.547 -6.5 1 90.88 343 SER A N 1
ATOM 2739 C CA . SER A 1 343 ? -9.836 -27.484 -5.285 1 90.88 343 SER A CA 1
ATOM 2740 C C . SER A 1 343 ? -8.375 -27.156 -5.602 1 90.88 343 SER A C 1
ATOM 2742 O O . SER A 1 343 ? -7.852 -27.594 -6.633 1 90.88 343 SER A O 1
ATOM 2744 N N . MET A 1 344 ? -7.797 -26.391 -4.758 1 89.88 344 MET A N 1
ATOM 2745 C CA . MET A 1 344 ? -6.414 -26 -4.996 1 89.88 344 MET A CA 1
ATOM 2746 C C . MET A 1 344 ? -5.566 -26.203 -3.746 1 89.88 344 MET A C 1
ATOM 2748 O O . MET A 1 344 ? -5.91 -25.719 -2.67 1 89.88 344 MET A O 1
ATOM 2752 N N . ALA A 1 345 ? -4.566 -26.969 -3.896 1 92.31 345 ALA A N 1
ATOM 2753 C CA . ALA A 1 345 ? -3.537 -27.094 -2.867 1 92.31 345 ALA A CA 1
ATOM 2754 C C . ALA A 1 345 ? -2.227 -26.453 -3.324 1 92.31 345 ALA A C 1
ATOM 2756 O O . ALA A 1 345 ? -1.748 -26.734 -4.426 1 92.31 345 ALA A O 1
ATOM 2757 N N . SER A 1 346 ? -1.734 -25.562 -2.521 1 90.81 346 SER A N 1
ATOM 2758 C CA . SER A 1 346 ? -0.465 -24.922 -2.836 1 90.81 346 SER A CA 1
ATOM 2759 C C . SER A 1 346 ? 0.532 -25.078 -1.69 1 90.81 346 SER A C 1
ATOM 2761 O O . SER A 1 346 ? 0.142 -25.109 -0.521 1 90.81 346 SER A O 1
ATOM 2763 N N . PHE A 1 347 ? 1.803 -25.156 -2.07 1 92.5 347 PHE A N 1
ATOM 2764 C CA . PHE A 1 347 ? 2.826 -25.547 -1.111 1 92.5 347 PHE A CA 1
ATOM 2765 C C . PHE A 1 347 ? 3.949 -24.531 -1.057 1 92.5 347 PHE A C 1
ATOM 2767 O O . PHE A 1 347 ? 4.145 -23.766 -2.002 1 92.5 347 PHE A O 1
ATOM 2774 N N . GLY A 1 348 ? 4.586 -24.484 0.071 1 90.38 348 GLY A N 1
ATOM 2775 C CA . GLY A 1 348 ? 5.723 -23.594 0.29 1 90.38 348 GLY A CA 1
ATOM 2776 C C . GLY A 1 348 ? 6.855 -24.266 1.052 1 90.38 348 GLY A C 1
ATOM 2777 O O . GLY A 1 348 ? 6.926 -25.5 1.122 1 90.38 348 GLY A O 1
ATOM 2778 N N . TRP A 1 349 ? 7.777 -23.453 1.547 1 86.31 349 TRP A N 1
ATOM 2779 C CA . TRP A 1 349 ? 9.031 -23.906 2.141 1 86.31 349 TRP A CA 1
ATOM 2780 C C . TRP A 1 349 ? 8.766 -24.672 3.43 1 86.31 349 TRP A C 1
ATOM 2782 O O . TRP A 1 349 ? 9.555 -25.547 3.811 1 86.31 349 TRP A O 1
ATOM 2792 N N . LEU A 1 350 ? 7.629 -24.516 4.082 1 88.38 350 LEU A N 1
ATOM 2793 C CA . LEU A 1 350 ? 7.367 -25.156 5.371 1 88.38 350 LEU A CA 1
ATOM 2794 C C . LEU A 1 350 ? 6.445 -26.359 5.207 1 88.38 350 LEU A C 1
ATOM 2796 O O . LEU A 1 350 ? 6.152 -27.062 6.18 1 88.38 350 LEU A O 1
ATOM 2800 N N . SER A 1 351 ? 6.023 -26.578 3.979 1 93.94 351 SER A N 1
ATOM 2801 C CA . SER A 1 351 ? 5.156 -27.719 3.721 1 93.94 351 SER A CA 1
ATOM 2802 C C . SER A 1 351 ? 5.895 -29.031 3.938 1 93.94 351 SER A C 1
ATOM 2804 O O . SER A 1 351 ? 7.098 -29.125 3.684 1 93.94 351 SER A O 1
ATOM 2806 N N . THR A 1 352 ? 5.113 -30 4.402 1 95.12 352 THR A N 1
ATOM 2807 C CA . THR A 1 352 ? 5.723 -31.297 4.68 1 95.12 352 THR A CA 1
ATOM 2808 C C . THR A 1 352 ? 4.949 -32.406 3.99 1 95.12 352 THR A C 1
ATOM 2810 O O . THR A 1 352 ? 3.822 -32.219 3.531 1 95.12 352 THR A O 1
ATOM 2813 N N . GLU A 1 353 ? 5.668 -33.594 3.93 1 96.88 353 GLU A N 1
ATOM 2814 C CA . GLU A 1 353 ? 5 -34.75 3.383 1 96.88 353 GLU A CA 1
ATOM 2815 C C . GLU A 1 353 ? 3.803 -35.156 4.238 1 96.88 353 GLU A C 1
ATOM 2817 O O . GLU A 1 353 ? 2.797 -35.656 3.719 1 96.88 353 GLU A O 1
ATOM 2822 N N . GLN A 1 354 ? 3.895 -34.906 5.535 1 96.44 354 GLN A N 1
ATOM 2823 C CA . GLN A 1 354 ? 2.797 -35.219 6.445 1 96.44 354 GLN A CA 1
ATOM 2824 C C . GLN A 1 354 ? 1.559 -34.375 6.113 1 96.44 354 GLN A C 1
ATOM 2826 O O . GLN A 1 354 ? 0.43 -34.844 6.246 1 96.44 354 GLN A O 1
ATOM 2831 N N . ASP A 1 355 ? 1.786 -33.156 5.711 1 96.19 355 ASP A N 1
ATOM 2832 C CA . ASP A 1 355 ? 0.67 -32.312 5.281 1 96.19 355 ASP A CA 1
ATOM 2833 C C . ASP A 1 355 ? -0.08 -32.938 4.117 1 96.19 355 ASP A C 1
ATOM 2835 O O . ASP A 1 355 ? -1.312 -33 4.105 1 96.19 355 ASP A O 1
ATOM 2839 N N . ILE A 1 356 ? 0.667 -33.5 3.193 1 96.88 356 ILE A N 1
ATOM 2840 C CA . ILE A 1 356 ? 0.098 -34.094 1.989 1 96.88 356 ILE A CA 1
ATOM 2841 C C . ILE A 1 356 ? -0.652 -35.375 2.354 1 96.88 356 ILE A C 1
ATOM 2843 O O . ILE A 1 356 ? -1.761 -35.594 1.867 1 96.88 356 ILE A O 1
ATOM 2847 N N . ASP A 1 357 ? -0.033 -36.125 3.189 1 97.38 357 ASP A N 1
ATOM 2848 C CA . ASP A 1 357 ? -0.669 -37.344 3.623 1 97.38 357 ASP A CA 1
ATOM 2849 C C . ASP A 1 357 ? -2.01 -37.062 4.301 1 97.38 357 ASP A C 1
ATOM 2851 O O . ASP A 1 357 ? -2.969 -37.812 4.121 1 97.38 357 ASP A O 1
ATOM 2855 N N . LYS A 1 358 ? -2.043 -36.062 5.051 1 96.88 358 LYS A N 1
ATOM 2856 C CA . LYS A 1 358 ? -3.291 -35.688 5.703 1 96.88 358 LYS A CA 1
ATOM 2857 C C . LYS A 1 358 ? -4.355 -35.312 4.68 1 96.88 358 LYS A C 1
ATOM 2859 O O . LYS A 1 358 ? -5.531 -35.656 4.848 1 96.88 358 LYS A O 1
ATOM 2864 N N . LEU A 1 359 ? -3.949 -34.594 3.672 1 96.94 359 LEU A N 1
ATOM 2865 C CA . LEU A 1 359 ? -4.887 -34.25 2.615 1 96.94 359 LEU A CA 1
ATOM 2866 C C . LEU A 1 359 ? -5.43 -35.469 1.923 1 96.94 359 LEU A C 1
ATOM 2868 O O . LEU A 1 359 ? -6.629 -35.562 1.646 1 96.94 359 LEU A O 1
ATOM 2872 N N . VAL A 1 360 ? -4.566 -36.406 1.664 1 96.94 360 VAL A N 1
ATOM 2873 C CA . VAL A 1 360 ? -4.961 -37.656 1.031 1 96.94 360 VAL A CA 1
ATOM 2874 C C . VAL A 1 360 ? -5.988 -38.375 1.904 1 96.94 360 VAL A C 1
ATOM 2876 O O . VAL A 1 360 ? -6.996 -38.875 1.403 1 96.94 360 VAL A O 1
ATOM 2879 N N . ASP A 1 361 ? -5.727 -38.375 3.188 1 96.56 361 ASP A N 1
ATOM 2880 C CA . ASP A 1 361 ? -6.652 -39 4.133 1 96.56 361 ASP A CA 1
ATOM 2881 C C . ASP A 1 361 ? -8.016 -38.312 4.098 1 96.56 361 ASP A C 1
ATOM 2883 O O . ASP A 1 361 ? -9.055 -38.969 4.152 1 96.56 361 ASP A O 1
ATOM 2887 N N . VAL A 1 362 ? -7.98 -37.062 4.047 1 96.62 362 VAL A N 1
ATOM 2888 C CA . VAL A 1 362 ? -9.203 -36.25 4.055 1 96.62 362 VAL A CA 1
ATOM 2889 C C . VAL A 1 362 ? -10.008 -36.531 2.789 1 96.62 362 VAL A C 1
ATOM 2891 O O . VAL A 1 362 ? -11.234 -36.656 2.838 1 96.62 362 VAL A O 1
ATOM 2894 N N . ILE A 1 363 ? -9.344 -36.656 1.647 1 96.69 363 ILE A N 1
ATOM 2895 C CA . ILE A 1 363 ? -10 -36.969 0.383 1 96.69 363 ILE A CA 1
ATOM 2896 C C . ILE A 1 363 ? -10.664 -38.344 0.463 1 96.69 363 ILE A C 1
ATOM 2898 O O . ILE A 1 363 ? -11.82 -38.5 0.068 1 96.69 363 ILE A O 1
ATOM 2902 N N . ASN A 1 364 ? -10 -39.281 1.056 1 94.62 364 ASN A N 1
ATOM 2903 C CA . ASN A 1 364 ? -10.531 -40.625 1.191 1 94.62 364 ASN A CA 1
ATOM 2904 C C . ASN A 1 364 ? -11.719 -40.656 2.148 1 94.62 364 ASN A C 1
ATOM 2906 O O . ASN A 1 364 ? -12.672 -41.406 1.929 1 94.62 364 ASN A O 1
ATOM 2910 N N . LYS A 1 365 ? -11.703 -39.875 3.152 1 94.38 365 LYS A N 1
ATOM 2911 C CA . LYS A 1 365 ? -12.766 -39.812 4.148 1 94.38 365 LYS A CA 1
ATOM 2912 C C . LYS A 1 365 ? -14.008 -39.125 3.584 1 94.38 365 LYS A C 1
ATOM 2914 O O . LYS A 1 365 ? -15.133 -39.469 3.959 1 94.38 365 LYS A O 1
ATOM 2919 N N . TYR A 1 366 ? -13.789 -38.156 2.787 1 93.94 366 TYR A N 1
ATOM 2920 C CA . TYR A 1 366 ? -14.898 -37.375 2.227 1 93.94 366 TYR A CA 1
ATOM 2921 C C . TYR A 1 366 ? -15.859 -38.312 1.472 1 93.94 366 TYR A C 1
ATOM 2923 O O . TYR A 1 366 ? -17.078 -38.094 1.491 1 93.94 366 TYR A O 1
ATOM 2931 N N . LEU A 1 367 ? -15.484 -39.312 0.796 1 83.25 367 LEU A N 1
ATOM 2932 C CA . LEU A 1 367 ? -16.297 -40.156 -0.063 1 83.25 367 LEU A CA 1
ATOM 2933 C C . LEU A 1 367 ? -16.812 -41.375 0.708 1 83.25 367 LEU A C 1
ATOM 2935 O O . LEU A 1 367 ? -17.672 -42.094 0.22 1 83.25 367 LEU A O 1
ATOM 2939 N N . ASN A 1 368 ? -16.328 -41.562 1.934 1 76.62 368 ASN A N 1
ATOM 2940 C CA . ASN A 1 368 ? -16.875 -42.656 2.756 1 76.62 368 ASN A CA 1
ATOM 2941 C C . ASN A 1 368 ? -17.891 -42.125 3.764 1 76.62 368 ASN A C 1
ATOM 2943 O O . ASN A 1 368 ? -18.828 -42.844 4.129 1 76.62 368 ASN A O 1
ATOM 2947 N N . MET B 1 1 ? 13.352 6.852 23.25 1 54.72 1 MET B N 1
ATOM 2948 C CA . MET B 1 1 ? 13.859 7.867 22.312 1 54.72 1 MET B CA 1
ATOM 2949 C C . MET B 1 1 ? 15.273 8.289 22.703 1 54.72 1 MET B C 1
ATOM 2951 O O . MET B 1 1 ? 15.805 9.25 22.125 1 54.72 1 MET B O 1
ATOM 2955 N N . GLN B 1 2 ? 16.094 7.461 23.172 1 58.72 2 GLN B N 1
ATOM 2956 C CA . GLN B 1 2 ? 17.516 7.523 23.516 1 58.72 2 GLN B CA 1
ATOM 2957 C C . GLN B 1 2 ? 17.953 8.961 23.781 1 58.72 2 GLN B C 1
ATOM 2959 O O . GLN B 1 2 ? 18.984 9.406 23.297 1 58.72 2 GLN B O 1
ATOM 2964 N N . GLY B 1 3 ? 17.031 9.766 24.438 1 72.75 3 GLY B N 1
ATOM 2965 C CA . GLY B 1 3 ? 17.438 11.102 24.844 1 72.75 3 GLY B CA 1
ATOM 2966 C C . GLY B 1 3 ? 17.172 12.156 23.781 1 72.75 3 GLY B C 1
ATOM 2967 O O . GLY B 1 3 ? 17.469 13.336 24 1 72.75 3 GLY B O 1
ATOM 2968 N N . ARG B 1 4 ? 16.672 11.828 22.719 1 85.62 4 ARG B N 1
ATOM 2969 C CA . ARG B 1 4 ? 16.391 12.789 21.656 1 85.62 4 ARG B CA 1
ATOM 2970 C C . ARG B 1 4 ? 14.977 13.336 21.766 1 85.62 4 ARG B C 1
ATOM 2972 O O . ARG B 1 4 ? 14.086 12.664 22.281 1 85.62 4 ARG B O 1
ATOM 2979 N N . SER B 1 5 ? 14.852 14.672 21.422 1 92.94 5 SER B N 1
ATOM 2980 C CA . SER B 1 5 ? 13.531 15.289 21.328 1 92.94 5 SER B CA 1
ATOM 2981 C C . SER B 1 5 ? 13 15.234 19.891 1 92.94 5 SER B C 1
ATOM 2983 O O . SER B 1 5 ? 13.57 15.859 18.984 1 92.94 5 SER B O 1
ATOM 2985 N N . TYR B 1 6 ? 11.938 14.516 19.781 1 91.5 6 TYR B N 1
ATOM 2986 C CA . TYR B 1 6 ? 11.375 14.312 18.453 1 91.5 6 TYR B CA 1
ATOM 2987 C C . TYR B 1 6 ? 10.25 15.305 18.172 1 91.5 6 TYR B C 1
ATOM 2989 O O . TYR B 1 6 ? 9.281 15.383 18.938 1 91.5 6 TYR B O 1
ATOM 2997 N N . MET B 1 7 ? 10.398 16.078 17.078 1 93.06 7 MET B N 1
ATOM 2998 C CA . MET B 1 7 ? 9.406 17.078 16.703 1 93.06 7 MET B CA 1
ATOM 2999 C C . MET B 1 7 ? 9.117 17.047 15.211 1 93.06 7 MET B C 1
ATOM 3001 O O . MET B 1 7 ? 9.039 18.094 14.57 1 93.06 7 MET B O 1
ATOM 3005 N N . ASP B 1 8 ? 9.062 15.898 14.664 1 87.94 8 ASP B N 1
ATOM 3006 C CA . ASP B 1 8 ? 8.719 15.719 13.258 1 87.94 8 ASP B CA 1
ATOM 3007 C C . ASP B 1 8 ? 7.5 14.812 13.102 1 87.94 8 ASP B C 1
ATOM 3009 O O . ASP B 1 8 ? 7.527 13.844 12.336 1 87.94 8 ASP B O 1
ATOM 3013 N N . TYR B 1 9 ? 6.449 15.125 13.805 1 88.12 9 TYR B N 1
ATOM 3014 C CA . TYR B 1 9 ? 5.215 14.344 13.797 1 88.12 9 TYR B CA 1
ATOM 3015 C C . TYR B 1 9 ? 4.449 14.547 12.492 1 88.12 9 TYR B C 1
ATOM 3017 O O . TYR B 1 9 ? 3.59 13.734 12.141 1 88.12 9 TYR B O 1
ATOM 3025 N N . PHE B 1 10 ? 4.781 15.617 11.836 1 81.62 10 PHE B N 1
ATOM 3026 C CA . PHE B 1 10 ? 4.168 15.844 10.531 1 81.62 10 PHE B CA 1
ATOM 3027 C C . PHE B 1 10 ? 4.574 14.758 9.539 1 81.62 10 PHE B C 1
ATOM 3029 O O . PHE B 1 10 ? 3.736 14.25 8.797 1 81.62 10 PHE B O 1
ATOM 3036 N N . THR B 1 11 ? 5.809 14.422 9.594 1 76 11 THR B N 1
ATOM 3037 C CA . THR B 1 11 ? 6.32 13.422 8.664 1 76 11 THR B CA 1
ATOM 3038 C C . THR B 1 11 ? 5.992 12.016 9.148 1 76 11 THR B C 1
ATOM 3040 O O . THR B 1 11 ? 5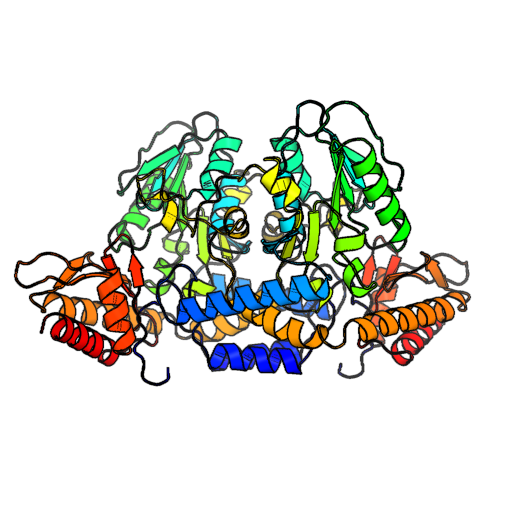.602 11.156 8.359 1 76 11 THR B O 1
ATOM 3043 N N . LYS B 1 12 ? 6.191 11.867 10.391 1 82.62 12 LYS B N 1
ATOM 3044 C CA . LYS B 1 12 ? 5.984 10.531 10.945 1 82.62 12 LYS B CA 1
ATOM 3045 C C . LYS B 1 12 ? 5.746 10.586 12.453 1 82.62 12 LYS B C 1
ATOM 3047 O O . LYS B 1 12 ? 6.695 10.625 13.234 1 82.62 12 LYS B O 1
ATOM 3052 N N . PRO B 1 13 ? 4.504 10.438 12.82 1 89 13 PRO B N 1
ATOM 3053 C CA . PRO B 1 13 ? 4.246 10.312 14.258 1 89 13 PRO B CA 1
ATOM 3054 C C . PRO B 1 13 ? 4.898 9.078 14.867 1 89 13 PRO B C 1
ATOM 3056 O O . PRO B 1 13 ? 5.109 8.078 14.172 1 89 13 PRO B O 1
ATOM 3059 N N . LEU B 1 14 ? 5.223 9.172 16.156 1 88.12 14 LEU B N 1
ATOM 3060 C CA . LEU B 1 14 ? 5.754 8.016 16.875 1 88.12 14 LEU B CA 1
ATOM 3061 C C . LEU B 1 14 ? 4.664 6.98 17.125 1 88.12 14 LEU B C 1
ATOM 3063 O O . LEU B 1 14 ? 3.521 7.336 17.422 1 88.12 14 LEU B O 1
ATOM 3067 N N . HIS B 1 15 ? 5 5.707 16.859 1 87.81 15 HIS B N 1
ATOM 3068 C CA . HIS B 1 15 ? 4.043 4.637 17.109 1 87.81 15 HIS B CA 1
ATOM 3069 C C . HIS B 1 15 ? 4.25 4.035 18.5 1 87.81 15 HIS B C 1
ATOM 3071 O O . HIS B 1 15 ? 5.34 4.141 19.062 1 87.81 15 HIS B O 1
ATOM 3077 N N . SER B 1 16 ? 3.203 3.434 19.016 1 86.94 16 SER B N 1
ATOM 3078 C CA . SER B 1 16 ? 3.25 2.766 20.312 1 86.94 16 SER B CA 1
ATOM 3079 C C . SER B 1 16 ? 4.051 1.471 20.25 1 86.94 16 SER B C 1
ATOM 3081 O O . SER B 1 16 ? 3.684 0.546 19.516 1 86.94 16 SER B O 1
ATOM 3083 N N . PRO B 1 17 ? 5.129 1.385 21.047 1 89.31 17 PRO B N 1
ATOM 3084 C CA . PRO B 1 17 ? 5.887 0.131 21.062 1 89.31 17 PRO B CA 1
ATOM 3085 C C . PRO B 1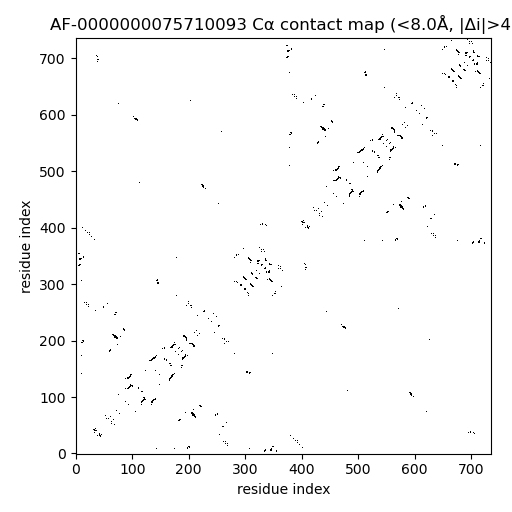 17 ? 5.051 -1.056 21.531 1 89.31 17 PRO B C 1
ATOM 3087 O O . PRO B 1 17 ? 5.234 -2.176 21.047 1 89.31 17 PRO B O 1
ATOM 3090 N N . GLN B 1 18 ? 4.172 -0.759 22.484 1 90.94 18 GLN B N 1
ATOM 3091 C CA . GLN B 1 18 ? 3.311 -1.814 23.016 1 90.94 18 GLN B CA 1
ATOM 3092 C C . GLN B 1 18 ? 2.414 -2.391 21.922 1 90.94 18 GLN B C 1
ATOM 3094 O O . GLN B 1 18 ? 2.273 -3.609 21.797 1 90.94 18 GLN B O 1
ATOM 3099 N N . GLN B 1 19 ? 1.854 -1.5 21.156 1 90.5 19 GLN B N 1
ATOM 3100 C CA . GLN B 1 19 ? 0.96 -1.964 20.094 1 90.5 19 GLN B CA 1
ATOM 3101 C C . GLN B 1 19 ? 1.74 -2.656 18.984 1 90.5 19 GLN B C 1
ATOM 3103 O O . GLN B 1 19 ? 1.243 -3.602 18.359 1 90.5 19 GLN B O 1
ATOM 3108 N N . ILE B 1 20 ? 2.955 -2.203 18.703 1 93.81 20 ILE B N 1
ATOM 3109 C CA . ILE B 1 20 ? 3.809 -2.871 17.719 1 93.81 20 ILE B CA 1
ATOM 3110 C C . ILE B 1 20 ? 4.09 -4.301 18.172 1 93.81 20 ILE B C 1
ATOM 3112 O O . ILE B 1 20 ? 4.004 -5.242 17.375 1 93.81 20 ILE B O 1
ATOM 3116 N N . HIS B 1 21 ? 4.414 -4.418 19.422 1 93.81 21 HIS B N 1
ATOM 3117 C CA . HIS B 1 21 ? 4.68 -5.738 19.969 1 93.81 21 HIS B CA 1
ATOM 3118 C C . HIS B 1 21 ? 3.441 -6.625 19.906 1 93.81 21 HIS B C 1
ATOM 3120 O O . HIS B 1 21 ? 3.527 -7.789 19.5 1 93.81 21 HIS B O 1
ATOM 3126 N N . LYS B 1 22 ? 2.314 -6.113 20.312 1 93.62 22 LYS B N 1
ATOM 3127 C CA . LYS B 1 22 ? 1.066 -6.871 20.266 1 93.62 22 LYS B CA 1
ATOM 3128 C C . LYS B 1 22 ? 0.748 -7.297 18.828 1 93.62 22 LYS B C 1
ATOM 3130 O O . LYS B 1 22 ? 0.277 -8.414 18.594 1 93.62 22 LYS B O 1
ATOM 3135 N N . HIS B 1 23 ? 0.952 -6.406 17.906 1 93.62 23 HIS B N 1
ATOM 3136 C CA . HIS B 1 23 ? 0.723 -6.727 16.5 1 93.62 23 HIS B CA 1
ATOM 3137 C C . HIS B 1 23 ? 1.583 -7.906 16.062 1 93.62 23 HIS B C 1
ATOM 3139 O O . HIS B 1 23 ? 1.113 -8.781 15.336 1 93.62 23 HIS B O 1
ATOM 3145 N N . SER B 1 24 ? 2.877 -7.879 16.453 1 94.31 24 SER B N 1
ATOM 3146 C CA . SER B 1 24 ? 3.754 -8.992 16.094 1 94.31 24 SER B CA 1
ATOM 3147 C C . SER B 1 24 ? 3.213 -10.312 16.625 1 94.31 24 SER B C 1
ATOM 3149 O O . SER B 1 24 ? 3.26 -11.328 15.922 1 94.31 24 SER B O 1
ATOM 3151 N N . LEU B 1 25 ? 2.658 -10.32 17.797 1 93.25 25 LEU B N 1
ATOM 3152 C CA . LEU B 1 25 ? 2.08 -11.523 18.391 1 93.25 25 LEU B CA 1
ATOM 3153 C C . LEU B 1 25 ? 0.833 -11.953 17.625 1 93.25 25 LEU B C 1
ATOM 3155 O O . LEU B 1 25 ? 0.599 -13.148 17.438 1 93.25 25 LEU B O 1
ATOM 3159 N N . ILE B 1 26 ? 0.074 -11 17.219 1 91.69 26 ILE B N 1
ATOM 3160 C CA . ILE B 1 26 ? -1.123 -11.289 16.438 1 91.69 26 ILE B CA 1
ATOM 3161 C C . ILE B 1 26 ? -0.735 -12 15.148 1 91.69 26 ILE B C 1
ATOM 3163 O O . ILE B 1 26 ? -1.353 -13 14.766 1 91.69 26 ILE B O 1
ATOM 3167 N N . LEU B 1 27 ? 0.286 -11.531 14.477 1 90.69 27 LEU B N 1
ATOM 3168 C CA . LEU B 1 27 ? 0.73 -12.125 13.227 1 90.69 27 LEU B CA 1
ATOM 3169 C C . LEU B 1 27 ? 1.284 -13.523 13.453 1 90.69 27 LEU B C 1
ATOM 3171 O O . LEU B 1 27 ? 1.104 -14.414 12.617 1 90.69 27 LEU B O 1
ATOM 3175 N N . ILE B 1 28 ? 1.967 -13.672 14.547 1 89.12 28 ILE B N 1
ATOM 3176 C CA . ILE B 1 28 ? 2.633 -14.938 14.844 1 89.12 28 ILE B CA 1
ATOM 3177 C C . ILE B 1 28 ? 1.596 -15.984 15.25 1 89.12 28 ILE B C 1
ATOM 3179 O O . ILE B 1 28 ? 1.71 -17.156 14.883 1 89.12 28 ILE B O 1
ATOM 3183 N N . ASN B 1 29 ? 0.523 -15.531 15.891 1 88.69 29 ASN B N 1
ATOM 3184 C CA . ASN B 1 29 ? -0.398 -16.469 16.516 1 88.69 29 ASN B CA 1
ATOM 3185 C C . ASN B 1 29 ? -1.648 -16.688 15.672 1 88.69 29 ASN B C 1
ATOM 3187 O O . ASN B 1 29 ? -2.488 -17.516 15.992 1 88.69 29 ASN B O 1
ATOM 3191 N N . ASN B 1 30 ? -1.799 -15.938 14.602 1 85.25 30 ASN B N 1
ATOM 3192 C CA . ASN B 1 30 ? -2.984 -16.062 13.766 1 85.25 30 ASN B CA 1
ATOM 3193 C C . ASN B 1 30 ? -2.615 -16.25 12.289 1 85.25 30 ASN B C 1
ATOM 3195 O O . ASN B 1 30 ? -1.578 -15.758 11.844 1 85.25 30 ASN B O 1
ATOM 3199 N N . LEU B 1 31 ? -3.469 -17.047 11.625 1 82.38 31 LEU B N 1
ATOM 3200 C CA . LEU B 1 31 ? -3.336 -17.203 10.18 1 82.38 31 LEU B CA 1
ATOM 3201 C C . LEU B 1 31 ? -4.336 -16.312 9.438 1 82.38 31 LEU B C 1
ATOM 3203 O O . LEU B 1 31 ? -5.547 -16.484 9.594 1 82.38 31 LEU B O 1
ATOM 3207 N N . PHE B 1 32 ? -3.771 -15.367 8.727 1 80.88 32 PHE B N 1
ATOM 3208 C CA . PHE B 1 32 ? -4.605 -14.484 7.914 1 80.88 32 PHE B CA 1
ATOM 3209 C C . PHE B 1 32 ? -4.633 -14.953 6.461 1 80.88 32 PHE B C 1
ATOM 3211 O O . PHE B 1 32 ? -3.701 -15.609 5.996 1 80.88 32 PHE B O 1
ATOM 3218 N N . GLY B 1 33 ? -5.688 -14.711 5.785 1 75.25 33 GLY B N 1
ATOM 3219 C CA . GLY B 1 33 ? -5.836 -15.078 4.387 1 75.25 33 GLY B CA 1
ATOM 3220 C C . GLY B 1 33 ? -6.703 -14.117 3.604 1 75.25 33 GLY B C 1
ATOM 3221 O O . GLY B 1 33 ? -7.223 -13.148 4.16 1 75.25 33 GLY B O 1
ATOM 3222 N N . ASN B 1 34 ? -6.711 -14.359 2.365 1 67.44 34 ASN B N 1
ATOM 3223 C CA . ASN B 1 34 ? -7.551 -13.531 1.505 1 67.44 34 ASN B CA 1
ATOM 3224 C C . ASN B 1 34 ? -9.023 -13.641 1.887 1 67.44 34 ASN B C 1
ATOM 3226 O O . ASN B 1 34 ? -9.531 -14.742 2.111 1 67.44 34 ASN B O 1
ATOM 3230 N N . THR B 1 35 ? -9.664 -12.547 1.962 1 61.88 35 THR B N 1
ATOM 3231 C CA . THR B 1 35 ? -11.023 -12.477 2.484 1 61.88 35 THR B CA 1
ATOM 3232 C C . THR B 1 35 ? -12 -13.18 1.542 1 61.88 35 THR B C 1
ATOM 3234 O O . THR B 1 35 ? -13.133 -13.484 1.927 1 61.88 35 THR B O 1
ATOM 3237 N N . HIS B 1 36 ? -11.578 -13.43 0.423 1 58.88 36 HIS B N 1
ATOM 3238 C CA . HIS B 1 36 ? -12.477 -14.008 -0.572 1 58.88 36 HIS B CA 1
ATOM 3239 C C . HIS B 1 36 ? -12.422 -15.531 -0.544 1 58.88 36 HIS B C 1
ATOM 3241 O O . HIS B 1 36 ? -13.117 -16.188 -1.316 1 58.88 36 HIS B O 1
ATOM 3247 N N . SER B 1 37 ? -11.672 -16.047 0.402 1 59.28 37 SER B N 1
ATOM 3248 C CA . SER B 1 37 ? -11.586 -17.484 0.53 1 59.28 37 SER B CA 1
ATOM 3249 C C . SER B 1 37 ? -12.539 -18 1.605 1 59.28 37 SER B C 1
ATOM 3251 O O . SER B 1 37 ? -13.078 -17.219 2.389 1 59.28 37 SER B O 1
ATOM 3253 N N . ASP B 1 38 ? -13.039 -19.172 1.525 1 58.81 38 ASP B N 1
ATOM 3254 C CA . ASP B 1 38 ? -13.906 -19.766 2.533 1 58.81 38 ASP B CA 1
ATOM 3255 C C . ASP B 1 38 ? -13.086 -20.438 3.633 1 58.81 38 ASP B C 1
ATOM 3257 O O . ASP B 1 38 ? -13.562 -21.375 4.281 1 58.81 38 ASP B O 1
ATOM 3261 N N . SER B 1 39 ? -12.016 -19.938 3.934 1 65.81 39 SER B N 1
ATOM 3262 C CA . SER B 1 39 ? -11.133 -20.516 4.949 1 65.81 39 SER B CA 1
ATOM 3263 C C . SER B 1 39 ? -11.242 -19.75 6.266 1 65.81 39 SER B C 1
ATOM 3265 O O . SER B 1 39 ? -11.844 -18.672 6.316 1 65.81 39 SER B O 1
ATOM 3267 N N . LYS B 1 40 ? -10.922 -20.344 7.438 1 70 40 LYS B N 1
ATOM 3268 C CA . LYS B 1 40 ? -10.852 -19.672 8.734 1 70 40 LYS B CA 1
ATOM 3269 C C . LYS B 1 40 ? -9.969 -18.422 8.656 1 70 40 LYS B C 1
ATOM 3271 O O . LYS B 1 40 ? -10.289 -17.391 9.25 1 70 40 LYS B O 1
ATOM 3276 N N . SER B 1 41 ? -8.859 -18.609 7.883 1 76.38 41 SER B N 1
ATOM 3277 C CA . SER B 1 41 ? -7.961 -17.469 7.707 1 76.38 41 SER B CA 1
ATOM 3278 C C . SER B 1 41 ? -8.672 -16.312 7.031 1 76.38 41 SER B C 1
ATOM 3280 O O . SER B 1 41 ? -8.445 -15.148 7.391 1 76.38 41 SER B O 1
ATOM 3282 N N . ALA B 1 42 ? -9.516 -16.656 6.129 1 75.44 42 ALA B N 1
ATOM 3283 C CA . ALA B 1 42 ? -10.305 -15.633 5.453 1 75.44 42 ALA B CA 1
ATOM 3284 C C . ALA B 1 42 ? -11.281 -14.969 6.422 1 75.44 42 ALA B C 1
ATOM 3286 O O . ALA B 1 42 ? -11.492 -13.758 6.363 1 75.44 42 ALA B O 1
ATOM 3287 N N . THR B 1 43 ? -11.867 -15.773 7.324 1 78.88 43 THR B N 1
ATOM 3288 C CA . THR B 1 43 ? -12.82 -15.258 8.305 1 78.88 43 THR B CA 1
ATOM 3289 C C . THR B 1 43 ? -12.125 -14.297 9.273 1 78.88 43 THR B C 1
ATOM 3291 O O . THR B 1 43 ? -12.672 -13.242 9.594 1 78.88 43 THR B O 1
ATOM 3294 N N . ILE B 1 44 ? -10.984 -14.688 9.711 1 82.88 44 ILE B N 1
ATOM 3295 C CA . ILE B 1 44 ? -10.219 -13.844 10.617 1 82.88 44 ILE B CA 1
ATOM 3296 C C . ILE B 1 44 ? -9.898 -12.516 9.938 1 82.88 44 ILE B C 1
ATOM 3298 O O . ILE B 1 44 ? -10.039 -11.453 10.547 1 82.88 44 ILE B O 1
ATOM 3302 N N . SER B 1 45 ? -9.5 -12.602 8.719 1 85.62 45 SER B N 1
ATOM 3303 C CA . SER B 1 45 ? -9.203 -11.398 7.945 1 85.62 45 SER B CA 1
ATOM 3304 C C . SER B 1 45 ? -10.438 -10.516 7.801 1 85.62 45 SER B C 1
ATOM 3306 O O . SER B 1 45 ? -10.367 -9.297 7.996 1 85.62 45 SER B O 1
ATOM 3308 N N . HIS B 1 46 ? -11.555 -11.094 7.484 1 83.56 46 HIS B N 1
ATOM 3309 C CA . HIS B 1 46 ? -12.805 -10.359 7.312 1 83.56 46 HIS B CA 1
ATOM 3310 C C . HIS B 1 46 ? -13.219 -9.672 8.609 1 83.56 46 HIS B C 1
ATOM 3312 O O . HIS B 1 46 ? -13.602 -8.5 8.602 1 83.56 46 HIS B O 1
ATOM 3318 N N . ASP B 1 47 ? -13.164 -10.422 9.68 1 87.69 47 ASP B N 1
ATOM 3319 C CA . ASP B 1 47 ? -13.539 -9.875 10.984 1 87.69 47 ASP B CA 1
ATOM 3320 C C . ASP B 1 47 ? -12.641 -8.703 11.375 1 87.69 47 ASP B C 1
ATOM 3322 O O . ASP B 1 47 ? -13.117 -7.699 11.906 1 87.69 47 ASP B O 1
ATOM 3326 N N . THR B 1 48 ? -11.43 -8.875 11.133 1 90.44 48 THR B N 1
ATOM 3327 C CA . THR B 1 48 ? -10.469 -7.828 11.469 1 90.44 48 THR B CA 1
ATOM 3328 C C . THR B 1 48 ? -10.75 -6.559 10.672 1 90.44 48 THR B C 1
ATOM 3330 O O . THR B 1 48 ? -10.734 -5.457 11.227 1 90.44 48 THR B O 1
ATOM 3333 N N . ILE B 1 49 ? -11.016 -6.723 9.414 1 89.94 49 ILE B N 1
ATOM 3334 C CA . ILE B 1 49 ? -11.305 -5.586 8.547 1 89.94 49 ILE B CA 1
ATOM 3335 C C . ILE B 1 49 ? -12.602 -4.91 8.992 1 89.94 49 ILE B C 1
ATOM 3337 O O . ILE B 1 49 ? -12.672 -3.68 9.062 1 89.94 49 ILE B O 1
ATOM 3341 N N . THR B 1 50 ? -13.594 -5.684 9.312 1 90.31 50 THR B N 1
ATOM 3342 C CA . THR B 1 50 ? -14.875 -5.164 9.781 1 90.31 50 THR B CA 1
ATOM 3343 C C . THR B 1 50 ? -14.703 -4.414 11.094 1 90.31 50 THR B C 1
ATOM 3345 O O . THR B 1 50 ? -15.289 -3.346 11.289 1 90.31 50 THR B O 1
ATOM 3348 N N . ASN B 1 51 ? -13.938 -4.973 11.945 1 92.81 51 ASN B N 1
ATOM 3349 C CA . ASN B 1 51 ? -13.68 -4.328 13.227 1 92.81 51 ASN B CA 1
ATOM 3350 C C . ASN B 1 51 ? -12.969 -2.99 13.047 1 92.81 51 ASN B C 1
ATOM 3352 O O . ASN B 1 51 ? -13.297 -2.012 13.719 1 92.81 51 ASN B O 1
ATOM 3356 N N . LEU B 1 52 ? -11.992 -2.998 12.172 1 94.75 52 LEU B N 1
ATOM 3357 C CA . LEU B 1 52 ? -11.258 -1.763 11.922 1 94.75 52 LEU B CA 1
ATOM 3358 C C . LEU B 1 52 ? -12.188 -0.684 11.367 1 94.75 52 LEU B C 1
ATOM 3360 O O . LEU B 1 52 ? -12.117 0.472 11.789 1 94.75 52 LEU B O 1
ATOM 3364 N N . ARG B 1 53 ? -13 -1.079 10.414 1 94.19 53 ARG B N 1
ATOM 3365 C CA . ARG B 1 53 ? -13.969 -0.129 9.875 1 94.19 53 ARG B CA 1
ATOM 3366 C C . ARG B 1 53 ? -14.844 0.443 10.984 1 94.19 53 ARG B C 1
ATOM 3368 O O . ARG B 1 53 ? -15.086 1.651 11.031 1 94.19 53 ARG B O 1
ATOM 3375 N N . SER B 1 54 ? -15.305 -0.354 11.852 1 94.44 54 SER B N 1
ATOM 3376 C CA . SER B 1 54 ? -16.141 0.078 12.961 1 94.44 54 SER B CA 1
ATOM 3377 C C . SER B 1 54 ? -15.406 1.047 13.875 1 94.44 54 SER B C 1
ATOM 3379 O O . SER B 1 54 ? -15.961 2.057 14.312 1 94.44 54 SER B O 1
ATOM 3381 N N . LYS B 1 55 ? -14.18 0.747 14.219 1 94.81 55 LYS B N 1
ATOM 3382 C CA . LYS B 1 55 ? -13.375 1.618 15.07 1 94.81 55 LYS B CA 1
ATOM 3383 C C . LYS B 1 55 ? -13.203 2.996 14.438 1 94.81 55 LYS B C 1
ATOM 3385 O O . LYS B 1 55 ? -13.273 4.016 15.125 1 94.81 55 LYS B O 1
ATOM 3390 N N . ILE B 1 56 ? -12.969 2.994 13.117 1 96 56 ILE B N 1
ATOM 3391 C CA . ILE B 1 56 ? -12.773 4.246 12.391 1 96 56 ILE B CA 1
ATOM 3392 C C . ILE B 1 56 ? -14.062 5.066 12.422 1 96 56 ILE B C 1
ATOM 3394 O O . ILE B 1 56 ? -14.039 6.266 12.719 1 96 56 ILE B O 1
ATOM 3398 N N . LEU B 1 57 ? -15.172 4.391 12.156 1 96.12 57 LEU B N 1
ATOM 3399 C CA . LEU B 1 57 ? -16.453 5.07 12.164 1 96.12 57 LEU B CA 1
ATOM 3400 C C . LEU B 1 57 ? -16.781 5.621 13.547 1 96.12 57 LEU B C 1
ATOM 3402 O O . LEU B 1 57 ? -17.266 6.746 13.68 1 96.12 57 LEU B O 1
ATOM 3406 N N . THR B 1 58 ? -16.453 4.875 14.57 1 94.56 58 THR B N 1
ATOM 3407 C CA . THR B 1 58 ? -16.688 5.312 15.938 1 94.56 58 THR B CA 1
ATOM 3408 C C . THR B 1 58 ? -15.805 6.512 16.281 1 94.56 58 THR B C 1
ATOM 3410 O O . THR B 1 58 ? -16.281 7.484 16.875 1 94.56 58 THR B O 1
ATOM 3413 N N . LEU B 1 59 ? -14.57 6.441 15.914 1 94.56 59 LEU B N 1
ATOM 3414 C CA . LEU B 1 59 ? -13.633 7.527 16.172 1 94.56 59 LEU B CA 1
ATOM 3415 C C . LEU B 1 59 ? -14.133 8.836 15.555 1 94.56 59 LEU B C 1
ATOM 3417 O O . LEU B 1 59 ? -13.938 9.906 16.125 1 94.56 59 LEU B O 1
ATOM 3421 N N . LEU B 1 60 ? -14.766 8.734 14.406 1 95.56 60 LEU B N 1
ATOM 3422 C CA . LEU B 1 60 ? -15.188 9.914 13.656 1 95.56 60 LEU B CA 1
ATOM 3423 C C . LEU B 1 60 ? -16.656 10.242 13.93 1 95.56 60 LEU B C 1
ATOM 3425 O O . LEU B 1 60 ? -17.234 11.078 13.242 1 95.56 60 LEU B O 1
ATOM 3429 N N . ASN B 1 61 ? -17.234 9.492 14.859 1 95.19 61 ASN B N 1
ATOM 3430 C CA . ASN B 1 61 ? -18.609 9.711 15.32 1 95.19 61 ASN B CA 1
ATOM 3431 C C . ASN B 1 61 ? -19.609 9.625 14.172 1 95.19 61 ASN B C 1
ATOM 3433 O O . ASN B 1 61 ? -20.406 10.547 13.961 1 95.19 61 ASN B O 1
ATOM 3437 N N . THR B 1 62 ? -19.5 8.555 13.414 1 97.25 62 THR B N 1
ATOM 3438 C CA . THR B 1 62 ? -20.438 8.266 12.336 1 97.25 62 THR B CA 1
ATOM 3439 C C . THR B 1 62 ? -20.719 6.77 12.242 1 97.25 62 THR B C 1
ATOM 3441 O O . THR B 1 62 ? -20.312 6.004 13.117 1 97.25 62 THR B O 1
ATOM 3444 N N . THR B 1 63 ? -21.562 6.32 11.281 1 95.75 63 THR B N 1
ATOM 3445 C CA . THR B 1 63 ? -21.969 4.922 11.164 1 95.75 63 THR B CA 1
ATOM 3446 C C . THR B 1 63 ? -21.938 4.477 9.703 1 95.75 63 THR B C 1
ATOM 3448 O O . THR B 1 63 ? -21.766 5.297 8.797 1 95.75 63 THR B O 1
ATOM 3451 N N . TYR B 1 64 ? -22.141 3.172 9.57 1 92.94 64 TYR B N 1
ATOM 3452 C CA . TYR B 1 64 ? -22.203 2.559 8.25 1 92.94 64 TYR B CA 1
ATOM 3453 C C . TYR B 1 64 ? -23.375 3.1 7.445 1 92.94 64 TYR B C 1
ATOM 3455 O O . TYR B 1 64 ? -23.422 2.973 6.219 1 92.94 64 TYR B O 1
ATOM 3463 N N . ASN B 1 65 ? -24.328 3.699 8.07 1 93.06 65 ASN B N 1
ATOM 3464 C CA . ASN B 1 65 ? -25.5 4.234 7.387 1 93.06 65 ASN B CA 1
ATOM 3465 C C . ASN B 1 65 ? -25.172 5.512 6.621 1 93.06 65 ASN B C 1
ATOM 3467 O O . ASN B 1 65 ? -25.844 5.84 5.641 1 93.06 65 ASN B O 1
ATOM 3471 N N . HIS B 1 66 ? -24.141 6.16 7.074 1 96 66 HIS B N 1
ATOM 3472 C CA . HIS B 1 66 ? -23.891 7.48 6.5 1 96 66 HIS B CA 1
ATOM 3473 C C . HIS B 1 66 ? -22.609 7.496 5.672 1 96 66 HIS B C 1
ATOM 3475 O O . HIS B 1 66 ? -22.5 8.25 4.703 1 96 66 HIS B O 1
ATOM 3481 N N . TYR B 1 67 ? -21.641 6.652 6.109 1 95.81 67 TYR B N 1
ATOM 3482 C CA . TYR B 1 67 ? -20.359 6.652 5.391 1 95.81 67 TYR B CA 1
ATOM 3483 C C . TYR B 1 67 ? -19.906 5.227 5.086 1 95.81 67 TYR B C 1
ATOM 3485 O O . TYR B 1 67 ? -20.125 4.316 5.891 1 95.81 67 TYR B O 1
ATOM 3493 N N . THR B 1 68 ? -19.234 5.082 3.961 1 93.38 68 THR B N 1
ATOM 3494 C CA . THR B 1 68 ? -18.531 3.865 3.576 1 93.38 68 THR B CA 1
ATOM 3495 C C . THR B 1 68 ? -17.016 4.047 3.703 1 93.38 68 THR B C 1
ATOM 3497 O O . THR B 1 68 ? -16.469 5.035 3.217 1 93.38 68 THR B O 1
ATOM 3500 N N . VAL B 1 69 ? -16.391 3.096 4.395 1 94.44 69 VAL B N 1
ATOM 3501 C CA . VAL B 1 69 ? -14.945 3.158 4.598 1 94.44 69 VAL B CA 1
ATOM 3502 C C . VAL B 1 69 ? -14.234 2.33 3.529 1 94.44 69 VAL B C 1
ATOM 3504 O O . VAL B 1 69 ? -14.477 1.127 3.406 1 94.44 69 VAL B O 1
ATOM 3507 N N . ILE B 1 70 ? -13.344 2.979 2.801 1 91.56 70 ILE B N 1
ATOM 3508 C CA . ILE B 1 70 ? -12.547 2.334 1.759 1 91.56 70 ILE B CA 1
ATOM 3509 C C . ILE B 1 70 ? -11.062 2.416 2.111 1 91.56 70 ILE B C 1
ATOM 3511 O O . ILE B 1 70 ? -10.555 3.49 2.436 1 91.56 70 ILE B O 1
ATOM 3515 N N . PHE B 1 71 ? -10.406 1.25 2.068 1 91 71 PHE B N 1
ATOM 3516 C CA . PHE B 1 71 ? -8.977 1.238 2.342 1 91 71 PHE B CA 1
ATOM 3517 C C . PHE B 1 71 ? -8.18 1.364 1.05 1 91 71 PHE B C 1
ATOM 3519 O O . PHE B 1 71 ? -8.531 0.758 0.035 1 91 71 PHE B O 1
ATOM 3526 N N . THR B 1 72 ? -7.234 2.252 1.089 1 88.25 72 THR B N 1
ATOM 3527 C CA . THR B 1 72 ? -6.273 2.443 0.01 1 88.25 72 THR B CA 1
ATOM 3528 C C . THR B 1 72 ? -4.844 2.348 0.536 1 88.25 72 THR B C 1
ATOM 3530 O O . THR B 1 72 ? -4.625 1.969 1.688 1 88.25 72 THR B O 1
ATOM 3533 N N . HIS B 1 73 ? -3.928 2.672 -0.251 1 83.12 73 HIS B N 1
ATOM 3534 C CA . HIS B 1 73 ? -2.537 2.514 0.158 1 83.12 73 HIS B CA 1
ATOM 3535 C C . HIS B 1 73 ? -2.031 3.754 0.885 1 83.12 73 HIS B C 1
ATOM 3537 O O . HIS B 1 73 ? -1.083 3.678 1.669 1 83.12 73 HIS B O 1
ATOM 3543 N N . SER B 1 74 ? -2.627 4.855 0.586 1 84.69 74 SER B N 1
ATOM 3544 C CA . SER B 1 74 ? -2.227 6.133 1.159 1 84.69 74 SER B CA 1
ATOM 3545 C C . SER B 1 74 ? -3.312 7.188 0.973 1 84.69 74 SER B C 1
ATOM 3547 O O . SER B 1 74 ? -4.266 6.98 0.218 1 84.69 74 SER B O 1
ATOM 3549 N N . SER B 1 75 ? -3.125 8.266 1.65 1 86.56 75 SER B N 1
ATOM 3550 C CA . SER B 1 75 ? -4.07 9.359 1.442 1 86.56 75 SER B CA 1
ATOM 3551 C C . SER B 1 75 ? -4.016 9.875 0.008 1 86.56 75 SER B C 1
ATOM 3553 O O . SER B 1 75 ? -5.035 10.289 -0.55 1 86.56 75 SER B O 1
ATOM 3555 N N . THR B 1 76 ? -2.812 9.828 -0.562 1 79.5 76 THR B N 1
ATOM 3556 C CA . THR B 1 76 ? -2.67 10.227 -1.957 1 79.5 76 THR B CA 1
ATOM 3557 C C . THR B 1 76 ? -3.52 9.336 -2.863 1 79.5 76 THR B C 1
ATOM 3559 O O . THR B 1 76 ? -4.219 9.836 -3.748 1 79.5 76 THR B O 1
ATOM 3562 N N . GLN B 1 77 ? -3.426 8.07 -2.641 1 81.69 77 GLN B N 1
ATOM 3563 C CA . GLN B 1 77 ? -4.238 7.156 -3.443 1 81.69 77 GLN B CA 1
ATOM 3564 C C . GLN B 1 77 ? -5.727 7.359 -3.168 1 81.69 77 GLN B C 1
ATOM 3566 O O . GLN B 1 77 ? -6.555 7.215 -4.07 1 81.69 77 GLN B O 1
ATOM 3571 N N . SER B 1 78 ? -6.039 7.656 -1.923 1 87.5 78 SER B N 1
ATOM 3572 C CA . SER B 1 78 ? -7.43 7.941 -1.583 1 87.5 78 SER B CA 1
ATOM 3573 C C . SER B 1 78 ? -7.965 9.125 -2.385 1 87.5 78 SER B C 1
ATOM 3575 O O . SER B 1 78 ? -9.086 9.078 -2.896 1 87.5 78 SER B O 1
ATOM 3577 N N . ILE B 1 79 ? -7.164 10.164 -2.455 1 86.12 79 ILE B N 1
ATOM 3578 C CA . ILE B 1 79 ? -7.555 11.352 -3.209 1 86.12 79 ILE B CA 1
ATOM 3579 C C . ILE B 1 79 ? -7.727 10.992 -4.684 1 86.12 79 ILE B C 1
ATOM 3581 O O . ILE B 1 79 ? -8.711 11.391 -5.312 1 86.12 79 ILE B O 1
ATOM 3585 N N . LYS B 1 80 ? -6.793 10.25 -5.215 1 81.75 80 LYS B N 1
ATOM 3586 C CA . LYS B 1 80 ? -6.871 9.82 -6.609 1 81.75 80 LYS B CA 1
ATOM 3587 C C . LYS B 1 80 ? -8.141 9.016 -6.863 1 81.75 80 LYS B C 1
ATOM 3589 O O . LYS B 1 80 ? -8.828 9.227 -7.863 1 81.75 80 LYS B O 1
ATOM 3594 N N . THR B 1 81 ? -8.391 8.094 -5.973 1 84 81 THR B N 1
ATOM 3595 C CA . THR B 1 81 ? -9.57 7.246 -6.098 1 84 81 THR B CA 1
ATOM 3596 C C . THR B 1 81 ? -10.844 8.086 -6.07 1 84 81 THR B C 1
ATOM 3598 O O . THR B 1 81 ? -11.758 7.867 -6.867 1 84 81 THR B O 1
ATOM 3601 N N . ALA B 1 82 ? -10.961 9.047 -5.184 1 88.56 82 ALA B N 1
ATOM 3602 C CA . ALA B 1 82 ? -12.117 9.938 -5.094 1 88.56 82 ALA B CA 1
ATOM 3603 C C . ALA B 1 82 ? -12.32 10.703 -6.398 1 88.56 82 ALA B C 1
ATOM 3605 O O . ALA B 1 82 ? -13.438 10.773 -6.914 1 88.56 82 ALA B O 1
ATOM 3606 N N . LEU B 1 83 ? -11.242 11.188 -6.934 1 86.19 83 LEU B N 1
ATOM 3607 C CA . LEU B 1 83 ? -11.32 11.992 -8.148 1 86.19 83 LEU B CA 1
ATOM 3608 C C . LEU B 1 83 ? -11.68 11.125 -9.352 1 86.19 83 LEU B C 1
ATOM 3610 O O . LEU B 1 83 ? -12.445 11.547 -10.219 1 86.19 83 LEU B O 1
ATOM 3614 N N . GLU B 1 84 ? -11.055 9.992 -9.352 1 81.06 84 GLU B N 1
ATOM 3615 C CA . GLU B 1 84 ? -11.273 9.109 -10.484 1 81.06 84 GLU B CA 1
ATOM 3616 C C . GLU B 1 84 ? -12.703 8.578 -10.508 1 81.06 84 GLU B C 1
ATOM 3618 O O . GLU B 1 84 ? -13.273 8.352 -11.57 1 81.06 84 GLU B O 1
ATOM 3623 N N . THR B 1 85 ? -13.219 8.32 -9.398 1 84.88 85 THR B N 1
ATOM 3624 C CA . THR B 1 85 ? -14.531 7.684 -9.328 1 84.88 85 THR B CA 1
ATOM 3625 C C . THR B 1 85 ? -15.641 8.727 -9.359 1 84.88 85 THR B C 1
ATOM 3627 O O . THR B 1 85 ? -16.781 8.422 -9.703 1 84.88 85 THR B O 1
ATOM 3630 N N . PHE B 1 86 ? -15.406 9.992 -8.984 1 90.06 86 PHE B N 1
ATOM 3631 C CA . PHE B 1 86 ? -16.406 11.055 -8.977 1 90.06 86 PHE B CA 1
ATOM 3632 C C . PHE B 1 86 ? -16.828 11.422 -10.391 1 90.06 86 PHE B C 1
ATOM 3634 O O . PHE B 1 86 ? -15.984 11.484 -11.297 1 90.06 86 PHE B O 1
ATOM 3641 N N . THR B 1 87 ? -18.078 11.617 -10.602 1 87.81 87 THR B N 1
ATOM 3642 C CA . THR B 1 87 ? -18.609 11.953 -11.914 1 87.81 87 THR B CA 1
ATOM 3643 C C . THR B 1 87 ? -18.625 13.461 -12.117 1 87.81 87 THR B C 1
ATOM 3645 O O . THR B 1 87 ? -19.391 14.18 -11.461 1 87.81 87 THR B O 1
ATOM 3648 N N . PHE B 1 88 ? -17.766 13.875 -13 1 88.56 88 PHE B N 1
ATOM 3649 C CA . PHE B 1 88 ? -17.75 15.266 -13.43 1 88.56 88 PHE B CA 1
ATOM 3650 C C . PHE B 1 88 ? -18.594 15.445 -14.688 1 88.56 88 PHE B C 1
ATOM 3652 O O . PHE B 1 88 ? -18.641 14.562 -15.555 1 88.56 88 PHE B O 1
ATOM 3659 N N . ASN B 1 89 ? -19.281 16.516 -14.805 1 84.81 89 ASN B N 1
ATOM 3660 C CA . ASN B 1 89 ? -19.922 16.875 -16.062 1 84.81 89 ASN B CA 1
ATOM 3661 C C . ASN B 1 89 ? -19.062 17.844 -16.875 1 84.81 89 ASN B C 1
ATOM 3663 O O . ASN B 1 89 ? -17.969 18.203 -16.453 1 84.81 89 ASN B O 1
ATOM 3667 N N . GLU B 1 90 ? -19.5 18.172 -18.031 1 83.81 90 GLU B N 1
ATOM 3668 C CA . GLU B 1 90 ? -18.734 19 -18.969 1 83.81 90 GLU B CA 1
ATOM 3669 C C . GLU B 1 90 ? -18.438 20.375 -18.359 1 83.81 90 GLU B C 1
ATOM 3671 O O . GLU B 1 90 ? -17.406 20.969 -18.656 1 83.81 90 GLU B O 1
ATOM 3676 N N . THR B 1 91 ? -19.234 20.812 -17.438 1 84.81 91 THR B N 1
ATOM 3677 C CA . THR B 1 91 ? -19.094 22.156 -16.891 1 84.81 91 THR B CA 1
ATOM 3678 C C . THR B 1 91 ? -18.516 22.109 -15.484 1 84.81 91 THR B C 1
ATOM 3680 O O . THR B 1 91 ? -18.312 23.141 -14.852 1 84.81 91 THR B O 1
ATOM 3683 N N . SER B 1 92 ? -18.234 20.906 -15.07 1 88.81 92 SER B N 1
ATOM 3684 C CA . SER B 1 92 ? -17.734 20.719 -13.711 1 88.81 92 SER B CA 1
ATOM 3685 C C . SER B 1 92 ? -16.359 21.328 -13.539 1 88.81 92 SER B C 1
ATOM 3687 O O . SER B 1 92 ? -15.57 21.375 -14.484 1 88.81 92 SER B O 1
ATOM 3689 N N . LYS B 1 93 ? -16.141 21.828 -12.289 1 89.56 93 LYS B N 1
ATOM 3690 C CA . LYS B 1 93 ? -14.82 22.328 -11.914 1 89.56 93 LYS B CA 1
ATOM 3691 C C . LYS B 1 93 ? -14.305 21.625 -10.656 1 89.56 93 LYS B C 1
ATOM 3693 O O . LYS B 1 93 ? -15.086 21.297 -9.758 1 89.56 93 LYS B O 1
ATOM 3698 N N . LEU B 1 94 ? -13.031 21.391 -10.656 1 90.31 94 LEU B N 1
ATOM 3699 C CA . LEU B 1 94 ? -12.328 20.969 -9.453 1 90.31 94 LEU B CA 1
ATOM 3700 C C . LEU B 1 94 ? -11.594 22.141 -8.812 1 90.31 94 LEU B C 1
ATOM 3702 O O . LEU B 1 94 ? -10.672 22.703 -9.406 1 90.31 94 LEU B O 1
ATOM 3706 N N . GLN B 1 95 ? -12.078 22.562 -7.688 1 87.75 95 GLN B N 1
ATOM 3707 C CA . GLN B 1 95 ? -11.422 23.641 -6.938 1 87.75 95 GLN B CA 1
ATOM 3708 C C . GLN B 1 95 ? -10.531 23.062 -5.84 1 87.75 95 GLN B C 1
ATOM 3710 O O . GLN B 1 95 ? -11.023 22.531 -4.844 1 87.75 95 GLN B O 1
ATOM 3715 N N . LEU B 1 96 ? -9.266 23.188 -6.059 1 84.12 96 LEU B N 1
ATOM 3716 C CA . LEU B 1 96 ? -8.289 22.656 -5.117 1 84.12 96 LEU B CA 1
ATOM 3717 C C . LEU B 1 96 ? -7.785 23.734 -4.176 1 84.12 96 LEU B C 1
ATOM 3719 O O . LEU B 1 96 ? -7.191 24.719 -4.617 1 84.12 96 LEU B O 1
ATOM 3723 N N . ILE B 1 97 ? -8.117 23.531 -2.959 1 81.88 97 ILE B N 1
ATOM 3724 C CA . ILE B 1 97 ? -7.594 24.438 -1.946 1 81.88 97 ILE B CA 1
ATOM 3725 C C . ILE B 1 97 ? -6.328 23.844 -1.326 1 81.88 97 ILE B C 1
ATOM 3727 O O . ILE B 1 97 ? -6.398 22.891 -0.543 1 81.88 97 ILE B O 1
ATOM 3731 N N . CYS B 1 98 ? -5.223 24.312 -1.727 1 74.81 98 CYS B N 1
ATOM 3732 C CA . CYS B 1 98 ? -3.941 23.812 -1.243 1 74.81 98 CYS B CA 1
ATOM 3733 C C . CYS B 1 98 ? -2.869 24.891 -1.301 1 74.81 98 CYS B C 1
ATOM 3735 O O . CYS B 1 98 ? -3.109 25.984 -1.823 1 74.81 98 CYS B O 1
ATOM 3737 N N . ASP B 1 99 ? -1.783 24.5 -0.587 1 63.81 99 ASP B N 1
ATOM 3738 C CA . ASP B 1 99 ? -0.632 25.375 -0.755 1 63.81 99 ASP B CA 1
ATOM 3739 C C . ASP B 1 99 ? -0.079 25.297 -2.176 1 63.81 99 ASP B C 1
ATOM 3741 O O . ASP B 1 99 ? -0 24.203 -2.754 1 63.81 99 ASP B O 1
ATOM 3745 N N . GLU B 1 100 ? -0.053 26.359 -2.719 1 54.38 100 GLU B N 1
ATOM 3746 C CA . GLU B 1 100 ? 0.398 26.422 -4.105 1 54.38 100 GLU B CA 1
ATOM 3747 C C . GLU B 1 100 ? 1.556 25.469 -4.363 1 54.38 100 GLU B C 1
ATOM 3749 O O . GLU B 1 100 ? 1.657 24.891 -5.445 1 54.38 100 GLU B O 1
ATOM 3754 N N . LYS B 1 101 ? 2.324 25.5 -3.352 1 51.31 101 LYS B N 1
ATOM 3755 C CA . LYS B 1 101 ? 3.529 24.703 -3.555 1 51.31 101 LYS B CA 1
ATOM 3756 C C . LYS B 1 101 ? 3.246 23.219 -3.35 1 51.31 101 LYS B C 1
ATOM 3758 O O . LYS B 1 101 ? 4.09 22.359 -3.652 1 51.31 101 LYS B O 1
ATOM 3763 N N . SER B 1 102 ? 2.1 22.969 -2.879 1 53.41 102 SER B N 1
ATOM 3764 C CA . SER B 1 102 ? 1.728 21.594 -2.619 1 53.41 102 SER B CA 1
ATOM 3765 C C . SER B 1 102 ? 0.963 21 -3.795 1 53.41 102 SER B C 1
ATOM 3767 O O . SER B 1 102 ? 0.151 20.078 -3.617 1 53.41 102 SER B O 1
ATOM 3769 N N . GLU B 1 103 ? 1.297 21.484 -4.988 1 50.78 103 GLU B N 1
ATOM 3770 C CA . GLU B 1 103 ? 0.545 20.922 -6.109 1 50.78 103 GLU B CA 1
ATOM 3771 C C . GLU B 1 103 ? 0.585 19.406 -6.09 1 50.78 103 GLU B C 1
ATOM 3773 O O . GLU B 1 103 ? 1.63 18.812 -5.82 1 50.78 103 GLU B O 1
ATOM 3778 N N . LEU B 1 104 ? -0.629 18.828 -5.926 1 59.34 104 LEU B N 1
ATOM 3779 C CA . LEU B 1 104 ? -0.8 17.391 -6.004 1 59.34 104 LEU B CA 1
ATOM 3780 C C . LEU B 1 104 ? -0.518 16.875 -7.414 1 59.34 104 LEU B C 1
ATOM 3782 O O . LEU B 1 104 ? -1.438 16.734 -8.219 1 59.34 104 LEU B O 1
ATOM 3786 N N . PRO B 1 105 ? 0.759 16.797 -7.738 1 55.59 105 PRO B N 1
ATOM 3787 C CA . PRO B 1 105 ? 1.091 16.375 -9.102 1 55.59 105 PRO B CA 1
ATOM 3788 C C . PRO B 1 105 ? 0.404 15.07 -9.5 1 55.59 105 PRO B C 1
ATOM 3790 O O . PRO B 1 105 ? 0.094 14.867 -10.68 1 55.59 105 PRO B O 1
ATOM 3793 N N . TYR B 1 106 ? 0.141 14.383 -8.539 1 58.22 106 TYR B N 1
ATOM 3794 C CA . TYR B 1 106 ? -0.433 13.07 -8.82 1 58.22 106 TYR B CA 1
ATOM 3795 C C . TYR B 1 106 ? -1.864 13.195 -9.328 1 58.22 106 TYR B C 1
ATOM 3797 O O . TYR B 1 106 ? -2.402 12.266 -9.938 1 58.22 106 TYR B O 1
ATOM 3805 N N . LEU B 1 107 ? -2.361 14.359 -9.219 1 69.88 107 LEU B N 1
ATOM 3806 C CA . LEU B 1 107 ? -3.744 14.562 -9.641 1 69.88 107 LEU B CA 1
ATOM 3807 C C . LEU B 1 107 ? -3.812 14.953 -11.109 1 69.88 107 LEU B C 1
ATOM 3809 O O . LEU B 1 107 ? -4.875 14.867 -11.727 1 69.88 107 LEU B O 1
ATOM 3813 N N . SER B 1 108 ? -2.645 15.289 -11.578 1 67.38 108 SER B N 1
ATOM 3814 C CA . SER B 1 108 ? -2.625 15.812 -12.938 1 67.38 108 SER B CA 1
ATOM 3815 C C . SER B 1 108 ? -3.127 14.781 -13.938 1 67.38 108 SER B C 1
ATOM 3817 O O . SER B 1 108 ? -3.863 15.109 -14.867 1 67.38 108 SER B O 1
ATOM 3819 N N . GLN B 1 109 ? -2.707 13.594 -13.734 1 68.38 109 GLN B N 1
ATOM 3820 C CA . GLN B 1 109 ? -3.113 12.555 -14.672 1 68.38 109 GLN B CA 1
ATOM 3821 C C . GLN B 1 109 ? -4.625 12.352 -14.641 1 68.38 109 GLN B C 1
ATOM 3823 O O . GLN B 1 109 ? -5.258 12.219 -15.695 1 68.38 109 GLN B O 1
ATOM 3828 N N . VAL B 1 110 ? -5.09 12.305 -13.461 1 73.81 110 VAL B N 1
ATOM 3829 C CA . VAL B 1 110 ? -6.527 12.094 -13.328 1 73.81 110 VAL B CA 1
ATOM 3830 C C . VAL B 1 110 ? -7.281 13.281 -13.922 1 73.81 110 VAL B C 1
ATOM 3832 O O . VAL B 1 110 ? -8.297 13.102 -14.602 1 73.81 110 VAL B O 1
ATOM 3835 N N . ILE B 1 111 ? -6.738 14.445 -13.664 1 77.81 111 ILE B N 1
ATOM 3836 C CA . ILE B 1 111 ? -7.367 15.672 -14.141 1 77.81 111 ILE B CA 1
ATOM 3837 C C . ILE B 1 111 ? -7.344 15.703 -15.664 1 77.81 111 ILE B C 1
ATOM 3839 O O . ILE B 1 111 ? -8.344 16.047 -16.297 1 77.81 111 ILE B O 1
ATOM 3843 N N . SER B 1 112 ? -6.207 15.273 -16.156 1 75.62 112 SER B N 1
ATOM 3844 C CA . SER B 1 112 ? -6.055 15.258 -17.609 1 75.62 112 SER B CA 1
ATOM 3845 C C . SER B 1 112 ? -6.941 14.195 -18.25 1 75.62 112 SER B C 1
ATOM 3847 O O . SER B 1 112 ? -7.625 14.453 -19.234 1 75.62 112 SER B O 1
ATOM 3849 N N . ASN B 1 113 ? -6.945 13.07 -17.719 1 73.25 113 ASN B N 1
ATOM 3850 C CA . ASN B 1 113 ? -7.703 11.953 -18.25 1 73.25 113 ASN B CA 1
ATOM 3851 C C . ASN B 1 113 ? -9.203 12.242 -18.266 1 73.25 113 ASN B C 1
ATOM 3853 O O . ASN B 1 113 ? -9.922 11.797 -19.172 1 73.25 113 ASN B O 1
ATOM 3857 N N . LYS B 1 114 ? -9.633 12.977 -17.328 1 79.19 114 LYS B N 1
ATOM 3858 C CA . LYS B 1 114 ? -11.062 13.242 -17.203 1 79.19 114 LYS B CA 1
ATOM 3859 C C . LYS B 1 114 ? -11.414 14.609 -17.797 1 79.19 114 LYS B C 1
ATOM 3861 O O . LYS B 1 114 ? -12.578 15.016 -17.781 1 79.19 114 LYS B O 1
ATOM 3866 N N . ASN B 1 115 ? -10.43 15.305 -18.25 1 82.06 115 ASN B N 1
ATOM 3867 C CA . ASN B 1 115 ? -10.617 16.625 -18.812 1 82.06 115 ASN B CA 1
ATOM 3868 C C . ASN B 1 115 ? -11.352 17.562 -17.859 1 82.06 115 ASN B C 1
ATOM 3870 O O . ASN B 1 115 ? -12.336 18.203 -18.219 1 82.06 115 ASN B O 1
ATOM 3874 N N . ILE B 1 116 ? -10.906 17.562 -16.688 1 85.5 116 ILE B N 1
ATOM 3875 C CA . ILE B 1 116 ? -11.508 18.359 -15.625 1 85.5 116 ILE B CA 1
ATOM 3876 C C . ILE B 1 116 ? -10.859 19.75 -15.594 1 85.5 116 ILE B C 1
ATOM 3878 O O . ILE B 1 116 ? -9.641 19.859 -15.672 1 85.5 116 ILE B O 1
ATOM 3882 N N . LYS B 1 117 ? -11.727 20.812 -15.57 1 87.19 117 LYS B N 1
ATOM 3883 C CA . LYS B 1 117 ? -11.195 22.156 -15.32 1 87.19 117 LYS B CA 1
ATOM 3884 C C . LYS B 1 117 ? -10.758 22.297 -13.867 1 87.19 117 LYS B C 1
ATOM 3886 O O . LYS B 1 117 ? -11.547 22.062 -12.945 1 87.19 117 LYS B O 1
ATOM 3891 N N . ARG B 1 118 ? -9.547 22.641 -13.672 1 86.5 118 ARG B N 1
ATOM 3892 C CA . ARG B 1 118 ? -9.008 22.75 -12.32 1 86.5 118 ARG B CA 1
ATOM 3893 C C . ARG B 1 118 ? -8.758 24.203 -11.945 1 86.5 118 ARG B C 1
ATOM 3895 O O . ARG B 1 118 ? -8.312 25 -12.781 1 86.5 118 ARG B O 1
ATOM 3902 N N . VAL B 1 119 ? -9.141 24.609 -10.711 1 83.69 119 VAL B N 1
ATOM 3903 C CA . VAL B 1 119 ? -8.859 25.906 -10.133 1 83.69 119 VAL B CA 1
ATOM 3904 C C . VAL B 1 119 ? -8.133 25.734 -8.797 1 83.69 119 VAL B C 1
ATOM 3906 O O . VAL B 1 119 ? -8.617 25.047 -7.906 1 83.69 119 VAL B O 1
ATOM 3909 N N . ILE B 1 120 ? -6.957 26.312 -8.68 1 81.12 120 ILE B N 1
ATOM 3910 C CA . ILE B 1 120 ? -6.191 26.25 -7.438 1 81.12 120 ILE B CA 1
ATOM 3911 C C . ILE B 1 120 ? -6.461 27.5 -6.602 1 81.12 120 ILE B C 1
ATOM 3913 O O . ILE B 1 120 ? -6.457 28.609 -7.121 1 81.12 120 ILE B O 1
ATOM 3917 N N . ARG B 1 121 ? -6.719 27.219 -5.355 1 78.12 121 ARG B N 1
ATOM 3918 C CA . ARG B 1 121 ? -7 28.312 -4.422 1 78.12 121 ARG B CA 1
ATOM 3919 C C . ARG B 1 121 ? -6.125 28.203 -3.176 1 78.12 121 ARG B C 1
ATOM 3921 O O . ARG B 1 121 ? -5.793 27.094 -2.738 1 78.12 121 ARG B O 1
ATOM 3928 N N . ASN B 1 122 ? -5.836 29.375 -2.594 1 75.81 122 ASN B N 1
ATOM 3929 C CA . ASN B 1 122 ? -5.059 29.391 -1.359 1 75.81 122 ASN B CA 1
ATOM 3930 C C . ASN B 1 122 ? -5.859 29.984 -0.203 1 75.81 122 ASN B C 1
ATOM 3932 O O . ASN B 1 122 ? -5.297 30.312 0.842 1 75.81 122 ASN B O 1
ATOM 3936 N N . ASP B 1 123 ? -7.176 30.125 -0.552 1 74.56 123 ASP B N 1
ATOM 3937 C CA . ASP B 1 123 ? -8.055 30.672 0.466 1 74.56 123 ASP B CA 1
ATOM 3938 C C . ASP B 1 123 ? -9.414 29.984 0.456 1 74.56 123 ASP B C 1
ATOM 3940 O O . ASP B 1 123 ? -9.609 28.984 -0.244 1 74.56 123 ASP B O 1
ATOM 3944 N N . ALA B 1 124 ? -10.203 30.484 1.348 1 74.75 124 ALA B N 1
ATOM 3945 C CA . ALA B 1 124 ? -11.508 29.844 1.521 1 74.75 124 ALA B CA 1
ATOM 3946 C C . ALA B 1 124 ? -12.523 30.422 0.54 1 74.75 124 ALA B C 1
ATOM 3948 O O . ALA B 1 124 ? -13.727 30.188 0.678 1 74.75 124 ALA B O 1
ATOM 3949 N N . LYS B 1 125 ? -12.094 31.125 -0.429 1 78.94 125 LYS B N 1
ATOM 3950 C CA . LYS B 1 125 ? -13.047 31.719 -1.369 1 78.94 125 LYS B CA 1
ATOM 3951 C C . LYS B 1 125 ? -13.391 30.734 -2.486 1 78.94 125 LYS B C 1
ATOM 3953 O O . LYS B 1 125 ? -12.57 30.469 -3.363 1 78.94 125 LYS B O 1
ATOM 3958 N N . ILE B 1 126 ? -14.523 30.172 -2.471 1 79.56 126 ILE B N 1
ATOM 3959 C CA . ILE B 1 126 ? -14.992 29.188 -3.445 1 79.56 126 ILE B CA 1
ATOM 3960 C C . ILE B 1 126 ? -15.914 29.859 -4.453 1 79.56 126 ILE B C 1
ATOM 3962 O O . ILE B 1 126 ? -16.719 30.734 -4.09 1 79.56 126 ILE B O 1
ATOM 3966 N N . ASP B 1 127 ? -15.727 29.516 -5.668 1 81.5 127 ASP B N 1
ATOM 3967 C CA . ASP B 1 127 ? -16.641 29.938 -6.719 1 81.5 127 ASP B CA 1
ATOM 3968 C C . ASP B 1 127 ? -17.844 29.016 -6.809 1 81.5 127 ASP B C 1
ATOM 3970 O O . ASP B 1 127 ? -17.75 27.891 -7.316 1 81.5 127 ASP B O 1
ATOM 3974 N N . TYR B 1 128 ? -18.891 29.578 -6.25 1 81.38 128 TYR B N 1
ATOM 3975 C CA . TYR B 1 128 ? -20.109 28.781 -6.301 1 81.38 128 TYR B CA 1
ATOM 3976 C C . TYR B 1 128 ? -20.938 29.109 -7.539 1 81.38 128 TYR B C 1
ATOM 3978 O O . TYR B 1 128 ? -21.109 30.281 -7.879 1 81.38 128 TYR B O 1
ATOM 3986 N N . THR B 1 129 ? -21.125 28.172 -8.383 1 72.94 129 THR B N 1
ATOM 3987 C CA . THR B 1 129 ? -22 28.406 -9.531 1 72.94 129 THR B CA 1
ATOM 3988 C C . THR B 1 129 ? -23.312 27.656 -9.367 1 72.94 129 THR B C 1
ATOM 3990 O O . THR B 1 129 ? -23.328 26.469 -9.039 1 72.94 129 THR B O 1
ATOM 3993 N N . PRO B 1 130 ? -24.422 28.328 -9.43 1 62.88 130 PRO B N 1
ATOM 3994 C CA . PRO B 1 130 ? -25.75 27.734 -9.227 1 62.88 130 PRO B CA 1
ATOM 3995 C C . PRO B 1 130 ? -26.125 26.734 -10.328 1 62.88 130 PRO B C 1
ATOM 3997 O O . PRO B 1 130 ? -27.094 25.984 -10.172 1 62.88 130 PRO B O 1
ATOM 4000 N N . ILE B 1 131 ? -25.438 26.703 -11.312 1 61.75 131 ILE B N 1
ATOM 4001 C CA . ILE B 1 131 ? -25.891 25.828 -12.391 1 61.75 131 ILE B CA 1
ATOM 4002 C C . ILE B 1 131 ? -25.516 24.375 -12.07 1 61.75 131 ILE B C 1
ATOM 4004 O O . ILE B 1 131 ? -24.578 24.125 -11.32 1 61.75 131 ILE B O 1
ATOM 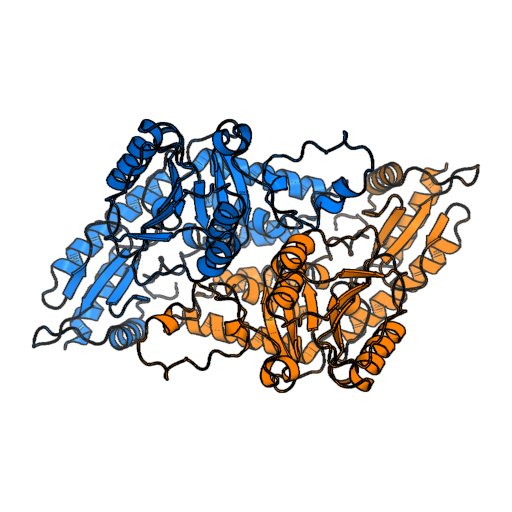4008 N N . LYS B 1 132 ? -26.469 23.516 -12.531 1 63.78 132 LYS B N 1
ATOM 4009 C CA . LYS B 1 132 ? -26.375 22.062 -12.352 1 63.78 132 LYS B CA 1
ATOM 4010 C C . LYS B 1 132 ? -25.016 21.531 -12.773 1 63.78 132 LYS B C 1
ATOM 4012 O O . LYS B 1 132 ? -24.875 20.922 -13.836 1 63.78 132 LYS B O 1
ATOM 4017 N N . THR B 1 133 ? -23.984 22 -11.875 1 77.88 133 THR B N 1
ATOM 4018 C CA . THR B 1 133 ? -22.641 21.5 -12.133 1 77.88 133 THR B CA 1
ATOM 4019 C C . THR B 1 133 ? -22.203 20.531 -11.039 1 77.88 133 THR B C 1
ATOM 4021 O O . THR B 1 133 ? -22.672 20.609 -9.906 1 77.88 133 THR B O 1
ATOM 4024 N N . ASN B 1 134 ? -21.703 19.328 -11.328 1 87 134 ASN B N 1
ATOM 4025 C CA . ASN B 1 134 ? -21.047 18.438 -10.383 1 87 134 ASN B CA 1
ATOM 4026 C C . ASN B 1 134 ? -19.641 18.922 -10.031 1 87 134 ASN B C 1
ATOM 4028 O O . ASN B 1 134 ? -18.656 18.25 -10.328 1 87 134 ASN B O 1
ATOM 4032 N N . ASP B 1 135 ? -19.609 20.172 -9.305 1 90.31 135 ASP B N 1
ATOM 4033 C CA . ASP B 1 135 ? -18.312 20.703 -8.898 1 90.31 135 ASP B CA 1
ATOM 4034 C C . ASP B 1 135 ? -17.781 19.969 -7.672 1 90.31 135 ASP B C 1
ATOM 4036 O O . ASP B 1 135 ? -18.547 19.5 -6.84 1 90.31 135 ASP B O 1
ATOM 4040 N N . LEU B 1 136 ? -16.516 19.891 -7.621 1 91.19 136 LEU B N 1
ATOM 4041 C CA . LEU B 1 136 ? -15.859 19.281 -6.465 1 91.19 136 LEU B CA 1
ATOM 4042 C C . LEU B 1 136 ? -14.812 20.234 -5.875 1 91.19 136 LEU B C 1
ATOM 4044 O O . LEU B 1 136 ? -13.953 20.734 -6.598 1 91.19 136 LEU B O 1
ATOM 4048 N N . VAL B 1 137 ? -14.992 20.516 -4.625 1 88.75 137 VAL B N 1
ATOM 4049 C CA . VAL B 1 137 ? -13.984 21.25 -3.857 1 88.75 137 VAL B CA 1
ATOM 4050 C C . VAL B 1 137 ? -13.148 20.266 -3.045 1 88.75 137 VAL B C 1
ATOM 4052 O O . VAL B 1 137 ? -13.688 19.469 -2.268 1 88.75 137 VAL B O 1
ATOM 4055 N N . PHE B 1 138 ? -11.914 20.281 -3.27 1 87 138 PHE B N 1
ATOM 4056 C CA . PHE B 1 138 ? -11.016 19.422 -2.508 1 87 138 PHE B CA 1
ATOM 4057 C C . PHE B 1 138 ? -10.07 20.25 -1.647 1 87 138 PHE B C 1
ATOM 4059 O O . PHE B 1 138 ? -9.297 21.047 -2.168 1 87 138 PHE B O 1
ATOM 4066 N N . ILE B 1 139 ? -10.234 20 -0.395 1 82.56 139 ILE B N 1
ATOM 4067 C CA . ILE B 1 139 ? -9.461 20.766 0.578 1 82.56 139 ILE B CA 1
ATOM 4068 C C . ILE B 1 139 ? -8.305 19.906 1.096 1 82.56 139 ILE B C 1
ATOM 4070 O O . ILE B 1 139 ? -8.516 18.844 1.678 1 82.56 139 ILE B O 1
ATOM 4074 N N . SER B 1 140 ? -7.242 20.172 0.711 1 73.19 140 SER B N 1
ATOM 4075 C CA . SER B 1 140 ? -6.062 19.531 1.28 1 73.19 140 SER B CA 1
ATOM 4076 C C . SER B 1 140 ? -5.289 20.484 2.18 1 73.19 140 SER B C 1
ATOM 4078 O O . SER B 1 140 ? -4.434 21.234 1.704 1 73.19 140 SER B O 1
ATOM 4080 N N . PRO B 1 141 ? -5.941 20.781 3.395 1 56.09 141 PRO B N 1
ATOM 4081 C CA . PRO B 1 141 ? -5.32 21.781 4.262 1 56.09 141 PRO B CA 1
ATOM 4082 C C . PRO B 1 141 ? -3.84 21.516 4.52 1 56.09 141 PRO B C 1
ATOM 4084 O O . PRO B 1 141 ? -3.484 20.438 5.008 1 56.09 141 PRO B O 1
ATOM 4087 N N . PHE B 1 142 ? -3.1 21.5 3.389 1 51.03 142 PHE B N 1
ATOM 4088 C CA . PHE B 1 142 ? -1.707 21.344 3.795 1 51.03 142 PHE B CA 1
ATOM 4089 C C . PHE B 1 142 ? -1.471 21.984 5.16 1 51.03 142 PHE B C 1
ATOM 4091 O O . PHE B 1 142 ? -2.283 22.781 5.629 1 51.03 142 PHE B O 1
ATOM 4098 N N . ILE B 1 143 ? -0.148 21.703 5.547 1 43.22 143 ILE B N 1
ATOM 4099 C CA . ILE B 1 143 ? 0.704 21.922 6.715 1 43.22 143 ILE B CA 1
ATOM 4100 C C . ILE B 1 143 ? 0.58 23.359 7.191 1 43.22 143 ILE B C 1
ATOM 4102 O O . ILE B 1 143 ? 0.975 23.688 8.312 1 43.22 143 ILE B O 1
ATOM 4106 N N . ASN B 1 144 ? 0.748 24.281 6.246 1 39.94 144 ASN B N 1
ATOM 4107 C CA . ASN B 1 144 ? 1.306 25.516 6.812 1 39.94 144 ASN B CA 1
ATOM 4108 C C . ASN B 1 144 ? 0.358 26.141 7.832 1 39.94 144 ASN B C 1
ATOM 4110 O O . ASN B 1 144 ? -0.028 27.297 7.691 1 39.94 144 ASN B O 1
ATOM 4114 N N . GLY B 1 145 ? -0.184 25.203 8.719 1 43.94 145 GLY B N 1
ATOM 4115 C CA . GLY B 1 145 ? -0.883 25.906 9.781 1 43.94 145 GLY B CA 1
ATOM 4116 C C . GLY B 1 145 ? -1.884 26.922 9.266 1 43.94 145 GLY B C 1
ATOM 4117 O O . GLY B 1 145 ? -2.656 27.484 10.039 1 43.94 145 GLY B O 1
ATOM 4118 N N . SER B 1 146 ? -1.619 27.406 8.016 1 49.38 146 SER B N 1
ATOM 4119 C CA . SER B 1 146 ? -2.275 28.672 7.699 1 49.38 146 SER B CA 1
ATOM 4120 C C . SER B 1 146 ? -3.467 28.453 6.77 1 49.38 146 SER B C 1
ATOM 4122 O O . SER B 1 146 ? -4.219 29.391 6.492 1 49.38 146 SER B O 1
ATOM 4124 N N . LEU B 1 147 ? -3.701 27.172 6.277 1 58.06 147 LEU B N 1
ATOM 4125 C CA . LEU B 1 147 ? -4.547 27.484 5.133 1 58.06 147 LEU B CA 1
ATOM 4126 C C . LEU B 1 147 ? -6.008 27.594 5.551 1 58.06 147 LEU B C 1
ATOM 4128 O O . LEU B 1 147 ? -6.664 28.609 5.266 1 58.06 147 LEU B O 1
ATOM 4132 N N . LEU B 1 148 ? -6.578 26.578 6.238 1 70.69 148 LEU B N 1
ATOM 4133 C CA . LEU B 1 148 ? -7.973 26.75 6.633 1 70.69 148 LEU B CA 1
ATOM 4134 C C . LEU B 1 148 ? -8.188 26.266 8.062 1 70.69 148 LEU B C 1
ATOM 4136 O O . LEU B 1 148 ? -7.609 25.266 8.477 1 70.69 148 LEU B O 1
ATOM 4140 N N . THR B 1 149 ? -8.781 27.078 8.852 1 75.62 149 THR B N 1
ATOM 4141 C CA . THR B 1 149 ? -9.258 26.625 10.156 1 75.62 149 THR B CA 1
ATOM 4142 C C . THR B 1 149 ? -10.414 25.641 10 1 75.62 149 THR B C 1
ATOM 4144 O O . THR B 1 149 ? -11.031 25.562 8.93 1 75.62 149 THR B O 1
ATOM 4147 N N . ILE B 1 150 ? -10.664 24.844 11.016 1 79.94 150 ILE B N 1
ATOM 4148 C CA . ILE B 1 150 ? -11.766 23.891 10.992 1 79.94 150 ILE B CA 1
ATOM 4149 C C . ILE B 1 150 ? -13.086 24.625 10.734 1 79.94 150 ILE B C 1
ATOM 4151 O O . ILE B 1 150 ? -13.977 24.094 10.062 1 79.94 150 ILE B O 1
ATOM 4155 N N . ASP B 1 151 ? -13.164 25.891 11.234 1 83.12 151 ASP B N 1
ATOM 4156 C CA . ASP B 1 151 ? -14.375 26.672 11.055 1 83.12 151 ASP B CA 1
ATOM 4157 C C . ASP B 1 151 ? -14.555 27.078 9.586 1 83.12 151 ASP B C 1
ATOM 4159 O O . ASP B 1 151 ? -15.672 27.125 9.078 1 83.12 151 ASP B O 1
ATOM 4163 N N . GLU B 1 152 ? -13.5 27.422 8.977 1 85 152 GLU B N 1
ATOM 4164 C CA . GLU B 1 152 ? -13.555 27.75 7.555 1 85 152 GLU B CA 1
ATOM 4165 C C . GLU B 1 152 ? -13.953 26.531 6.723 1 85 152 GLU B C 1
ATOM 4167 O O . GLU B 1 152 ? -14.711 26.656 5.758 1 85 152 GLU B O 1
ATOM 4172 N N . ILE B 1 153 ? -13.453 25.406 7.094 1 87.88 153 ILE B N 1
ATOM 4173 C CA . ILE B 1 153 ? -13.789 24.172 6.402 1 87.88 153 ILE B CA 1
ATOM 4174 C C . ILE B 1 153 ? -15.281 23.875 6.555 1 87.88 153 ILE B C 1
ATOM 4176 O O . ILE B 1 153 ? -15.961 23.547 5.578 1 87.88 153 ILE B O 1
ATOM 4180 N N . LYS B 1 154 ? -15.773 24.078 7.75 1 89.75 154 LYS B N 1
ATOM 4181 C CA . LYS B 1 154 ? -17.188 23.891 8.023 1 89.75 154 LYS B CA 1
ATOM 4182 C C . LYS B 1 154 ? -18.047 24.797 7.156 1 89.75 154 LYS B C 1
ATOM 4184 O O . LYS B 1 154 ? -19.078 24.375 6.633 1 89.75 154 LYS B O 1
ATOM 4189 N N . THR B 1 155 ? -17.609 25.984 7.051 1 89.81 155 THR B N 1
ATOM 4190 C CA . THR B 1 155 ? -18.344 26.984 6.27 1 89.81 155 THR B CA 1
ATOM 4191 C C . THR B 1 155 ? -18.375 26.594 4.797 1 89.81 155 THR B C 1
ATOM 4193 O O . THR B 1 155 ? -19.422 26.719 4.141 1 89.81 155 THR B O 1
ATOM 4196 N N . ILE B 1 156 ? -17.281 26.141 4.312 1 89.75 156 ILE B N 1
ATOM 4197 C CA . ILE B 1 156 ? -17.188 25.734 2.912 1 89.75 156 ILE B CA 1
ATOM 4198 C C . ILE B 1 156 ? -18.156 24.578 2.654 1 89.75 156 ILE B C 1
ATOM 4200 O O . ILE B 1 156 ? -18.891 24.594 1.664 1 89.75 156 ILE B O 1
ATOM 4204 N N . ILE B 1 157 ? -18.156 23.562 3.52 1 92.5 157 ILE B N 1
ATOM 4205 C CA . ILE B 1 157 ? -19.016 22.391 3.352 1 92.5 157 ILE B CA 1
ATOM 4206 C C . ILE B 1 157 ? -20.469 22.812 3.396 1 92.5 157 ILE B C 1
ATOM 4208 O O . ILE B 1 157 ? -21.266 22.438 2.525 1 92.5 157 ILE B O 1
ATOM 4212 N N . LYS B 1 158 ? -20.812 23.625 4.371 1 91.88 158 LYS B N 1
ATOM 4213 C CA . LYS B 1 158 ? -22.188 24.078 4.539 1 91.88 158 LYS B CA 1
ATOM 4214 C C . LYS B 1 158 ? -22.672 24.859 3.312 1 91.88 158 LYS B C 1
ATOM 4216 O O . LYS B 1 158 ? -23.75 24.578 2.783 1 91.88 158 LYS B O 1
ATOM 4221 N N . ARG B 1 159 ? -21.922 25.75 2.889 1 90 159 ARG B N 1
ATOM 4222 C CA . ARG B 1 159 ? -22.281 26.578 1.744 1 90 159 ARG B CA 1
ATOM 4223 C C . ARG B 1 159 ? -22.406 25.734 0.479 1 90 159 ARG B C 1
ATOM 4225 O O . ARG B 1 159 ? -23.297 25.969 -0.344 1 90 159 ARG B O 1
ATOM 4232 N N . SER B 1 160 ? -21.5 24.812 0.298 1 90.31 160 SER B N 1
ATOM 4233 C CA . SER B 1 160 ? -21.531 23.938 -0.871 1 90.31 160 SER B CA 1
ATOM 4234 C C . SER B 1 160 ? -22.812 23.109 -0.917 1 90.31 160 SER B C 1
ATOM 4236 O O . SER B 1 160 ? -23.391 22.922 -1.985 1 90.31 160 SER B O 1
ATOM 4238 N N . HIS B 1 161 ? -23.25 22.641 0.203 1 88.5 161 HIS B N 1
ATOM 4239 C CA . HIS B 1 161 ? -24.438 21.781 0.275 1 88.5 161 HIS B CA 1
ATOM 4240 C C . HIS B 1 161 ? -25.719 22.609 0.144 1 88.5 161 HIS B C 1
ATOM 4242 O O . HIS B 1 161 ? -26.734 22.109 -0.34 1 88.5 161 HIS B O 1
ATOM 4248 N N . GLU B 1 162 ? -25.656 23.828 0.502 1 85.44 162 GLU B N 1
ATOM 4249 C CA . GLU B 1 162 ? -26.812 24.703 0.448 1 85.44 162 GLU B CA 1
ATOM 4250 C C . GLU B 1 162 ? -27.156 25.078 -0.991 1 85.44 162 GLU B C 1
ATOM 4252 O O . GLU B 1 162 ? -28.328 25.281 -1.325 1 85.44 162 GLU B O 1
ATOM 4257 N N . ILE B 1 163 ? -26.219 25.344 -1.817 1 77.19 163 ILE B N 1
ATOM 4258 C CA . ILE B 1 163 ? -26.453 25.797 -3.188 1 77.19 163 ILE B CA 1
ATOM 4259 C C . ILE B 1 163 ? -27.109 24.672 -3.992 1 77.19 163 ILE B C 1
ATOM 4261 O O . ILE B 1 163 ? -27.844 24.938 -4.945 1 77.19 163 ILE B O 1
ATOM 4265 N N . GLY B 1 164 ? -27.297 23.469 -3.541 1 65.19 164 GLY B N 1
ATOM 4266 C CA . GLY B 1 164 ? -28.172 22.516 -4.223 1 65.19 164 GLY B CA 1
ATOM 4267 C C . GLY B 1 164 ? -27.469 21.25 -4.645 1 65.19 164 GLY B C 1
ATOM 4268 O O . GLY B 1 164 ? -27.766 20.688 -5.707 1 65.19 164 GLY B O 1
ATOM 4269 N N . ASN B 1 165 ? -26.656 20.797 -4.09 1 66.12 165 ASN B N 1
ATOM 4270 C CA . ASN B 1 165 ? -26.016 19.5 -4.324 1 66.12 165 ASN B CA 1
ATOM 4271 C C . ASN B 1 165 ? -25.266 19.484 -5.652 1 66.12 165 ASN B C 1
ATOM 4273 O O . ASN B 1 165 ? -25.344 18.5 -6.395 1 66.12 165 ASN B O 1
ATOM 4277 N N . THR B 1 166 ? -24.891 20.703 -5.941 1 81.69 166 THR B N 1
ATOM 4278 C CA . THR B 1 166 ? -24.109 20.797 -7.172 1 81.69 166 THR B CA 1
ATOM 4279 C C . THR B 1 166 ? -22.625 20.891 -6.867 1 81.69 166 THR B C 1
ATOM 4281 O O . THR B 1 166 ? -21.797 20.719 -7.762 1 81.69 166 THR B O 1
ATOM 4284 N N . THR B 1 167 ? -22.391 21.203 -5.68 1 90.56 167 THR B N 1
ATOM 4285 C CA . THR B 1 167 ? -21 21.297 -5.246 1 90.56 167 THR B CA 1
ATOM 4286 C C . THR B 1 167 ? -20.719 20.312 -4.109 1 90.56 167 THR B C 1
ATOM 4288 O O . THR B 1 167 ? -21.453 20.281 -3.115 1 90.56 167 THR B O 1
ATOM 4291 N N . PHE B 1 168 ? -19.703 19.578 -4.301 1 93.88 168 PHE B N 1
ATOM 4292 C CA . PHE B 1 168 ? -19.312 18.578 -3.322 1 93.88 168 PHE B CA 1
ATOM 4293 C C . PHE B 1 168 ? -17.953 18.906 -2.738 1 93.88 168 PHE B C 1
ATOM 4295 O O . PHE B 1 168 ? -17.156 19.625 -3.354 1 93.88 168 PHE B O 1
ATOM 4302 N N . VAL B 1 169 ? -17.719 18.375 -1.525 1 94.19 169 VAL B N 1
ATOM 4303 C CA . VAL B 1 169 ? -16.484 18.766 -0.843 1 94.19 169 VAL B CA 1
ATOM 4304 C C . VAL B 1 169 ? -15.75 17.531 -0.345 1 94.19 169 VAL B C 1
ATOM 4306 O O . VAL B 1 169 ? -16.328 16.688 0.331 1 94.19 169 VAL B O 1
ATOM 4309 N N . GLY B 1 170 ? -14.5 17.391 -0.724 1 94.38 170 GLY B N 1
ATOM 4310 C CA . GLY B 1 170 ? -13.57 16.422 -0.156 1 94.38 170 GLY B CA 1
ATOM 4311 C C . GLY B 1 170 ? -12.5 17.078 0.707 1 94.38 170 GLY B C 1
ATOM 4312 O O . GLY B 1 170 ? -12.016 18.156 0.392 1 94.38 170 GLY B O 1
ATOM 4313 N N . ILE B 1 171 ? -12.133 16.375 1.78 1 92.38 171 ILE B N 1
ATOM 4314 C CA . ILE B 1 171 ? -11.133 16.906 2.695 1 92.38 171 ILE B CA 1
ATOM 4315 C C . ILE B 1 171 ? -10.023 15.867 2.898 1 92.38 171 ILE B C 1
ATOM 4317 O O . ILE B 1 171 ? -10.289 14.719 3.236 1 92.38 171 ILE B O 1
ATOM 4321 N N . ASP B 1 172 ? -8.82 16.281 2.65 1 89.38 172 ASP B N 1
ATOM 4322 C CA . ASP B 1 172 ? -7.688 15.539 3.205 1 89.38 172 ASP B CA 1
ATOM 4323 C C . ASP B 1 172 ? -7.453 15.914 4.668 1 89.38 172 ASP B C 1
ATOM 4325 O O . ASP B 1 172 ? -6.867 16.953 4.961 1 89.38 172 ASP B O 1
ATOM 4329 N N . ALA B 1 173 ? -7.832 15.047 5.566 1 90 173 ALA B N 1
ATOM 4330 C CA . ALA B 1 173 ? -7.848 15.344 6.996 1 90 173 ALA B CA 1
ATOM 4331 C C . ALA B 1 173 ? -6.648 14.719 7.699 1 90 173 ALA B C 1
ATOM 4333 O O . ALA B 1 173 ? -6.637 14.594 8.93 1 90 173 ALA B O 1
ATOM 4334 N N . THR B 1 174 ? -5.664 14.305 6.984 1 83.88 174 THR B N 1
ATOM 4335 C CA . THR B 1 174 ? -4.523 13.578 7.52 1 83.88 174 THR B CA 1
ATOM 4336 C C . THR B 1 174 ? -3.947 14.289 8.742 1 83.88 174 THR B C 1
ATOM 4338 O O . THR B 1 174 ? -3.639 13.648 9.75 1 83.88 174 THR B O 1
ATOM 4341 N N . HIS B 1 175 ? -3.83 15.555 8.742 1 79.12 175 HIS B N 1
ATOM 4342 C CA . HIS B 1 175 ? -3.264 16.266 9.883 1 79.12 175 HIS B CA 1
ATOM 4343 C C . HIS B 1 175 ? -4.359 16.875 10.75 1 79.12 175 HIS B C 1
ATOM 4345 O O . HIS B 1 175 ? -4.117 17.219 11.914 1 79.12 175 HIS B O 1
ATOM 4351 N N . LEU B 1 176 ? -5.578 16.969 10.25 1 84.06 176 LEU B N 1
ATOM 4352 C CA . LEU B 1 176 ? -6.711 17.516 10.984 1 84.06 176 LEU B CA 1
ATOM 4353 C C . LEU B 1 176 ? -7.156 16.578 12.094 1 84.06 176 LEU B C 1
ATOM 4355 O O . LEU B 1 176 ? -7.512 17.016 13.188 1 84.06 176 LEU B O 1
ATOM 4359 N N . ILE B 1 177 ? -7.082 15.32 11.836 1 87.94 177 ILE B N 1
ATOM 4360 C CA . ILE B 1 177 ? -7.672 14.336 12.734 1 87.94 177 ILE B CA 1
ATOM 4361 C C . ILE B 1 177 ? -6.805 14.195 13.984 1 87.94 177 ILE B C 1
ATOM 4363 O O . ILE B 1 177 ? -7.266 13.688 15.016 1 87.94 177 ILE B O 1
ATOM 4367 N N . SER B 1 178 ? -5.559 14.586 13.93 1 85.81 178 SER B N 1
ATOM 4368 C CA . SER B 1 178 ? -4.688 14.531 15.094 1 85.81 178 SER B CA 1
ATOM 4369 C C . SER B 1 178 ? -4.895 15.75 15.992 1 85.81 178 SER B C 1
ATOM 4371 O O . SER B 1 178 ? -4.551 15.719 17.172 1 85.81 178 SER B O 1
ATOM 4373 N N . ASN B 1 179 ? -5.492 16.797 15.43 1 85.25 179 ASN B N 1
ATOM 4374 C CA . ASN B 1 179 ? -5.543 18.078 16.141 1 85.25 179 ASN B CA 1
ATOM 4375 C C . ASN B 1 179 ? -6.953 18.391 16.625 1 85.25 179 ASN B C 1
ATOM 4377 O O . ASN B 1 179 ? -7.137 19.266 17.484 1 85.25 179 ASN B O 1
ATOM 4381 N N . TYR B 1 180 ? -7.867 17.703 16.016 1 85.94 180 TYR B N 1
ATOM 4382 C CA . TYR B 1 180 ? -9.258 18 16.344 1 85.94 180 TYR B CA 1
ATOM 4383 C C . TYR B 1 180 ? -10.055 16.719 16.547 1 85.94 180 TYR B C 1
ATOM 4385 O O . TYR B 1 180 ? -9.781 15.703 15.898 1 85.94 180 TYR B O 1
ATOM 4393 N N . GLU B 1 181 ? -10.969 16.828 17.469 1 89.12 181 GLU B N 1
ATOM 4394 C CA . GLU B 1 181 ? -12 15.805 17.484 1 89.12 181 GLU B CA 1
ATOM 4395 C C . GLU B 1 181 ? -12.984 16 16.328 1 89.12 181 GLU B C 1
ATOM 4397 O O . GLU B 1 181 ? -13.711 17 16.297 1 89.12 181 GLU B O 1
ATOM 4402 N N . ILE B 1 182 ? -13.039 15.094 15.453 1 92.19 182 ILE B N 1
ATOM 4403 C CA . ILE B 1 182 ? -13.852 15.234 14.25 1 92.19 182 ILE B CA 1
ATOM 4404 C C . ILE B 1 182 ? -15.18 14.516 14.445 1 92.19 182 ILE B C 1
ATOM 4406 O O . ILE B 1 182 ? -15.211 13.359 14.883 1 92.19 182 ILE B O 1
ATOM 4410 N N . ASP B 1 183 ? -16.203 15.203 14.219 1 95.62 183 ASP B N 1
ATOM 4411 C CA . ASP B 1 183 ? -17.562 14.656 14.156 1 95.62 183 ASP B CA 1
ATOM 4412 C C . ASP B 1 183 ? -18.109 14.734 12.734 1 95.62 183 ASP B C 1
ATOM 4414 O O . ASP B 1 183 ? -18.609 15.781 12.312 1 95.62 183 ASP B O 1
ATOM 4418 N N . LEU B 1 184 ? -18.094 13.57 12.039 1 96.94 184 LEU B N 1
ATOM 4419 C CA . LEU B 1 184 ? -18.469 13.57 10.633 1 96.94 184 LEU B CA 1
ATOM 4420 C C . LEU B 1 184 ? -19.969 13.812 10.461 1 96.94 184 LEU B C 1
ATOM 4422 O O . LEU B 1 184 ? -20.406 14.219 9.383 1 96.94 184 LEU B O 1
ATOM 4426 N N . GLU B 1 185 ? -20.719 13.508 11.484 1 96.75 185 GLU B N 1
ATOM 4427 C CA . GLU B 1 185 ? -22.141 13.789 11.383 1 96.75 185 GLU B CA 1
ATOM 4428 C C . GLU B 1 185 ? -22.406 15.289 11.359 1 96.75 185 GLU B C 1
ATOM 4430 O O . GLU B 1 185 ? -23.359 15.75 10.727 1 96.75 185 GLU B O 1
ATOM 4435 N N . LYS B 1 186 ? -21.594 16.047 12.039 1 95.19 186 LYS B N 1
ATOM 4436 C CA . LYS B 1 186 ? -21.719 17.5 12.07 1 95.19 186 LYS B CA 1
ATOM 4437 C C . LYS B 1 186 ? -21 18.141 10.883 1 95.19 186 LYS B C 1
ATOM 4439 O O . LYS B 1 186 ? -21.516 19.047 10.25 1 95.19 186 LYS B O 1
ATOM 4444 N N . LEU B 1 187 ? -19.812 17.672 10.578 1 95.19 187 LEU B N 1
ATOM 4445 C CA . LEU B 1 187 ? -19.016 18.234 9.5 1 95.19 187 LEU B CA 1
ATOM 4446 C C . LEU B 1 187 ? -19.594 17.859 8.141 1 95.19 187 LEU B C 1
ATOM 4448 O O . LEU B 1 187 ? -19.672 18.703 7.238 1 95.19 187 LEU B O 1
ATOM 4452 N N . ASN B 1 188 ? -19.906 16.609 7.875 1 96.12 188 ASN B N 1
ATOM 4453 C CA . ASN B 1 188 ? -20.656 16.016 6.777 1 96.12 188 ASN B CA 1
ATOM 4454 C C . ASN B 1 188 ? -19.984 16.281 5.43 1 96.12 188 ASN B C 1
ATOM 4456 O O . ASN B 1 188 ? -20.641 16.75 4.496 1 96.12 188 ASN B O 1
ATOM 4460 N N . PRO B 1 189 ? -18.703 16.078 5.293 1 96.44 189 PRO B N 1
ATOM 4461 C CA . PRO B 1 189 ? -18.094 16.172 3.965 1 96.44 189 PRO B CA 1
ATOM 4462 C C . PRO B 1 189 ? -18.516 15.023 3.047 1 96.44 189 PRO B C 1
ATOM 4464 O O . PRO B 1 189 ? -19.031 14.008 3.518 1 96.44 189 PRO B O 1
ATOM 4467 N N . ASP B 1 190 ? -18.312 15.234 1.755 1 96.38 190 ASP B N 1
ATOM 4468 C CA . ASP B 1 190 ? -18.656 14.203 0.781 1 96.38 190 ASP B CA 1
ATOM 4469 C C . ASP B 1 190 ? -17.562 13.141 0.708 1 96.38 190 ASP B C 1
ATOM 4471 O O . ASP B 1 190 ? -17.844 11.961 0.511 1 96.38 190 ASP B O 1
ATOM 4475 N N . PHE B 1 191 ? -16.344 13.602 0.751 1 96.06 191 PHE B N 1
ATOM 4476 C CA . PHE B 1 191 ? -15.172 12.742 0.896 1 96.06 191 PHE B CA 1
ATOM 4477 C C . PHE B 1 191 ? -14.344 13.156 2.107 1 96.06 191 PHE B C 1
ATOM 4479 O O . PHE B 1 191 ? -14.109 14.344 2.33 1 96.06 191 PHE B O 1
ATOM 4486 N N . PHE B 1 192 ? -13.984 12.211 2.93 1 96.25 192 PHE B N 1
ATOM 4487 C CA . PHE B 1 192 ? -13.086 12.422 4.059 1 96.25 192 PHE B CA 1
ATOM 4488 C C . PHE B 1 192 ? -11.906 11.453 4 1 96.25 192 PHE B C 1
ATOM 4490 O O . PHE B 1 192 ? -12.102 10.234 4.012 1 96.25 192 PHE B O 1
ATOM 4497 N N . ILE B 1 193 ? -10.695 11.977 3.994 1 95.06 193 ILE B N 1
ATOM 4498 C CA . ILE B 1 193 ? -9.523 11.156 3.703 1 95.06 193 ILE B CA 1
ATOM 4499 C C . ILE B 1 193 ? -8.469 11.367 4.793 1 95.06 193 ILE B C 1
ATOM 4501 O O . ILE B 1 193 ? -8.258 12.484 5.254 1 95.06 193 ILE B O 1
ATOM 4505 N N . PHE B 1 194 ? -7.855 10.297 5.223 1 93.44 194 PHE B N 1
ATOM 4506 C CA . PHE B 1 194 ? -6.664 10.438 6.051 1 93.44 194 PHE B CA 1
ATOM 4507 C C . PHE B 1 194 ? -5.742 9.242 5.883 1 93.44 194 PHE B C 1
ATOM 4509 O O . PHE B 1 194 ? -6.074 8.289 5.176 1 93.44 194 PHE B O 1
ATOM 4516 N N . ASP B 1 195 ? -4.57 9.359 6.414 1 91.75 195 ASP B N 1
ATOM 4517 C CA . ASP B 1 195 ? -3.525 8.344 6.359 1 91.75 195 ASP B CA 1
ATOM 4518 C C . ASP B 1 195 ? -3.229 7.789 7.75 1 91.75 195 ASP B C 1
ATOM 4520 O O . ASP B 1 195 ? -2.936 8.547 8.68 1 91.75 195 ASP B O 1
ATOM 4524 N N . VAL B 1 196 ? -3.293 6.492 7.906 1 93.75 196 VAL B N 1
ATOM 4525 C CA . VAL B 1 196 ? -3.145 5.863 9.219 1 93.75 196 VAL B CA 1
ATOM 4526 C C . VAL B 1 196 ? -1.727 6.086 9.734 1 93.75 196 VAL B C 1
ATOM 4528 O O . VAL B 1 196 ? -1.532 6.379 10.922 1 93.75 196 VAL B O 1
ATOM 4531 N N . GLN B 1 197 ? -0.766 5.953 8.898 1 91.69 197 GLN B N 1
ATOM 4532 C CA . GLN B 1 197 ? 0.622 6.141 9.312 1 91.69 197 GLN B CA 1
ATOM 4533 C C . GLN B 1 197 ? 0.866 7.57 9.789 1 91.69 197 GLN B C 1
ATOM 4535 O O . GLN B 1 197 ? 1.573 7.789 10.773 1 91.69 197 GLN B O 1
ATOM 4540 N N . SER B 1 198 ? 0.316 8.508 9.109 1 87.25 198 SER B N 1
ATOM 4541 C CA . SER B 1 198 ? 0.482 9.906 9.484 1 87.25 198 SER B CA 1
ATOM 4542 C C . SER B 1 198 ? -0.316 10.242 10.742 1 87.25 198 SER B C 1
ATOM 4544 O O . SER B 1 198 ? -0.021 11.227 11.422 1 87.25 198 SER B O 1
ATOM 4546 N N . PHE B 1 199 ? -1.34 9.492 11.062 1 89.94 199 PHE B N 1
ATOM 4547 C CA . PHE B 1 199 ? -2.207 9.742 12.203 1 89.94 199 PHE B CA 1
ATOM 4548 C C . PHE B 1 199 ? -1.635 9.102 13.469 1 89.94 199 PHE B C 1
ATOM 4550 O O . PHE B 1 199 ? -1.503 9.758 14.5 1 89.94 199 PHE B O 1
ATOM 4557 N N . ILE B 1 200 ? -1.221 7.801 13.266 1 91.25 200 ILE B N 1
ATOM 4558 C CA . ILE B 1 200 ? -0.866 7.105 14.5 1 91.25 200 ILE B CA 1
ATOM 4559 C C . ILE B 1 200 ? 0.495 6.434 14.336 1 91.25 200 ILE B C 1
ATOM 4561 O O . ILE B 1 200 ? 0.973 5.758 15.25 1 91.25 200 ILE B O 1
ATOM 4565 N N . GLY B 1 201 ? 1.092 6.562 13.211 1 90.62 201 GLY B N 1
ATOM 4566 C CA . GLY B 1 201 ? 2.49 6.195 13.062 1 90.62 201 GLY B CA 1
ATOM 4567 C C . GLY B 1 201 ? 2.688 4.883 12.32 1 90.62 201 GLY B C 1
ATOM 4568 O O . GLY B 1 201 ? 3.768 4.625 11.789 1 90.62 201 GLY B O 1
ATOM 4569 N N . TYR B 1 202 ? 1.743 4.027 12.297 1 92.5 202 TYR B N 1
ATOM 4570 C CA . TYR B 1 202 ? 1.82 2.709 11.68 1 92.5 202 TYR B CA 1
ATOM 4571 C C . TYR B 1 202 ? 0.435 2.09 11.539 1 92.5 202 TYR B C 1
ATOM 4573 O O . TYR B 1 202 ? -0.43 2.287 12.398 1 92.5 202 TYR B O 1
ATOM 4581 N N . PRO B 1 203 ? 0.168 1.324 10.508 1 94.25 203 PRO B N 1
ATOM 4582 C CA . PRO B 1 203 ? 0.948 1.061 9.297 1 94.25 203 PRO B CA 1
ATOM 4583 C C . PRO B 1 203 ? 0.646 2.051 8.172 1 94.25 203 PRO B C 1
ATOM 4585 O O . PRO B 1 203 ? -0.114 3.002 8.367 1 94.25 203 PRO B O 1
ATOM 4588 N N . ARG B 1 204 ? 1.327 1.886 7.016 1 90.06 204 ARG B N 1
ATOM 4589 C CA . ARG B 1 204 ? 0.959 2.646 5.828 1 90.06 204 ARG B CA 1
ATOM 4590 C C . ARG B 1 204 ? -0.381 2.178 5.27 1 90.06 204 ARG B C 1
ATOM 4592 O O . ARG B 1 204 ? -0.49 1.059 4.762 1 90.06 204 ARG B O 1
ATOM 4599 N N . LEU B 1 205 ? -1.364 2.967 5.441 1 92.94 205 LEU B N 1
ATOM 4600 C CA . LEU B 1 205 ? -2.729 2.652 5.027 1 92.94 205 LEU B CA 1
ATOM 4601 C C . LEU B 1 205 ? -3.541 3.926 4.82 1 92.94 205 LEU B C 1
ATOM 4603 O O . LEU B 1 205 ? -3.578 4.793 5.695 1 92.94 205 LEU B O 1
ATOM 4607 N N . GLY B 1 206 ? -4.074 4.066 3.637 1 92.12 206 GLY B N 1
ATOM 4608 C CA . GLY B 1 206 ? -4.996 5.16 3.369 1 92.12 206 GLY B CA 1
ATOM 4609 C C . GLY B 1 206 ? -6.438 4.82 3.707 1 92.12 206 GLY B C 1
ATOM 4610 O O . GLY B 1 206 ? -6.859 3.67 3.564 1 92.12 206 GLY B O 1
ATOM 4611 N N . VAL B 1 207 ? -7.184 5.785 4.105 1 94.88 207 VAL B N 1
ATOM 4612 C CA . VAL B 1 207 ? -8.602 5.629 4.422 1 94.88 207 VAL B CA 1
ATOM 4613 C C . VAL B 1 207 ? -9.422 6.672 3.668 1 94.88 207 VAL B C 1
ATOM 4615 O O . VAL B 1 207 ? -9.164 7.875 3.785 1 94.88 207 VAL B O 1
ATOM 4618 N N . LEU B 1 208 ? -10.266 6.211 2.893 1 95.12 208 LEU B N 1
ATOM 4619 C CA . LEU B 1 208 ? -11.227 7.047 2.18 1 95.12 208 LEU B CA 1
ATOM 4620 C C . LEU B 1 208 ? -12.648 6.793 2.682 1 95.12 208 LEU B C 1
ATOM 4622 O O . LEU B 1 208 ? -13.18 5.695 2.516 1 95.12 208 LEU B O 1
ATOM 4626 N N . LEU B 1 209 ? -13.203 7.738 3.357 1 96.69 209 LEU B N 1
ATOM 4627 C CA . LEU B 1 209 ? -14.625 7.691 3.703 1 96.69 209 LEU B CA 1
ATOM 4628 C C . LEU B 1 209 ? -15.461 8.422 2.658 1 96.69 209 LEU B C 1
ATOM 4630 O O . LEU B 1 209 ? -15.18 9.57 2.324 1 96.69 209 LEU B O 1
ATOM 4634 N N . VAL B 1 210 ? -16.453 7.738 2.197 1 95.38 210 VAL B N 1
ATOM 4635 C CA . VAL B 1 210 ? -17.359 8.289 1.197 1 95.38 210 VAL B CA 1
ATOM 4636 C C . VAL B 1 210 ? -18.766 8.445 1.795 1 95.38 210 VAL B C 1
ATOM 4638 O O . VAL B 1 210 ? -19.312 7.484 2.342 1 95.38 210 VAL B O 1
ATOM 4641 N N . ASN B 1 211 ? -19.266 9.672 1.669 1 95.44 211 ASN B N 1
ATOM 4642 C CA . ASN B 1 211 ? -20.656 9.867 2.043 1 95.44 211 ASN B CA 1
ATOM 4643 C C . ASN B 1 211 ? -21.594 9.016 1.193 1 95.44 211 ASN B C 1
ATOM 4645 O O . ASN B 1 211 ? -21.562 9.086 -0.037 1 95.44 211 ASN B O 1
ATOM 4649 N N . ASN B 1 212 ? -22.438 8.227 1.84 1 91.94 212 ASN B N 1
ATOM 4650 C CA . ASN B 1 212 ? -23.281 7.262 1.131 1 91.94 212 ASN B CA 1
ATOM 4651 C C . ASN B 1 212 ? -24.25 7.957 0.181 1 91.94 212 ASN B C 1
ATOM 4653 O O . ASN B 1 212 ? -24.719 7.355 -0.79 1 91.94 212 ASN B O 1
ATOM 4657 N N . ASP B 1 213 ? -24.547 9.211 0.404 1 90.38 213 ASP B N 1
ATOM 4658 C CA . ASP B 1 213 ? -25.406 9.969 -0.505 1 90.38 213 ASP B CA 1
ATOM 4659 C C . ASP B 1 213 ? -24.781 10.047 -1.901 1 90.38 213 ASP B C 1
ATOM 4661 O O . ASP B 1 213 ? -25.5 10.062 -2.902 1 90.38 213 ASP B O 1
ATOM 4665 N N . LEU B 1 214 ? -23.469 10.117 -1.975 1 89.5 214 LEU B N 1
ATOM 4666 C CA . LEU B 1 214 ? -22.781 10.133 -3.264 1 89.5 214 LEU B CA 1
ATOM 4667 C C . LEU B 1 214 ? -23 8.812 -4.004 1 89.5 214 LEU B C 1
ATOM 4669 O O . LEU B 1 214 ? -23.109 8.797 -5.23 1 89.5 214 LEU B O 1
ATOM 4673 N N . ILE B 1 215 ? -22.938 7.754 -3.23 1 83.75 215 ILE B N 1
ATOM 4674 C CA . ILE B 1 215 ? -23.078 6.418 -3.799 1 83.75 215 ILE B CA 1
ATOM 4675 C C . ILE B 1 215 ? -24.516 6.223 -4.285 1 83.75 215 ILE B C 1
ATOM 4677 O O . ILE B 1 215 ? -24.734 5.773 -5.414 1 83.75 215 ILE B O 1
ATOM 4681 N N . THR B 1 216 ? -25.469 6.574 -3.482 1 84.38 216 THR B N 1
ATOM 4682 C CA . THR B 1 216 ? -26.875 6.348 -3.787 1 84.38 216 THR B CA 1
ATOM 4683 C C . THR B 1 216 ? -27.328 7.254 -4.93 1 84.38 216 THR B C 1
ATOM 4685 O O . THR B 1 216 ? -28.25 6.902 -5.676 1 84.38 216 THR B O 1
ATOM 4688 N N . SER B 1 217 ? -26.688 8.43 -5.094 1 83.56 217 SER B N 1
ATOM 4689 C CA . SER B 1 217 ? -27.047 9.367 -6.156 1 83.56 217 SER B CA 1
ATOM 4690 C C . SER B 1 217 ? -26.328 9.031 -7.457 1 83.56 217 SER B C 1
ATOM 4692 O O . SER B 1 217 ? -26.375 9.805 -8.414 1 83.56 217 SER B O 1
ATOM 4694 N N . ASN B 1 218 ? -25.562 8 -7.484 1 80.69 218 ASN B N 1
ATOM 4695 C CA . ASN B 1 218 ? -24.859 7.508 -8.656 1 80.69 218 ASN B CA 1
ATOM 4696 C C . ASN B 1 218 ? -23.844 8.523 -9.164 1 80.69 218 ASN B C 1
ATOM 4698 O O . ASN B 1 218 ? -23.703 8.727 -10.375 1 80.69 218 ASN B O 1
ATOM 4702 N N . LEU B 1 219 ? -23.328 9.242 -8.234 1 87.5 219 LEU B N 1
ATOM 4703 C CA . LEU B 1 219 ? -22.312 10.234 -8.594 1 87.5 219 LEU B CA 1
ATOM 4704 C C . LEU B 1 219 ? -20.922 9.617 -8.57 1 87.5 219 LEU B C 1
ATOM 4706 O O . LEU B 1 219 ? -19.938 10.297 -8.867 1 87.5 219 LEU B O 1
ATOM 4710 N N . LEU B 1 220 ? -20.828 8.367 -8.211 1 84.94 220 LEU B N 1
ATOM 4711 C CA . LEU B 1 220 ? -19.562 7.637 -8.227 1 84.94 220 LEU B CA 1
ATOM 4712 C C . LEU B 1 220 ? -19.609 6.508 -9.242 1 84.94 220 LEU B C 1
ATOM 4714 O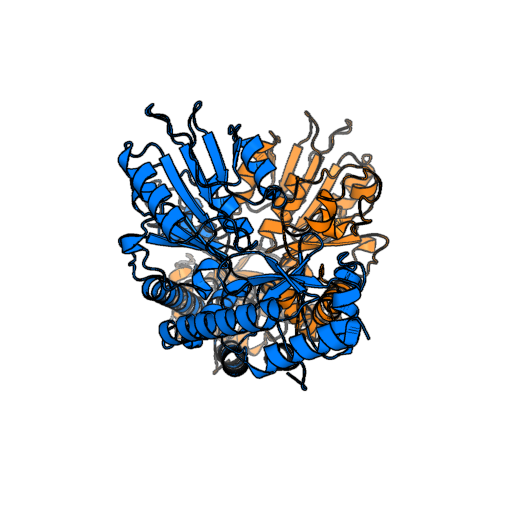 O . LEU B 1 220 ? -20.547 5.703 -9.258 1 84.94 220 LEU B O 1
ATOM 4718 N N . GLU B 1 221 ? -18.688 6.641 -10.188 1 72.81 221 GLU B N 1
ATOM 4719 C CA . GLU B 1 221 ? -18.578 5.578 -11.188 1 72.81 221 GLU B CA 1
ATOM 4720 C C . GLU B 1 221 ? -17.406 4.648 -10.875 1 72.81 221 GLU B C 1
ATOM 4722 O O . GLU B 1 221 ? -16.328 5.109 -10.508 1 72.81 221 GLU B O 1
ATOM 4727 N N . LYS B 1 222 ? -17.703 3.367 -10.633 1 59.28 222 LYS B N 1
ATOM 4728 C CA . LYS B 1 222 ? -16.641 2.404 -10.359 1 59.28 222 LYS B CA 1
ATOM 4729 C C . LYS B 1 222 ? -15.656 2.34 -11.516 1 59.28 222 LYS B C 1
ATOM 4731 O O . LYS B 1 222 ? -16.047 2.205 -12.68 1 59.28 222 LYS B O 1
ATOM 4736 N N . PRO B 1 223 ? -14.406 2.811 -11.172 1 51.53 223 PRO B N 1
ATOM 4737 C CA . PRO B 1 223 ? -13.508 2.367 -12.25 1 51.53 223 PRO B CA 1
ATOM 4738 C C . PRO B 1 223 ? -13.367 0.848 -12.305 1 51.53 223 PRO B C 1
ATOM 4740 O O . PRO B 1 223 ? -13.617 0.162 -11.312 1 51.53 223 PRO B O 1
ATOM 4743 N N . TYR B 1 224 ? -13.383 0.078 -13.367 1 42.62 224 TYR B N 1
ATOM 4744 C CA . TYR B 1 224 ? -13.234 -1.366 -13.516 1 42.62 224 TYR B CA 1
ATOM 4745 C C . TYR B 1 224 ? -12.148 -1.899 -12.586 1 42.62 224 TYR B C 1
ATOM 4747 O O . TYR B 1 224 ? -11 -1.462 -12.656 1 42.62 224 TYR B O 1
ATOM 4755 N N . PHE B 1 225 ? -12.336 -1.854 -11.375 1 42.94 225 PHE B N 1
ATOM 4756 C CA . PHE B 1 225 ? -11.242 -2.346 -10.539 1 42.94 225 PHE B CA 1
ATOM 4757 C C . PHE B 1 225 ? -11.133 -3.863 -10.633 1 42.94 225 PHE B C 1
ATOM 4759 O O . PHE B 1 225 ? -12.148 -4.566 -10.602 1 42.94 225 PHE B O 1
ATOM 4766 N N . GLY B 1 226 ? -10.188 -4.508 -11.344 1 36.81 226 GLY B N 1
ATOM 4767 C CA . GLY B 1 226 ? -9.828 -5.867 -11.719 1 36.81 226 GLY B CA 1
ATOM 4768 C C . GLY B 1 226 ? -9.758 -6.812 -10.531 1 36.81 226 GLY B C 1
ATOM 4769 O O . GLY B 1 226 ? -10.391 -7.871 -10.539 1 36.81 226 GLY B O 1
ATOM 4770 N N . GLY B 1 227 ? -8.688 -6.742 -9.742 1 36.78 227 GLY B N 1
ATOM 4771 C CA . GLY B 1 227 ? -8.086 -8.008 -9.336 1 36.78 227 GLY B CA 1
ATOM 4772 C C . GLY B 1 227 ? -9.039 -8.898 -8.562 1 36.78 227 GLY B C 1
ATOM 4773 O O . GLY B 1 227 ? -9.641 -9.812 -9.133 1 36.78 227 GLY B O 1
ATOM 4774 N N . GLY B 1 228 ? -8.922 -8.844 -7.207 1 37.25 228 GLY B N 1
ATOM 4775 C CA . GLY B 1 228 ? -9.352 -9.977 -6.406 1 37.25 228 GLY B CA 1
ATOM 4776 C C . GLY B 1 228 ? -10.836 -10.258 -6.52 1 37.25 228 GLY B C 1
ATOM 4777 O O . GLY B 1 228 ? -11.344 -11.195 -5.898 1 37.25 228 GLY B O 1
ATOM 4778 N N . SER B 1 229 ? -11.609 -9.25 -6.68 1 35.19 229 SER B N 1
ATOM 4779 C CA . SER B 1 229 ? -13 -9.672 -6.773 1 35.19 229 SER B CA 1
ATOM 4780 C C . SER B 1 229 ? -13.281 -10.367 -8.102 1 35.19 229 SER B C 1
ATOM 4782 O O . SER B 1 229 ? -13.938 -9.812 -8.977 1 35.19 229 SER B O 1
ATOM 4784 N N . LEU B 1 230 ? -12.336 -10.812 -8.773 1 33.16 230 LEU B N 1
ATOM 4785 C CA . LEU B 1 230 ? -12.578 -11.82 -9.797 1 33.16 230 LEU B CA 1
ATOM 4786 C C . LEU B 1 230 ? -13.672 -12.789 -9.359 1 33.16 230 LEU B C 1
ATOM 4788 O O . LEU B 1 230 ? -14.164 -13.57 -10.172 1 33.16 230 LEU B O 1
ATOM 4792 N N . VAL B 1 231 ? -13.75 -13.055 -8.133 1 33.97 231 VAL B N 1
ATOM 4793 C CA . VAL B 1 231 ? -14.836 -13.992 -7.871 1 33.97 231 VAL B CA 1
ATOM 4794 C C . VAL B 1 231 ? -16.094 -13.562 -8.625 1 33.97 231 VAL B C 1
ATOM 4796 O O . VAL B 1 231 ? -16.797 -14.391 -9.195 1 33.97 231 VAL B O 1
ATOM 4799 N N . TYR B 1 232 ? -16.375 -12.242 -8.555 1 32.5 232 TYR B N 1
ATOM 4800 C CA . TYR B 1 232 ? -17.734 -11.984 -9.016 1 32.5 232 TYR B CA 1
ATOM 4801 C C . TYR B 1 232 ? -17.797 -11.961 -10.539 1 32.5 232 TYR B C 1
ATOM 4803 O O . TYR B 1 232 ? -18.859 -12.109 -11.133 1 32.5 232 TYR B O 1
ATOM 4811 N N . ALA B 1 233 ? -16.719 -11.547 -11.242 1 31.56 233 ALA B N 1
ATOM 4812 C CA . ALA B 1 233 ? -17.047 -11.367 -12.656 1 31.56 233 ALA B CA 1
ATOM 4813 C C . ALA B 1 233 ? -17.266 -12.711 -13.336 1 31.56 233 ALA B C 1
ATOM 4815 O O . ALA B 1 233 ? -17.797 -12.773 -14.445 1 31.56 233 ALA B O 1
ATOM 4816 N N . LEU B 1 234 ? -16.562 -13.68 -12.969 1 31.03 234 LEU B N 1
ATOM 4817 C CA . LEU B 1 234 ? -16.766 -14.859 -13.797 1 31.03 234 LEU B CA 1
ATOM 4818 C C . LEU B 1 234 ? -18.203 -15.352 -13.695 1 31.03 234 LEU B C 1
ATOM 4820 O O . LEU B 1 234 ? -18.562 -16.359 -14.305 1 31.03 234 LEU B O 1
ATOM 4824 N N . THR B 1 235 ? -18.938 -15.164 -12.594 1 29.45 235 THR B N 1
ATOM 4825 C CA . THR B 1 235 ? -20.219 -15.82 -12.773 1 29.45 235 THR B CA 1
ATOM 4826 C C . THR B 1 235 ? -21.047 -15.094 -13.828 1 29.45 235 THR B C 1
ATOM 4828 O O . THR B 1 235 ? -20.969 -13.867 -13.961 1 29.45 235 THR B O 1
ATOM 4831 N N . GLU B 1 236 ? -21.281 -15.711 -14.961 1 29.8 236 GLU B N 1
ATOM 4832 C CA . GLU B 1 236 ? -22.234 -15.367 -16.016 1 29.8 236 GLU B CA 1
ATOM 4833 C C . GLU B 1 236 ? -23.391 -14.539 -15.477 1 29.8 236 GLU B C 1
ATOM 4835 O O . GLU B 1 236 ? -24.156 -13.953 -16.234 1 29.8 236 GLU B O 1
ATOM 4840 N N . SER B 1 237 ? -24.188 -15.156 -14.367 1 28.8 237 SER B N 1
ATOM 4841 C CA . SER B 1 237 ? -25.5 -14.562 -14.164 1 28.8 237 SER B CA 1
ATOM 4842 C C . SER B 1 237 ? -25.391 -13.094 -13.758 1 28.8 237 SER B C 1
ATOM 4844 O O . SER B 1 237 ? -24.609 -12.75 -12.867 1 28.8 237 SER B O 1
ATOM 4846 N N . PRO B 1 238 ? -25.781 -12.156 -14.672 1 32.38 238 PRO B N 1
ATOM 4847 C CA . PRO B 1 238 ? -26.031 -10.742 -14.398 1 32.38 238 PRO B CA 1
ATOM 4848 C C . PRO B 1 238 ? -26.344 -10.469 -12.93 1 32.38 238 PRO B C 1
ATOM 4850 O O . PRO B 1 238 ? -26.078 -9.375 -12.43 1 32.38 238 PRO B O 1
ATOM 4853 N N . HIS B 1 239 ? -27.219 -11.281 -12.305 1 29.64 239 HIS B N 1
ATOM 4854 C CA . HIS B 1 239 ? -27.906 -11.102 -11.031 1 29.64 239 HIS B CA 1
ATOM 4855 C C . HIS B 1 239 ? -26.938 -11.266 -9.859 1 29.64 239 HIS B C 1
ATOM 4857 O O . HIS B 1 239 ? -27.25 -10.906 -8.727 1 29.64 239 HIS B O 1
ATOM 4863 N N . GLU B 1 240 ? -26.141 -12.328 -9.891 1 31.25 240 GLU B N 1
ATOM 4864 C CA . GLU B 1 240 ? -25.391 -12.523 -8.648 1 31.25 240 GLU B CA 1
ATOM 4865 C C . GLU B 1 240 ? -24.25 -11.523 -8.531 1 31.25 240 GLU B C 1
ATOM 4867 O O . GLU B 1 240 ? -23.094 -11.852 -8.836 1 31.25 240 GLU B O 1
ATOM 4872 N N . LYS B 1 241 ? -24.234 -10.438 -9.211 1 34.69 241 LYS B N 1
ATOM 4873 C CA . LYS B 1 241 ? -23.672 -9.164 -8.797 1 34.69 241 LYS B CA 1
ATOM 4874 C C . LYS B 1 241 ? -23.453 -9.117 -7.289 1 34.69 241 LYS B C 1
ATOM 4876 O O . LYS B 1 241 ? -24.422 -9.062 -6.52 1 34.69 241 LYS B O 1
ATOM 4881 N N . LEU B 1 242 ? -22.719 -10.117 -6.805 1 33.38 242 LEU B N 1
ATOM 4882 C CA . LEU B 1 242 ? -22.484 -10.117 -5.363 1 33.38 242 LEU B CA 1
ATOM 4883 C C . LEU B 1 242 ? -22.578 -8.711 -4.793 1 33.38 242 LEU B C 1
ATOM 4885 O O . LEU B 1 242 ? -22.156 -7.742 -5.434 1 33.38 242 LEU B O 1
ATOM 4889 N N . LYS B 1 243 ? -23.469 -8.398 -3.93 1 36.53 243 LYS B N 1
ATOM 4890 C CA . LYS B 1 243 ? -23.641 -7.406 -2.869 1 36.53 243 LYS B CA 1
ATOM 4891 C C . LYS B 1 243 ? -22.297 -6.965 -2.314 1 36.53 243 LYS B C 1
ATOM 4893 O O . LYS B 1 243 ? -21.828 -7.496 -1.305 1 36.53 243 LYS B O 1
ATOM 4898 N N . LEU B 1 244 ? -21.406 -6.812 -3.26 1 44.03 244 LEU B N 1
ATOM 4899 C CA . LEU B 1 244 ? -20.188 -6.25 -2.689 1 44.03 244 LEU B CA 1
ATOM 4900 C C . LEU B 1 244 ? -20.5 -5.039 -1.821 1 44.03 244 LEU B C 1
ATOM 4902 O O . LEU B 1 244 ? -21.375 -4.23 -2.164 1 44.03 244 LEU B O 1
ATOM 4906 N N . PHE B 1 245 ? -20.219 -5.195 -0.63 1 53.41 245 PHE B N 1
ATOM 4907 C CA . PHE B 1 245 ? -20.25 -4 0.208 1 53.41 245 PHE B CA 1
ATOM 4908 C C . PHE B 1 245 ? -19.672 -2.803 -0.536 1 53.41 245 PHE B C 1
ATOM 4910 O O . PHE B 1 245 ? -18.766 -2.953 -1.358 1 53.41 245 PHE B O 1
ATOM 4917 N N . PRO B 1 246 ? -20.438 -1.787 -0.7 1 54.38 246 PRO B N 1
ATOM 4918 C CA . PRO B 1 246 ? -20.016 -0.563 -1.38 1 54.38 246 PRO B CA 1
ATOM 4919 C C . PRO B 1 246 ? -18.5 -0.35 -1.31 1 54.38 246 PRO B C 1
ATOM 4921 O O . PRO B 1 246 ? -17.891 0.105 -2.281 1 54.38 246 PRO B O 1
ATOM 4924 N N . SER B 1 247 ? -17.938 -0.883 -0.274 1 62.62 247 SER B N 1
ATOM 4925 C CA . SER B 1 247 ? -16.5 -0.65 -0.097 1 62.62 247 SER B CA 1
ATOM 4926 C C . SER B 1 247 ? -15.68 -1.462 -1.095 1 62.62 247 SER B C 1
ATOM 4928 O O . SER B 1 247 ? -14.688 -0.972 -1.634 1 62.62 247 SER B O 1
ATOM 4930 N N . GLU B 1 248 ? -16.125 -2.662 -1.342 1 61.12 248 GLU B N 1
ATOM 4931 C CA . GLU B 1 248 ? -15.359 -3.588 -2.168 1 61.12 248 GLU B CA 1
ATOM 4932 C C . GLU B 1 248 ? -15.32 -3.127 -3.621 1 61.12 248 GLU B C 1
ATOM 4934 O O . GLU B 1 248 ? -14.383 -3.459 -4.355 1 61.12 248 GLU B O 1
ATOM 4939 N N . ARG B 1 249 ? -16.281 -2.238 -3.883 1 60.25 249 ARG B N 1
ATOM 4940 C CA . ARG B 1 249 ? -16.391 -1.717 -5.242 1 60.25 249 ARG B CA 1
ATOM 4941 C C . ARG B 1 249 ? -15.242 -0.772 -5.562 1 60.25 249 ARG B C 1
ATOM 4943 O O . ARG B 1 249 ? -14.875 -0.611 -6.727 1 60.25 249 ARG B O 1
ATOM 4950 N N . PHE B 1 250 ? -14.648 -0.259 -4.551 1 61.31 250 PHE B N 1
ATOM 4951 C CA . PHE B 1 250 ? -13.68 0.806 -4.797 1 61.31 250 PHE B CA 1
ATOM 4952 C C . PHE B 1 250 ? -12.281 0.38 -4.363 1 61.31 250 PHE B C 1
ATOM 4954 O O . PHE B 1 250 ? -11.32 1.127 -4.543 1 61.31 250 PHE B O 1
ATOM 4961 N N . GLU B 1 251 ? -12.234 -0.791 -3.82 1 62.91 251 GLU B N 1
ATOM 4962 C CA . GLU B 1 251 ? -10.938 -1.285 -3.363 1 62.91 251 GLU B CA 1
ATOM 4963 C C . GLU B 1 251 ? -10.25 -2.117 -4.441 1 62.91 251 GLU B C 1
ATOM 4965 O O . GLU B 1 251 ? -10.891 -2.939 -5.102 1 62.91 251 GLU B O 1
ATOM 4970 N N . ASP B 1 252 ? -9.062 -1.642 -4.809 1 58.66 252 ASP B N 1
ATOM 4971 C CA . ASP B 1 252 ? -8.273 -2.318 -5.836 1 58.66 252 ASP B CA 1
ATOM 4972 C C . ASP B 1 252 ? -7.637 -3.592 -5.289 1 58.66 252 ASP B C 1
ATOM 4974 O O . ASP B 1 252 ? -6.875 -3.543 -4.32 1 58.66 252 ASP B O 1
ATOM 4978 N N . GLY B 1 253 ? -7.988 -4.715 -5.918 1 59.41 253 GLY B N 1
ATOM 4979 C CA . GLY B 1 253 ? -7.27 -5.934 -5.59 1 59.41 253 GLY B CA 1
ATOM 4980 C C . GLY B 1 253 ? -7.688 -6.535 -4.262 1 59.41 253 GLY B C 1
ATOM 4981 O O . GLY B 1 253 ? -8.82 -6.348 -3.82 1 59.41 253 GLY B O 1
ATOM 4982 N N . SER B 1 254 ? -6.793 -7.379 -3.666 1 63.97 254 SER B N 1
ATOM 4983 C CA . SER B 1 254 ? -7.023 -8 -2.367 1 63.97 254 SER B CA 1
ATOM 4984 C C . SER B 1 254 ? -6.895 -6.98 -1.237 1 63.97 254 SER B C 1
ATOM 4986 O O . SER B 1 254 ? -6.035 -6.098 -1.286 1 63.97 254 SER B O 1
ATOM 4988 N N . LEU B 1 255 ? -7.871 -7.004 -0.466 1 74.69 255 LEU B N 1
ATOM 4989 C CA . LEU B 1 255 ? -7.809 -6.133 0.701 1 74.69 255 LEU B CA 1
ATOM 4990 C C . LEU B 1 255 ? -6.512 -6.34 1.47 1 74.69 255 LEU B C 1
ATOM 4992 O O . LEU B 1 255 ? -6 -7.461 1.545 1 74.69 255 LEU B O 1
ATOM 4996 N N . PRO B 1 256 ? -5.965 -5.348 1.938 1 83.69 256 PRO B N 1
ATOM 4997 C CA . PRO B 1 256 ? -4.711 -5.453 2.691 1 83.69 256 PRO B CA 1
ATOM 4998 C C . PRO B 1 256 ? -4.914 -6.02 4.094 1 83.69 256 PRO B C 1
ATOM 5000 O O . PRO B 1 256 ? -4.715 -5.309 5.086 1 83.69 256 PRO B O 1
ATOM 5003 N N . PHE B 1 257 ? -5.188 -7.289 4.203 1 86.88 257 PHE B N 1
ATOM 5004 C CA . PHE B 1 257 ? -5.66 -7.895 5.445 1 86.88 257 PHE B CA 1
ATOM 5005 C C . PHE B 1 257 ? -4.562 -7.891 6.504 1 86.88 257 PHE B C 1
ATOM 5007 O O . PHE B 1 257 ? -4.848 -7.758 7.695 1 86.88 257 PHE B O 1
ATOM 5014 N N . LEU B 1 258 ? -3.316 -8 6.164 1 89.69 258 LEU B N 1
ATOM 5015 C CA . LEU B 1 258 ? -2.25 -7.93 7.156 1 89.69 258 LEU B CA 1
ATOM 5016 C C . LEU B 1 258 ? -2.059 -6.5 7.652 1 89.69 258 LEU B C 1
ATOM 5018 O O . LEU B 1 258 ? -1.866 -6.273 8.844 1 89.69 258 LEU B O 1
ATOM 5022 N N . THR B 1 259 ? -2.176 -5.578 6.719 1 91.81 259 THR B N 1
ATOM 5023 C CA . THR B 1 259 ? -2.051 -4.168 7.062 1 91.81 259 THR B CA 1
ATOM 5024 C C . THR B 1 259 ? -3.207 -3.723 7.957 1 91.81 259 THR B C 1
ATOM 5026 O O . THR B 1 259 ? -3.01 -2.951 8.898 1 91.81 259 THR B O 1
ATOM 5029 N N . THR B 1 260 ? -4.371 -4.227 7.641 1 93 260 THR B N 1
ATOM 5030 C CA . THR B 1 260 ? -5.539 -3.85 8.43 1 93 260 THR B CA 1
ATOM 5031 C C . THR B 1 260 ? -5.469 -4.461 9.82 1 93 260 THR B C 1
ATOM 5033 O O . THR B 1 260 ? -5.957 -3.869 10.789 1 93 260 THR B O 1
ATOM 5036 N N . ALA B 1 261 ? -4.848 -5.621 9.945 1 93.25 261 ALA B N 1
ATOM 5037 C CA . ALA B 1 261 ? -4.629 -6.191 11.266 1 93.25 261 ALA B CA 1
ATOM 5038 C C . ALA B 1 261 ? -3.742 -5.285 12.117 1 93.25 261 ALA B C 1
ATOM 5040 O O . ALA B 1 261 ? -4.008 -5.074 13.305 1 93.25 261 ALA B O 1
ATOM 5041 N N . ALA B 1 262 ? -2.707 -4.816 11.492 1 94.56 262 ALA B N 1
ATOM 5042 C CA . ALA B 1 262 ? -1.834 -3.873 12.188 1 94.56 262 ALA B CA 1
ATOM 5043 C C . ALA B 1 262 ? -2.598 -2.615 12.594 1 94.56 262 ALA B C 1
ATOM 5045 O O . ALA B 1 262 ? -2.506 -2.168 13.742 1 94.56 262 ALA B O 1
ATOM 5046 N N . ALA B 1 263 ? -3.334 -2.049 11.672 1 95.94 263 ALA B N 1
ATOM 5047 C CA . ALA B 1 263 ? -4.094 -0.829 11.93 1 95.94 263 ALA B CA 1
ATOM 5048 C C . ALA B 1 263 ? -5.113 -1.04 13.047 1 95.94 263 ALA B C 1
ATOM 5050 O O . ALA B 1 263 ? -5.285 -0.174 13.906 1 95.94 263 ALA B O 1
ATOM 5051 N N . ASP B 1 264 ? -5.762 -2.178 12.938 1 95.62 264 ASP B N 1
ATOM 5052 C CA . ASP B 1 264 ? -6.762 -2.494 13.953 1 95.62 264 ASP B CA 1
ATOM 5053 C C . ASP B 1 264 ? -6.156 -2.453 15.352 1 95.62 264 ASP B C 1
ATOM 5055 O O . ASP B 1 264 ? -6.75 -1.887 16.281 1 95.62 264 ASP B O 1
ATOM 5059 N N . GLU B 1 265 ? -5.012 -3.082 15.508 1 94.06 265 GLU B N 1
ATOM 5060 C CA . GLU B 1 265 ? -4.324 -3.08 16.797 1 94.06 265 GLU B CA 1
ATOM 5061 C C . GLU B 1 265 ? -3.889 -1.671 17.188 1 94.06 265 GLU B C 1
ATOM 5063 O O . GLU B 1 265 ? -4.023 -1.275 18.344 1 94.06 265 GLU B O 1
ATOM 5068 N N . MET B 1 266 ? -3.389 -0.889 16.25 1 93.5 266 MET B N 1
ATOM 5069 C CA . MET B 1 266 ? -2.93 0.467 16.547 1 93.5 266 MET B CA 1
ATOM 5070 C C . MET B 1 266 ? -4.094 1.354 16.969 1 93.5 266 MET B C 1
ATOM 5072 O O . MET B 1 266 ? -3.943 2.189 17.875 1 93.5 266 MET B O 1
ATOM 5076 N N . PHE B 1 267 ? -5.234 1.229 16.328 1 93.75 267 PHE B N 1
ATOM 5077 C CA . PHE B 1 267 ? -6.402 2.035 16.656 1 93.75 267 PHE B CA 1
ATOM 5078 C C . PHE B 1 267 ? -6.902 1.725 18.062 1 93.75 267 PHE B C 1
ATOM 5080 O O . PHE B 1 267 ? -7.5 2.582 18.719 1 93.75 267 PHE B O 1
ATOM 5087 N N . SER B 1 268 ? -6.707 0.5 18.5 1 88.5 268 SER B N 1
ATOM 5088 C CA . SER B 1 268 ? -7.105 0.144 19.859 1 88.5 268 SER B CA 1
ATOM 5089 C C . SER B 1 268 ? -6.414 1.028 20.891 1 88.5 268 SER B C 1
ATOM 5091 O O . SER B 1 268 ? -6.969 1.297 21.953 1 88.5 268 SER B O 1
ATOM 5093 N N . ALA B 1 269 ? -5.234 1.521 20.562 1 84.25 269 ALA B N 1
ATOM 5094 C CA . ALA B 1 269 ? -4.473 2.375 21.469 1 84.25 269 ALA B CA 1
ATOM 5095 C C . ALA B 1 269 ? -5.031 3.795 21.484 1 84.25 269 ALA B C 1
ATOM 5097 O O . ALA B 1 269 ? -4.84 4.531 22.453 1 84.25 269 ALA B O 1
ATOM 5098 N N . VAL B 1 270 ? -5.719 4.211 20.453 1 85.19 270 VAL B N 1
ATOM 5099 C CA . VAL B 1 270 ? -6.055 5.621 20.312 1 85.19 270 VAL B CA 1
ATOM 5100 C C . VAL B 1 270 ? -7.535 5.836 20.609 1 85.19 270 VAL B C 1
ATOM 5102 O O . VAL B 1 270 ? -7.934 6.895 21.094 1 85.19 270 VAL B O 1
ATOM 5105 N N . SER B 1 271 ? -8.297 4.848 20.344 1 79.94 271 SER B N 1
ATOM 5106 C CA . SER B 1 271 ? -9.742 5.012 20.391 1 79.94 271 SER B CA 1
ATOM 5107 C C . SER B 1 271 ? -10.211 5.43 21.781 1 79.94 271 SER B C 1
ATOM 5109 O O . SER B 1 271 ? -11.062 6.309 21.906 1 79.94 271 SER B O 1
ATOM 5111 N N . GLU B 1 272 ? -9.586 4.953 22.75 1 78.94 272 GLU B N 1
ATOM 5112 C CA . GLU B 1 272 ? -10.078 5.211 24.109 1 78.94 272 GLU B CA 1
ATOM 5113 C C . GLU B 1 272 ? -9.523 6.527 24.641 1 78.94 272 GLU B C 1
ATOM 5115 O O . GLU B 1 272 ? -10.102 7.113 25.562 1 78.94 272 GLU B O 1
ATOM 5120 N N . ILE B 1 273 ? -8.508 7.07 24.031 1 82.44 273 ILE B N 1
ATOM 5121 C CA . ILE B 1 273 ? -7.867 8.227 24.641 1 82.44 273 ILE B CA 1
ATOM 5122 C C . ILE B 1 273 ? -7.824 9.383 23.656 1 82.44 273 ILE B C 1
ATOM 5124 O O . ILE B 1 273 ? -7.066 10.344 23.828 1 82.44 273 ILE B O 1
ATOM 5128 N N . ASN B 1 274 ? -8.664 9.312 22.641 1 85.75 274 ASN B N 1
ATOM 5129 C CA . ASN B 1 274 ? -8.539 10.273 21.562 1 85.75 274 ASN B CA 1
ATOM 5130 C C . ASN B 1 274 ? -8.812 11.695 22.031 1 85.75 274 ASN B C 1
ATOM 5132 O O . ASN B 1 274 ? -8.125 12.641 21.641 1 85.75 274 ASN B O 1
ATOM 5136 N N . LYS B 1 275 ? -9.844 11.898 22.859 1 85.31 275 LYS B N 1
ATOM 5137 C CA . LYS B 1 275 ? -10.148 13.227 23.375 1 85.31 275 LYS B CA 1
ATOM 5138 C C . LYS B 1 275 ? -8.977 13.789 24.172 1 85.31 275 LYS B C 1
ATOM 5140 O O . LYS B 1 275 ? -8.602 14.953 23.984 1 85.31 275 LYS B O 1
ATOM 5145 N N . PHE B 1 276 ? -8.461 12.977 24.984 1 89.31 276 PHE B N 1
ATOM 5146 C CA . PHE B 1 276 ? -7.324 13.391 25.797 1 89.31 276 PHE B CA 1
ATOM 5147 C C . PHE B 1 276 ? -6.109 13.68 24.922 1 89.31 276 PHE B C 1
ATOM 5149 O O . PHE B 1 276 ? -5.355 14.617 25.188 1 89.31 276 PHE B O 1
ATOM 5156 N N . ARG B 1 277 ? -5.961 12.891 23.922 1 89.62 277 ARG B N 1
ATOM 5157 C CA . ARG B 1 277 ? -4.848 13.07 23 1 89.62 277 ARG B CA 1
ATOM 5158 C C . ARG B 1 277 ? -4.93 14.422 22.297 1 89.62 277 ARG B C 1
ATOM 5160 O O . ARG B 1 277 ? -3.939 15.156 22.234 1 89.62 277 ARG B O 1
ATOM 5167 N N . VAL B 1 278 ? -6.07 14.75 21.828 1 90.25 278 VAL B N 1
ATOM 5168 C CA . VAL B 1 278 ? -6.281 16 21.094 1 90.25 278 VAL B CA 1
ATOM 5169 C C . VAL B 1 278 ? -6.035 17.188 22.031 1 90.25 278 VAL B C 1
ATOM 5171 O O . VAL B 1 278 ? -5.383 18.156 21.641 1 90.25 278 VAL B O 1
ATOM 5174 N N . GLU B 1 279 ? -6.527 17.094 23.219 1 92.25 279 GLU B N 1
ATOM 5175 C CA . GLU B 1 279 ? -6.34 18.156 24.203 1 92.25 279 GLU B CA 1
ATOM 5176 C C . GLU B 1 279 ? -4.863 18.344 24.531 1 92.25 279 GLU B C 1
ATOM 5178 O O . GLU B 1 279 ? -4.387 19.484 24.641 1 92.25 279 GLU B O 1
ATOM 5183 N N . ARG B 1 280 ? -4.254 17.266 24.688 1 93.12 280 ARG B N 1
ATOM 5184 C CA . ARG B 1 280 ? -2.832 17.328 25.016 1 93.12 280 ARG B CA 1
ATOM 5185 C C . ARG B 1 280 ? -2.031 17.953 23.875 1 93.12 280 ARG B C 1
ATOM 5187 O O . ARG B 1 280 ? -1.153 18.781 24.109 1 93.12 280 ARG B O 1
ATOM 5194 N N . ILE B 1 281 ? -2.314 17.531 22.672 1 91.94 281 ILE B N 1
ATOM 5195 C CA . ILE B 1 281 ? -1.617 18.062 21.5 1 91.94 281 ILE B CA 1
ATOM 5196 C C . ILE B 1 281 ? -1.86 19.562 21.406 1 91.94 281 ILE B C 1
ATOM 5198 O O . ILE B 1 281 ? -0.939 20.328 21.109 1 91.94 281 ILE B O 1
ATOM 5202 N N . SER B 1 282 ? -3.068 19.953 21.688 1 90.88 282 SER B N 1
ATOM 5203 C CA . SER B 1 282 ? -3.412 21.375 21.656 1 90.88 282 SER B CA 1
ATOM 5204 C C . SER B 1 282 ? -2.605 22.156 22.688 1 90.88 282 SER B C 1
ATOM 5206 O O . SER B 1 282 ? -2.047 23.203 22.375 1 90.88 282 SER B O 1
ATOM 5208 N N . LYS B 1 283 ? -2.521 21.641 23.875 1 94.62 283 LYS B N 1
ATOM 5209 C CA . LYS B 1 283 ? -1.813 22.312 24.953 1 94.62 283 LYS B CA 1
ATOM 5210 C C . LYS B 1 283 ? -0.323 22.422 24.656 1 94.62 283 LYS B C 1
ATOM 5212 O O . LYS B 1 283 ? 0.281 23.469 24.875 1 94.62 283 LYS B O 1
ATOM 5217 N N . ILE B 1 284 ? 0.196 21.328 24.172 1 95.44 284 ILE B N 1
ATOM 5218 C CA . ILE B 1 284 ? 1.623 21.312 23.875 1 95.44 284 ILE B CA 1
ATOM 5219 C C . ILE B 1 284 ? 1.919 22.281 22.734 1 95.44 284 ILE B C 1
ATOM 5221 O O . ILE B 1 284 ? 2.955 22.953 22.734 1 95.44 284 ILE B O 1
ATOM 5225 N N . SER B 1 285 ? 1.062 22.328 21.75 1 92.25 285 SER B N 1
ATOM 5226 C CA . SER B 1 285 ? 1.223 23.219 20.625 1 92.25 285 SER B CA 1
ATOM 5227 C C . SER B 1 285 ? 1.17 24.688 21.062 1 92.25 285 SER B C 1
ATOM 5229 O O . SER B 1 285 ? 1.946 25.516 20.578 1 92.25 285 SER B O 1
ATOM 5231 N N . GLU B 1 286 ? 0.287 24.984 21.938 1 93.25 286 GLU B N 1
ATOM 5232 C CA . GLU B 1 286 ? 0.177 26.344 22.469 1 93.25 286 GLU B CA 1
ATOM 5233 C C . GLU B 1 286 ? 1.421 26.719 23.266 1 93.25 286 GLU B C 1
ATOM 5235 O O . GLU B 1 286 ? 1.917 27.844 23.141 1 93.25 286 GLU B O 1
ATOM 5240 N N . TYR B 1 287 ? 1.854 25.812 24.047 1 96.5 287 TYR B N 1
ATOM 5241 C CA . TYR B 1 287 ? 3.078 26.031 24.797 1 96.5 287 TYR B CA 1
ATOM 5242 C C . TYR B 1 287 ? 4.254 26.312 23.875 1 96.5 287 TYR B C 1
ATOM 5244 O O . TYR B 1 287 ? 5.035 27.234 24.125 1 96.5 287 TYR B O 1
ATOM 5252 N N . ALA B 1 288 ? 4.363 25.547 22.859 1 96.12 288 ALA B N 1
ATOM 5253 C CA . ALA B 1 288 ? 5.457 25.703 21.906 1 96.12 288 ALA B CA 1
ATOM 5254 C C . ALA B 1 288 ? 5.391 27.062 21.219 1 96.12 288 ALA B C 1
ATOM 5256 O O . ALA B 1 288 ? 6.41 27.75 21.078 1 96.12 288 ALA B O 1
ATOM 5257 N N . ARG B 1 289 ? 4.254 27.406 20.75 1 93.94 289 ARG B N 1
ATOM 5258 C CA . ARG B 1 289 ? 4.086 28.688 20.078 1 93.94 289 ARG B CA 1
ATOM 5259 C C . ARG B 1 289 ? 4.453 29.844 21.016 1 93.94 289 ARG B C 1
ATOM 5261 O O . ARG B 1 289 ? 5.109 30.797 20.594 1 93.94 289 ARG B O 1
ATOM 5268 N N . GLU B 1 290 ? 4.016 29.734 22.188 1 95.5 290 GLU B N 1
ATOM 5269 C CA . GLU B 1 290 ? 4.32 30.766 23.172 1 95.5 290 GLU B CA 1
ATOM 5270 C C . GLU B 1 290 ? 5.824 30.875 23.422 1 95.5 290 GLU B C 1
ATOM 5272 O O . GLU B 1 290 ? 6.383 31.984 23.391 1 95.5 290 GLU B O 1
ATOM 5277 N N . LYS B 1 291 ? 6.473 29.797 23.609 1 96.44 291 LYS B N 1
ATOM 5278 C CA . LYS B 1 291 ? 7.902 29.781 23.922 1 96.44 291 LYS B CA 1
ATOM 5279 C C . LYS B 1 291 ? 8.719 30.281 22.719 1 96.44 291 LYS B C 1
ATOM 5281 O O . LYS B 1 291 ? 9.656 31.062 22.891 1 96.44 291 LYS B O 1
ATOM 5286 N N . LEU B 1 292 ? 8.359 29.828 21.578 1 95.94 292 LEU B N 1
ATOM 5287 C CA . LEU B 1 292 ? 9.102 30.188 20.375 1 95.94 292 LEU B CA 1
ATOM 5288 C C . LEU B 1 292 ? 8.891 31.656 20.031 1 95.94 292 LEU B C 1
ATOM 5290 O O . LEU B 1 292 ? 9.812 32.344 19.562 1 95.94 292 LEU B O 1
ATOM 5294 N N . SER B 1 293 ? 7.68 32.125 20.25 1 94.12 293 SER B N 1
ATOM 5295 C CA . SER B 1 293 ? 7.363 33.5 19.922 1 94.12 293 SER B CA 1
ATOM 5296 C C . SER B 1 293 ? 8.078 34.469 20.844 1 94.12 293 SER B C 1
ATOM 5298 O O . SER B 1 293 ? 8.266 35.656 20.516 1 94.12 293 SER B O 1
ATOM 5300 N N . LYS B 1 294 ? 8.492 34 21.969 1 94.56 294 LYS B N 1
ATOM 5301 C CA . LYS B 1 294 ? 9.148 34.844 22.953 1 94.56 294 LYS B CA 1
ATOM 5302 C C . LYS B 1 294 ? 10.641 35 22.656 1 94.56 294 LYS B C 1
ATOM 5304 O O . LYS B 1 294 ? 11.312 35.875 23.188 1 94.56 294 LYS B O 1
ATOM 5309 N N . ILE B 1 295 ? 11.109 34.156 21.781 1 92.69 295 ILE B N 1
ATOM 5310 C CA . ILE B 1 295 ? 12.516 34.219 21.406 1 92.69 295 ILE B CA 1
ATOM 5311 C C . ILE B 1 295 ? 12.719 35.312 20.375 1 92.69 295 ILE B C 1
ATOM 5313 O O . ILE B 1 295 ? 12.086 35.312 19.312 1 92.69 295 ILE B O 1
ATOM 5317 N N . ASN B 1 296 ? 13.641 36.25 20.578 1 90.25 296 ASN B N 1
ATOM 5318 C CA . ASN B 1 296 ? 13.867 37.406 19.703 1 90.25 296 ASN B CA 1
ATOM 5319 C C . ASN B 1 296 ? 14.367 36.969 18.328 1 90.25 296 ASN B C 1
ATOM 5321 O O . ASN B 1 296 ? 14.078 37.625 17.328 1 90.25 296 ASN B O 1
ATOM 5325 N N . ASN B 1 297 ? 15.031 35.906 18.312 1 92.44 297 ASN B N 1
ATOM 5326 C CA . ASN B 1 297 ? 15.664 35.469 17.078 1 92.44 297 ASN B CA 1
ATOM 5327 C C . ASN B 1 297 ? 14.844 34.375 16.375 1 92.44 297 ASN B C 1
ATOM 5329 O O . ASN B 1 297 ? 15.398 33.531 15.688 1 92.44 297 ASN B O 1
ATOM 5333 N N . CYS B 1 298 ? 13.586 34.375 16.672 1 95.19 298 CYS B N 1
ATOM 5334 C CA . CYS B 1 298 ? 12.727 33.375 16.062 1 95.19 298 CYS B CA 1
ATOM 5335 C C . CYS B 1 298 ? 11.438 34 15.547 1 95.19 298 CYS B C 1
ATOM 5337 O O . CYS B 1 298 ? 10.758 34.719 16.266 1 95.19 298 CYS B O 1
ATOM 5339 N N . LYS B 1 299 ? 11.141 33.812 14.312 1 94.88 299 LYS B N 1
ATOM 5340 C CA . LYS B 1 299 ? 9.875 34.219 13.719 1 94.88 299 LYS B CA 1
ATOM 5341 C C . LYS B 1 299 ? 8.953 33.031 13.5 1 94.88 299 LYS B C 1
ATOM 5343 O O . LYS B 1 299 ? 9.281 32.125 12.742 1 94.88 299 LYS B O 1
ATOM 5348 N N . VAL B 1 300 ? 7.812 33.031 14.117 1 93 300 VAL B N 1
ATOM 5349 C CA . VAL B 1 300 ? 6.871 31.922 14.062 1 93 300 VAL B CA 1
ATOM 5350 C C . VAL B 1 300 ? 5.75 32.25 13.078 1 93 300 VAL B C 1
ATOM 5352 O O . VAL B 1 300 ? 5.293 33.375 13 1 93 300 VAL B O 1
ATOM 5355 N N . TYR B 1 301 ? 5.41 31.203 12.344 1 86.06 301 TYR B N 1
ATOM 5356 C CA . TYR B 1 301 ? 4.332 31.359 11.375 1 86.06 301 TYR B CA 1
ATOM 5357 C C . TYR B 1 301 ? 3.104 30.562 11.797 1 86.06 301 TYR B C 1
ATOM 5359 O O . TYR B 1 301 ? 3.219 29.562 12.5 1 86.06 301 TYR B O 1
ATOM 5367 N N . GLY B 1 302 ? 1.922 31.016 11.305 1 74.69 302 GLY B N 1
ATOM 5368 C CA . GLY B 1 302 ? 0.677 30.297 11.555 1 74.69 302 GLY B CA 1
ATOM 5369 C C . GLY B 1 302 ? 0.066 30.625 12.906 1 74.69 302 GLY B C 1
ATOM 5370 O O . GLY B 1 302 ? 0.727 31.203 13.766 1 74.69 302 GLY B O 1
ATOM 5371 N N . LYS B 1 303 ? -1.176 30.281 13.07 1 66.88 303 LYS B N 1
ATOM 5372 C CA . LYS B 1 303 ? -1.911 30.703 14.258 1 66.88 303 LYS B CA 1
ATOM 5373 C C . LYS B 1 303 ? -2.277 29.516 15.141 1 66.88 303 LYS B C 1
ATOM 5375 O O . LYS B 1 303 ? -2.541 29.672 16.328 1 66.88 303 LYS B O 1
ATOM 5380 N N . SER B 1 304 ? -2.311 28.328 14.602 1 69.94 304 SER B N 1
ATOM 5381 C CA . SER B 1 304 ? -2.768 27.203 15.406 1 69.94 304 SER B CA 1
ATOM 5382 C C . SER B 1 304 ? -2.285 25.875 14.828 1 69.94 304 SER B C 1
ATOM 5384 O O . SER B 1 304 ? -1.628 25.859 13.781 1 69.94 304 SER B O 1
ATOM 5386 N N . GLY B 1 305 ? -2.436 24.844 15.781 1 79.38 305 GLY B N 1
ATOM 5387 C CA . GLY B 1 305 ? -2.156 23.5 15.32 1 79.38 305 GLY B CA 1
ATOM 5388 C C . GLY B 1 305 ? -0.846 22.953 15.852 1 79.38 305 GLY B C 1
ATOM 5389 O O . GLY B 1 305 ? -0.087 23.656 16.516 1 79.38 305 GLY B O 1
ATOM 5390 N N . SER B 1 306 ? -0.638 21.703 15.523 1 88.62 306 SER B N 1
ATOM 5391 C CA . SER B 1 306 ? 0.503 20.984 16.078 1 88.62 306 SER B CA 1
ATOM 5392 C C . SER B 1 306 ? 1.733 21.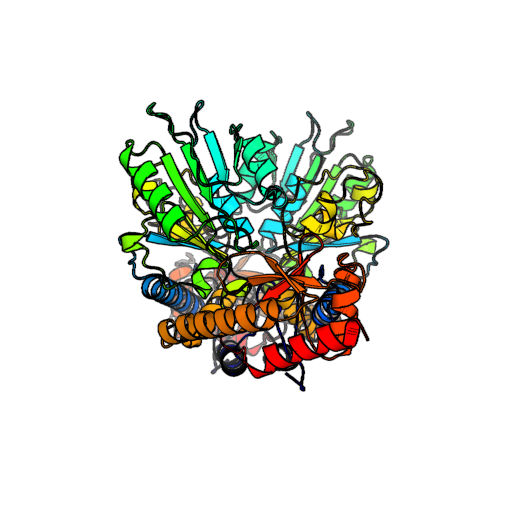125 15.188 1 88.62 306 SER B C 1
ATOM 5394 O O . SER B 1 306 ? 2.816 20.656 15.539 1 88.62 306 SER B O 1
ATOM 5396 N N . ILE B 1 307 ? 1.541 21.781 14.039 1 87.44 307 ILE B N 1
ATOM 5397 C CA . ILE B 1 307 ? 2.641 22.031 13.109 1 87.44 307 ILE B CA 1
ATOM 5398 C C . ILE B 1 307 ? 3.041 23.5 13.156 1 87.44 307 ILE B C 1
ATOM 5400 O O . ILE B 1 307 ? 2.23 24.391 12.859 1 87.44 307 ILE B O 1
ATOM 5404 N N . ILE B 1 308 ? 4.254 23.797 13.5 1 90.31 308 ILE B N 1
ATOM 5405 C CA . ILE B 1 308 ? 4.727 25.172 13.641 1 90.31 308 ILE B CA 1
ATOM 5406 C C . ILE B 1 308 ? 5.887 25.422 12.68 1 90.31 308 ILE B C 1
ATOM 5408 O O . ILE B 1 308 ? 6.914 24.75 12.75 1 90.31 308 ILE B O 1
ATOM 5412 N N . LEU B 1 309 ? 5.645 26.281 11.797 1 89 309 LEU B N 1
ATOM 5413 C CA . LEU B 1 309 ? 6.727 26.781 10.953 1 89 309 LEU B CA 1
ATOM 5414 C C . LEU B 1 309 ? 7.414 27.984 11.602 1 89 309 LEU B C 1
ATOM 5416 O O . LEU B 1 309 ? 6.758 28.828 12.203 1 89 309 LEU B O 1
ATOM 5420 N N . PHE B 1 310 ? 8.758 27.984 11.484 1 93.94 310 PHE B N 1
ATOM 5421 C CA . PHE B 1 310 ? 9.477 29.109 12.094 1 93.94 310 PHE B CA 1
ATOM 5422 C C . PHE B 1 310 ? 10.805 29.344 11.391 1 93.94 310 PHE B C 1
ATOM 5424 O O . PHE B 1 310 ? 11.312 28.453 10.703 1 93.94 310 PHE B O 1
ATOM 5431 N N . ASP B 1 311 ? 11.273 30.516 11.531 1 96 311 ASP B N 1
ATOM 5432 C CA . ASP B 1 311 ? 12.602 30.891 11.055 1 96 311 ASP B CA 1
ATOM 5433 C C . ASP B 1 311 ? 13.5 31.328 12.211 1 96 311 ASP B C 1
ATOM 5435 O O . ASP B 1 311 ? 13.055 32.031 13.109 1 96 311 ASP B O 1
ATOM 5439 N N . VAL B 1 312 ? 14.672 30.797 12.195 1 97.06 312 VAL B N 1
ATOM 5440 C CA . VAL B 1 312 ? 15.703 31.312 13.086 1 97.06 312 VAL B CA 1
ATOM 5441 C C . VAL B 1 312 ? 16.391 32.5 12.445 1 97.06 312 VAL B C 1
ATOM 5443 O O . VAL B 1 312 ? 16.844 32.438 11.305 1 97.06 312 VAL B O 1
ATOM 5446 N N . LEU B 1 313 ? 16.453 33.594 13.195 1 96.12 313 LEU B N 1
ATOM 5447 C CA . LEU B 1 313 ? 16.984 34.844 12.664 1 96.12 313 LEU B CA 1
ATOM 5448 C C . LEU B 1 313 ? 18.391 35.094 13.188 1 96.12 313 LEU B C 1
ATOM 5450 O O . LEU B 1 313 ? 18.672 34.844 14.367 1 96.12 313 LEU B O 1
ATOM 5454 N N . ASP B 1 314 ? 19.281 35.562 12.273 1 93.44 314 ASP B N 1
ATOM 5455 C CA . ASP B 1 314 ? 20.625 35.938 12.703 1 93.44 314 ASP B CA 1
ATOM 5456 C C . ASP B 1 314 ? 20.609 37.344 13.328 1 93.44 314 ASP B C 1
ATOM 5458 O O . ASP B 1 314 ? 19.562 37.875 13.641 1 93.44 314 ASP B O 1
ATOM 5462 N N . SER B 1 315 ? 21.875 37.844 13.594 1 90.69 315 SER B N 1
ATOM 5463 C CA . SER B 1 315 ? 22.031 39.125 14.273 1 90.69 315 SER B CA 1
ATOM 5464 C C . SER B 1 315 ? 21.469 40.25 13.445 1 90.69 315 SER B C 1
ATOM 5466 O O . SER B 1 315 ? 21.078 41.312 13.984 1 90.69 315 SER B O 1
ATOM 5468 N N . ASN B 1 316 ? 21.328 40.156 12.117 1 92.94 316 ASN B N 1
ATOM 5469 C CA . ASN B 1 316 ? 20.781 41.156 11.227 1 92.94 316 ASN B CA 1
ATOM 5470 C C . ASN B 1 316 ? 19.297 40.906 10.961 1 92.94 316 ASN B C 1
ATOM 5472 O O . ASN B 1 316 ? 18.719 41.531 10.062 1 92.94 316 ASN B O 1
ATOM 5476 N N . ARG B 1 317 ? 18.734 39.938 11.648 1 92.12 317 ARG B N 1
ATOM 5477 C CA . ARG B 1 317 ? 17.312 39.562 11.57 1 92.12 317 ARG B CA 1
ATOM 5478 C C . ARG B 1 317 ? 16.984 38.938 10.227 1 92.12 317 ARG B C 1
ATOM 5480 O O . ARG B 1 317 ? 15.883 39.094 9.695 1 92.12 317 ARG B O 1
ATOM 5487 N N . LYS B 1 318 ? 18 38.406 9.727 1 94.56 318 LYS B N 1
ATOM 5488 C CA . LYS B 1 318 ? 17.797 37.625 8.508 1 94.56 318 LYS B CA 1
ATOM 5489 C C . LYS B 1 318 ? 17.656 36.125 8.836 1 94.56 318 LYS B C 1
ATOM 5491 O O . LYS B 1 318 ? 18.375 35.594 9.68 1 94.56 318 LYS B O 1
ATOM 5496 N N . ALA B 1 319 ? 16.75 35.469 8.156 1 95.81 319 ALA B N 1
ATOM 5497 C CA . ALA B 1 319 ? 16.531 34.062 8.383 1 95.81 319 ALA B CA 1
ATOM 5498 C C . ALA B 1 319 ? 17.75 33.219 7.969 1 95.81 319 ALA B C 1
ATOM 5500 O O . ALA B 1 319 ? 18.297 33.438 6.887 1 95.81 319 ALA B O 1
ATOM 5501 N N . VAL B 1 320 ? 18.172 32.375 8.836 1 95.69 320 VAL B N 1
ATOM 5502 C CA . VAL B 1 320 ? 19.25 31.438 8.492 1 95.69 320 VAL B CA 1
ATOM 5503 C C . VAL B 1 320 ? 18.688 30.312 7.621 1 95.69 320 VAL B C 1
ATOM 5505 O O . VAL B 1 320 ? 17.469 30.141 7.527 1 95.69 320 VAL B O 1
ATOM 5508 N N . ASP B 1 321 ? 19.578 29.641 6.988 1 93.62 321 ASP B N 1
ATOM 5509 C CA . ASP B 1 321 ? 19.172 28.5 6.168 1 93.62 321 ASP B CA 1
ATOM 5510 C C . ASP B 1 321 ? 18.531 27.406 7.02 1 93.62 321 ASP B C 1
ATOM 5512 O O . ASP B 1 321 ? 19.141 26.922 7.973 1 93.62 321 ASP B O 1
ATOM 5516 N N . ALA B 1 322 ? 17.312 27.062 6.656 1 92.12 322 ALA B N 1
ATOM 5517 C CA . ALA B 1 322 ? 16.531 26.125 7.461 1 92.12 322 ALA B CA 1
ATOM 5518 C C . ALA B 1 322 ? 17.188 24.75 7.508 1 92.12 322 ALA B C 1
ATOM 5520 O O . ALA B 1 322 ? 17.125 24.062 8.523 1 92.12 322 ALA B O 1
ATOM 5521 N N . LEU B 1 323 ? 17.766 24.328 6.43 1 87.56 323 LEU B N 1
ATOM 5522 C CA . LEU B 1 323 ? 18.422 23.016 6.379 1 87.56 323 LEU B CA 1
ATOM 5523 C C . LEU B 1 323 ? 19.625 22.984 7.309 1 87.56 323 LEU B C 1
ATOM 5525 O O . LEU B 1 323 ? 19.859 21.984 7.984 1 87.56 323 LEU B O 1
ATOM 5529 N N . ASN B 1 324 ? 20.359 24.047 7.27 1 89.75 324 ASN B N 1
ATOM 5530 C CA . ASN B 1 324 ? 21.516 24.141 8.156 1 89.75 324 ASN B CA 1
ATOM 5531 C C . ASN B 1 324 ? 21.109 24.125 9.625 1 89.75 324 ASN B C 1
ATOM 5533 O O . ASN B 1 324 ? 21.766 23.484 10.453 1 89.75 324 ASN B O 1
ATOM 5537 N N . PHE B 1 325 ? 20.156 24.812 9.898 1 93.38 325 PHE B N 1
ATOM 5538 C CA . PHE B 1 325 ? 19.672 24.812 11.273 1 93.38 325 PHE B CA 1
ATOM 5539 C C . PHE B 1 325 ? 19.188 23.422 11.672 1 93.38 325 PHE B C 1
ATOM 5541 O O . PHE B 1 325 ? 19.422 22.984 12.789 1 93.38 325 PHE B O 1
ATOM 5548 N N . ALA B 1 326 ? 18.359 22.797 10.805 1 90.31 326 ALA B N 1
ATOM 5549 C CA . ALA B 1 326 ? 17.859 21.453 11.094 1 90.31 326 ALA B CA 1
ATOM 5550 C C . ALA B 1 326 ? 19 20.5 11.391 1 90.31 326 ALA B C 1
ATOM 5552 O O . ALA B 1 326 ? 18.891 19.625 12.266 1 90.31 326 ALA B O 1
ATOM 5553 N N . LYS B 1 327 ? 20.062 20.625 10.648 1 87.25 327 LYS B N 1
ATOM 5554 C CA . LYS B 1 327 ? 21.234 19.812 10.891 1 87.25 327 LYS B CA 1
ATOM 5555 C C . LYS B 1 327 ? 21.844 20.094 12.258 1 87.25 327 LYS B C 1
ATOM 5557 O O . LYS B 1 327 ? 22.234 19.172 12.977 1 87.25 327 LYS B O 1
ATOM 5562 N N . PHE B 1 328 ? 22 21.359 12.547 1 92.38 328 PHE B N 1
ATOM 5563 C CA . PHE B 1 328 ? 22.5 21.766 13.859 1 92.38 328 PHE B CA 1
ATOM 5564 C C . PHE B 1 328 ? 21.625 21.203 14.969 1 92.38 328 PHE B C 1
ATOM 5566 O O . PHE B 1 328 ? 22.125 20.688 15.969 1 92.38 328 PHE B O 1
ATOM 5573 N N . ALA B 1 329 ? 20.312 21.344 14.812 1 93.44 329 ALA B N 1
ATOM 5574 C CA . ALA B 1 329 ? 19.359 20.828 15.797 1 93.44 329 ALA B CA 1
ATOM 5575 C C . ALA B 1 329 ? 19.531 19.312 15.977 1 93.44 329 ALA B C 1
ATOM 5577 O O . ALA B 1 329 ? 19.516 18.812 17.109 1 93.44 329 ALA B O 1
ATOM 5578 N N . TYR B 1 330 ? 19.672 18.656 14.906 1 87.94 330 TYR B N 1
ATOM 5579 C CA . TYR B 1 330 ? 19.844 17.203 14.938 1 87.94 330 TYR B CA 1
ATOM 5580 C C . TYR B 1 330 ? 21.078 16.828 15.758 1 87.94 330 TYR B C 1
ATOM 5582 O O . TYR B 1 330 ? 21.016 15.914 16.594 1 87.94 330 TYR B O 1
ATOM 5590 N N . ASN B 1 331 ? 22.125 17.5 15.414 1 89.38 331 ASN B N 1
ATOM 5591 C CA . ASN B 1 331 ? 23.359 17.25 16.141 1 89.38 331 ASN B CA 1
ATOM 5592 C C . ASN B 1 331 ? 23.219 17.578 17.625 1 89.38 331 ASN B C 1
ATOM 5594 O O . ASN B 1 331 ? 24.016 17.125 18.453 1 89.38 331 ASN B O 1
ATOM 5598 N N . SER B 1 332 ? 22.266 18.359 17.938 1 92.81 332 SER B N 1
ATOM 5599 C CA . SER B 1 332 ? 21.969 18.703 19.328 1 92.81 332 SER B CA 1
ATOM 5600 C C . SER B 1 332 ? 20.859 17.828 19.875 1 92.81 332 SER B C 1
ATOM 5602 O O . SER B 1 332 ? 20.203 18.203 20.859 1 92.81 332 SER B O 1
ATOM 5604 N N . SER B 1 333 ? 20.438 16.781 19.188 1 90.38 333 SER B N 1
ATOM 5605 C CA . SER B 1 333 ? 19.5 15.742 19.625 1 90.38 333 SER B CA 1
ATOM 5606 C C . SER B 1 333 ? 18.062 16.234 19.531 1 90.38 333 SER B C 1
ATOM 5608 O O . SER B 1 333 ? 17.219 15.844 20.344 1 90.38 333 SER B O 1
ATOM 5610 N N . VAL B 1 334 ? 17.844 17.156 18.656 1 93.44 334 VAL B N 1
ATOM 5611 C CA . VAL B 1 334 ? 16.484 17.625 18.359 1 93.44 334 VAL B CA 1
ATOM 5612 C C . VAL B 1 334 ? 16.156 17.344 16.891 1 93.44 334 VAL B C 1
ATOM 5614 O O . VAL B 1 334 ? 16.875 17.766 15.992 1 93.44 334 VAL B O 1
ATOM 5617 N N . ASP B 1 335 ? 15.062 16.594 16.734 1 89.44 335 ASP B N 1
ATOM 5618 C CA . ASP B 1 335 ? 14.648 16.234 15.375 1 89.44 335 ASP B CA 1
ATOM 5619 C C . ASP B 1 335 ? 13.508 17.125 14.891 1 89.44 335 ASP B C 1
ATOM 5621 O O . ASP B 1 335 ? 12.383 17.031 15.383 1 89.44 335 ASP B O 1
ATOM 5625 N N . ILE B 1 336 ? 13.797 17.969 13.945 1 90.5 336 ILE B N 1
ATOM 5626 C CA . ILE B 1 336 ? 12.781 18.781 13.281 1 90.5 336 ILE B CA 1
ATOM 5627 C C . ILE B 1 336 ? 12.883 18.578 11.766 1 90.5 336 ILE B C 1
ATOM 5629 O O . ILE B 1 336 ? 13.766 17.875 11.281 1 90.5 336 ILE B O 1
ATOM 5633 N N . SER B 1 337 ? 11.93 19.141 11.078 1 84.94 337 SER B N 1
ATOM 5634 C CA . SER B 1 337 ? 11.938 19.047 9.625 1 84.94 337 SER B CA 1
ATOM 5635 C C . SER B 1 337 ? 11.93 20.422 8.977 1 84.94 337 SER B C 1
ATOM 5637 O O . SER B 1 337 ? 11.992 21.438 9.664 1 84.94 337 SER B O 1
ATOM 5639 N N . VAL B 1 338 ? 12.133 20.391 7.703 1 83.75 338 VAL B N 1
ATOM 5640 C CA . VAL B 1 338 ? 12.117 21.625 6.91 1 83.75 338 VAL B CA 1
ATOM 5641 C C . VAL B 1 338 ? 10.984 21.562 5.887 1 83.75 338 VAL B C 1
ATOM 5643 O O . VAL B 1 338 ? 10.742 20.516 5.277 1 83.75 338 VAL B O 1
ATOM 5646 N N . TYR B 1 339 ? 10.258 22.594 5.82 1 78 339 TYR B N 1
ATOM 5647 C CA . TYR B 1 339 ? 9.188 22.703 4.84 1 78 339 TYR B CA 1
ATOM 5648 C C . TYR B 1 339 ? 9.234 24.062 4.141 1 78 339 TYR B C 1
ATOM 5650 O O . TYR B 1 339 ? 9.164 25.109 4.793 1 78 339 TYR B O 1
ATOM 5658 N N . ASN B 1 340 ? 9.344 24.078 2.857 1 76.56 340 ASN B N 1
ATOM 5659 C CA . ASN B 1 340 ? 9.367 25.297 2.055 1 76.56 340 ASN B CA 1
ATOM 5660 C C . ASN B 1 340 ? 10.359 26.328 2.615 1 76.56 340 ASN B C 1
ATOM 5662 O O . ASN B 1 340 ? 9.992 27.469 2.867 1 76.56 340 ASN B O 1
ATOM 5666 N N . ASN B 1 341 ? 11.477 25.891 2.988 1 81.75 341 ASN B N 1
ATOM 5667 C CA . ASN B 1 341 ? 12.617 26.703 3.418 1 81.75 341 ASN B CA 1
ATOM 5668 C C . ASN B 1 341 ? 12.406 27.266 4.824 1 81.75 341 ASN B C 1
ATOM 5670 O O . ASN B 1 341 ? 13.109 28.188 5.242 1 81.75 341 ASN B O 1
ATOM 5674 N N . HIS B 1 342 ? 11.406 26.75 5.477 1 87.94 342 HIS B N 1
ATOM 5675 C CA . HIS B 1 342 ? 11.203 27.062 6.887 1 87.94 342 HIS B CA 1
ATOM 5676 C C . HIS B 1 342 ? 11.484 25.844 7.766 1 87.94 342 HIS B C 1
ATOM 5678 O O . HIS B 1 342 ? 11.25 24.703 7.352 1 87.94 342 HIS B O 1
ATOM 5684 N N . SER B 1 343 ? 11.984 26.156 8.906 1 90.94 343 SER B N 1
ATOM 5685 C CA . SER B 1 343 ? 12.031 25.094 9.898 1 90.94 343 SER B CA 1
ATOM 5686 C C . SER B 1 343 ? 10.625 24.703 10.367 1 90.94 343 SER B C 1
ATOM 5688 O O . SER B 1 343 ? 9.742 25.562 10.453 1 90.94 343 SER B O 1
ATOM 5690 N N . MET B 1 344 ? 10.461 23.469 10.586 1 89.94 344 MET B N 1
ATOM 5691 C CA . MET B 1 344 ? 9.148 22.984 11 1 89.94 344 MET B CA 1
ATOM 5692 C C . MET B 1 344 ? 9.25 22.078 12.219 1 89.94 344 MET B C 1
ATOM 5694 O O . MET B 1 344 ? 10.008 21.109 12.219 1 89.94 344 MET B O 1
ATOM 5698 N N . ALA B 1 345 ? 8.57 22.469 13.227 1 92.31 345 ALA B N 1
ATOM 5699 C CA . ALA B 1 345 ? 8.383 21.609 14.391 1 92.31 345 ALA B CA 1
ATOM 5700 C C . ALA B 1 345 ? 6.938 21.125 14.484 1 92.31 345 ALA B C 1
ATOM 5702 O O . ALA B 1 345 ? 6.004 21.922 14.406 1 92.31 345 ALA B O 1
ATOM 5703 N N . SER B 1 346 ? 6.785 19.844 14.562 1 90.88 346 SER B N 1
ATOM 5704 C CA . SER B 1 346 ? 5.449 19.266 14.703 1 90.88 346 SER B CA 1
ATOM 5705 C C . SER B 1 346 ? 5.363 18.359 15.93 1 90.88 346 SER B C 1
ATOM 5707 O O . SER B 1 346 ? 6.34 17.703 16.297 1 90.88 346 SER B O 1
ATOM 5709 N N . PHE B 1 347 ? 4.172 18.344 16.531 1 92.5 347 PHE B N 1
ATOM 5710 C CA . PHE B 1 347 ? 4.02 17.734 17.844 1 92.5 347 PHE B CA 1
ATOM 5711 C C . PHE B 1 347 ? 2.91 16.688 17.828 1 92.5 347 PHE B C 1
ATOM 5713 O O . PHE B 1 347 ? 2.027 16.719 16.969 1 92.5 347 PHE B O 1
ATOM 5720 N N . GLY B 1 348 ? 3.041 15.734 18.703 1 90.38 348 GLY B N 1
ATOM 5721 C CA . GLY B 1 348 ? 2.055 14.68 18.859 1 90.38 348 GLY B CA 1
ATOM 5722 C C . GLY B 1 348 ? 1.773 14.344 20.312 1 90.38 348 GLY B C 1
ATOM 5723 O O . GLY B 1 348 ? 2.07 15.148 21.203 1 90.38 348 GLY B O 1
ATOM 5724 N N . TRP B 1 349 ? 1.124 13.211 20.547 1 86.56 349 TRP B N 1
ATOM 5725 C CA . TRP B 1 349 ? 0.602 12.82 21.844 1 86.56 349 TRP B CA 1
ATOM 5726 C C . TRP B 1 349 ? 1.736 12.57 22.828 1 86.56 349 TRP B C 1
ATOM 5728 O O . TRP B 1 349 ? 1.56 12.734 24.047 1 86.56 349 TRP B O 1
ATOM 5738 N N . LEU B 1 350 ? 2.967 12.312 22.391 1 88.44 350 LEU B N 1
ATOM 5739 C CA . LEU B 1 350 ? 4.066 11.969 23.281 1 88.44 350 LEU B CA 1
ATOM 5740 C C . LEU B 1 350 ? 4.996 13.164 23.484 1 88.44 350 LEU B C 1
ATOM 5742 O O . LEU B 1 350 ? 5.961 13.086 24.25 1 88.44 350 LEU B O 1
ATOM 5746 N N . SER B 1 351 ? 4.684 14.242 22.797 1 94 351 SER B N 1
ATOM 5747 C CA . SER B 1 351 ? 5.508 15.438 22.938 1 94 351 SER B CA 1
ATOM 5748 C C . SER B 1 351 ? 5.387 16.031 24.344 1 94 351 SER B C 1
ATOM 5750 O O . SER B 1 351 ? 4.324 15.961 24.953 1 94 351 SER B O 1
ATOM 5752 N N . THR B 1 352 ? 6.504 16.594 24.766 1 95.12 352 THR B N 1
ATOM 5753 C CA . THR B 1 352 ? 6.52 17.172 26.109 1 95.12 352 THR B CA 1
ATOM 5754 C C . THR B 1 352 ? 7.012 18.609 26.078 1 95.12 352 THR B C 1
ATOM 5756 O O . THR B 1 352 ? 7.574 19.062 25.078 1 95.12 352 THR B O 1
ATOM 5759 N N . GLU B 1 353 ? 6.711 19.266 27.234 1 96.81 353 GLU B N 1
ATOM 5760 C CA . GLU B 1 353 ? 7.223 20.641 27.359 1 96.81 353 GLU B CA 1
ATOM 5761 C C . GLU B 1 353 ? 8.75 20.656 27.359 1 96.81 353 GLU B C 1
ATOM 5763 O O . GLU B 1 353 ? 9.359 21.609 26.859 1 96.81 353 GLU B O 1
ATOM 5768 N N . GLN B 1 354 ? 9.352 19.594 27.875 1 96.44 354 GLN B N 1
ATOM 5769 C CA . GLN B 1 354 ? 10.805 19.484 27.891 1 96.44 354 GLN B CA 1
ATOM 5770 C C . GLN B 1 354 ? 11.367 19.438 26.484 1 96.44 354 GLN B C 1
ATOM 5772 O O . GLN B 1 354 ? 12.453 19.984 26.219 1 96.44 354 GLN B O 1
ATOM 5777 N N . ASP B 1 355 ? 10.648 18.781 25.594 1 96.19 355 ASP B N 1
ATOM 5778 C CA . ASP B 1 355 ? 11.062 18.766 24.188 1 96.19 355 ASP B CA 1
ATOM 5779 C C . ASP B 1 355 ? 11.156 20.188 23.625 1 96.19 355 ASP B C 1
ATOM 5781 O O . ASP B 1 355 ? 12.117 20.531 22.953 1 96.19 355 ASP B O 1
ATOM 5785 N N . ILE B 1 356 ? 10.18 20.984 23.969 1 96.88 356 ILE B N 1
ATOM 5786 C CA . ILE B 1 356 ? 10.094 22.344 23.469 1 96.88 356 ILE B CA 1
ATOM 5787 C C . ILE B 1 356 ? 11.211 23.188 24.062 1 96.88 356 ILE B C 1
ATOM 5789 O O . ILE B 1 356 ? 11.859 23.969 23.359 1 96.88 356 ILE B O 1
ATOM 5793 N N . ASP B 1 357 ? 11.391 23 25.312 1 97.31 357 ASP B N 1
ATOM 5794 C CA . ASP B 1 357 ? 12.453 23.75 25.984 1 97.31 357 ASP B CA 1
ATOM 5795 C C . ASP B 1 357 ? 13.82 23.438 25.375 1 97.31 357 ASP B C 1
ATOM 5797 O O . ASP B 1 357 ? 14.656 24.328 25.234 1 97.31 357 ASP B O 1
ATOM 5801 N N . LYS B 1 358 ? 14.023 22.25 25.047 1 96.88 358 LYS B N 1
ATOM 5802 C CA . LYS B 1 358 ? 15.273 21.875 24.391 1 96.88 358 LYS B CA 1
ATOM 5803 C C . LYS B 1 358 ? 15.422 22.562 23.047 1 96.88 358 LYS B C 1
ATOM 5805 O O . LYS B 1 358 ? 16.516 22.984 22.672 1 96.88 358 LYS B O 1
ATOM 5810 N N . LEU B 1 359 ? 14.344 22.625 22.297 1 96.94 359 LEU B N 1
ATOM 5811 C CA . LEU B 1 359 ? 14.383 23.312 21.016 1 96.94 359 LEU B CA 1
ATOM 5812 C C . LEU B 1 359 ? 14.734 24.781 21.203 1 96.94 359 LEU B C 1
ATOM 5814 O O . LEU B 1 359 ? 15.531 25.344 20.453 1 96.94 359 LEU B O 1
ATOM 5818 N N . VAL B 1 360 ? 14.148 25.391 22.188 1 96.94 360 VAL B N 1
ATOM 5819 C CA . VAL B 1 360 ? 14.414 26.797 22.5 1 96.94 360 VAL B CA 1
ATOM 5820 C C . VAL B 1 360 ? 15.898 26.984 22.812 1 96.94 360 VAL B C 1
ATOM 5822 O O . VAL B 1 360 ? 16.531 27.922 22.328 1 96.94 360 VAL B O 1
ATOM 5825 N N . ASP B 1 361 ? 16.422 26.047 23.578 1 96.5 361 ASP B N 1
ATOM 5826 C CA . ASP B 1 361 ? 17.844 26.094 23.906 1 96.5 361 ASP B CA 1
ATOM 5827 C C . ASP B 1 361 ? 18.719 25.984 22.656 1 96.5 361 ASP B C 1
ATOM 5829 O O . ASP B 1 361 ? 19.719 26.672 22.531 1 96.5 361 ASP B O 1
ATOM 5833 N N . VAL B 1 362 ? 18.328 25.125 21.828 1 96.56 362 VAL B N 1
ATOM 5834 C CA . VAL B 1 362 ? 19.094 24.875 20.594 1 96.56 362 VAL B CA 1
ATOM 5835 C C . VAL B 1 362 ? 19.078 26.125 19.719 1 96.56 362 VAL B C 1
ATOM 5837 O O . VAL B 1 362 ? 20.094 26.484 19.125 1 96.56 362 VAL B O 1
ATOM 5840 N N . ILE B 1 363 ? 17.938 26.781 19.625 1 96.62 363 ILE B N 1
ATOM 5841 C CA . ILE B 1 363 ? 17.812 28.016 18.844 1 96.62 363 ILE B CA 1
ATOM 5842 C C . ILE B 1 363 ? 18.734 29.094 19.406 1 96.62 363 ILE B C 1
ATOM 5844 O O . ILE B 1 363 ? 19.453 29.766 18.672 1 96.62 363 ILE B O 1
ATOM 5848 N N . ASN B 1 364 ? 18.797 29.172 20.703 1 94.62 364 ASN B N 1
ATOM 5849 C CA . ASN B 1 364 ? 19.641 30.172 21.359 1 94.62 364 ASN B CA 1
ATOM 5850 C C . ASN B 1 364 ? 21.125 29.859 21.172 1 94.62 364 ASN B C 1
ATOM 5852 O O . ASN B 1 364 ? 21.938 30.766 21.016 1 94.62 364 ASN B O 1
ATOM 5856 N N . LYS B 1 365 ? 21.453 28.625 21.141 1 94.31 365 LYS B N 1
ATOM 5857 C CA . LYS B 1 365 ? 22.844 28.203 20.984 1 94.31 365 LYS B CA 1
ATOM 5858 C C . LYS B 1 365 ? 23.328 28.422 19.547 1 94.31 365 LYS B C 1
ATOM 5860 O O . LYS B 1 365 ? 24.5 28.703 19.312 1 94.31 365 LYS B O 1
ATOM 5865 N N . TYR B 1 366 ? 22.453 28.188 18.625 1 93.88 366 TYR B N 1
ATOM 5866 C CA . TYR B 1 366 ? 22.797 28.312 17.219 1 93.88 366 TYR B CA 1
ATOM 5867 C C . TYR B 1 366 ? 23.344 29.719 16.922 1 93.88 366 TYR B C 1
ATOM 5869 O O . TYR B 1 366 ? 24.25 29.875 16.094 1 93.88 366 TYR B O 1
ATOM 5877 N N . LEU B 1 367 ? 22.922 30.75 17.484 1 83.19 367 LEU B N 1
ATOM 5878 C CA . LEU B 1 367 ? 23.266 32.156 17.188 1 83.19 367 LEU B CA 1
ATOM 5879 C C . LEU B 1 367 ? 24.422 32.625 18.062 1 83.19 367 LEU B C 1
ATOM 5881 O O . LEU B 1 367 ? 25 33.688 17.812 1 83.19 367 LEU B O 1
ATOM 5885 N N . ASN B 1 368 ? 24.828 31.812 19.047 1 76.75 368 ASN B N 1
ATOM 5886 C CA . ASN B 1 368 ? 25.984 32.156 19.844 1 76.75 368 ASN B CA 1
ATOM 5887 C C . ASN B 1 368 ? 27.234 31.391 19.391 1 76.75 368 ASN B C 1
ATOM 5889 O O . ASN B 1 368 ? 28.344 31.906 19.453 1 76.75 368 ASN B O 1
#

Nearest PDB structures (foldseek):
  8rme-assembly1_A  TM=7.825E-01  e=8.754E-20  Homo sapiens
  6wci-assembly1_B  TM=8.028E-01  e=1.520E-18  Stenotrophomonas maltophilia K279a
  5i90-assembly1_B  TM=7.984E-01  e=4.584E-16  Pseudomonas aeruginosa PAO1
  1qz9-assembly1_A-2  TM=7.250E-01  e=7.501E-15  Pseudomonas fluorescens
  1iug-assembly1_B  TM=7.614E-01  e=2.096E-13  Thermus thermophilus

Secondary structure (DSSP, 8-state):
-TT-EE-BTTT-PPPPHHHHHHHHHHHHH-----TTSSSHHHHHHHHHHHHHHHHHHHHTT--TTTEEEEEESSHHHHHHHHHHHB---TT-EEEEES-GGG--THHHHHHHHTT-EEEEESSS------SS--EEEEE---SSS-S--HHHHHHHHHHHHHTTS-EEEEEE-TTHHHHS---HHHH--SEEEEEHHHHHS----EEEEEEHHHHHTT-B------SSTHHHHT---TT------GGGGT--SS--HHHHHHHHHHHHHHHTTHHHHHHHHHHHHHHHHHHHHT-TTEEEE-SSSSEEEEEEB-TTSPBPPHHHHHHHHHHTTEE-EEETTEEEEE--TT--HHHHHHHHHHHHHHT-/-TTPEE-BTTT-PPPPHHHHHHHHHHHHH-----TTSSSHHHHHHHHHHHHHHHHHHHHTT--TTTEEEEEESSHHHHHHHHHHHB---TT-EEEEES-GGG--THHHHHHHHTT-EEEEESSS------SS--EEEEE---SSS-S--HHHHHHHHHHHHHTTS-EEEEEE-TTHHHHS---HHHH--SEEEEEHHHHHS----EEEEEEHHHHHTT-B------SSTHHHHT---TT------GGGGT--SS--HHHHHHHHHHHHHHHTTHHHHHHHHHHHHHHHHHHHHT-TTEEEE-SSSSEEEEEEB-TTSPBPPHHHHHHHHHHTTEE-EEETTEEEEE--TT--HHHHHHHHHHHHHHT-

InterPro domains:
  IPR000192 Aminotransferase class V domain [PF00266] (17-311)
  IPR015421 Pyridoxal phosphate-dependent transferase, major domain [G3DSA:3.40.640.10] (17-269)
  IPR015422 Pyridoxal phosphate-dependent transferase, small domain [G3DSA:3.90.1150.10] (270-366)
  IPR015424 Pyridoxal phosphate-dependent transferase [SSF53383] (6-367)

Foldseek 3Di:
DVPFQEFALQVFNDADPVLVVVLVVCPVVAAADFLPDPDPNNVLLVVLLVLLQVLVCVQQAHDPVWKDKAKDQALLVLVLLCLQFFDWDPPEAEEEADDPVPPSVVCVVSCVVNVHHYHYDQALDDDDDLPQGQYEYEYEHPDLLPRDDPVSLLVSQVVQVVSPNRYAYAYECAQVLQQDRHHCVSSVHQWYKYFLRSRRNDDRMIIIMGTCVCVVVSRTHQDPQDDDVVVPVPPPPPPPPPPPPPRVSSHHYTDPSSRSSSSSSRSVVCSVCVVVFNVQLQVLQVLLCVLQVPDPQKAWDHDGGQKIWMFGAEPVGHGDFQVVLQVLCVVLSYHWDDDPRTTMGGDGSPRDSVSSVSVSVSSVVVRD/DVPFQEFALQVFNDADPVLVVVLVVCPVVAQADFLPDPDVNNVVLVVLLVLLQVLVCVQQAHDPVWKDKAKDQALLVLVLLCLQFFDWDPPEAEEEADDPVPPSVVCVVSCVVNVHHYHYHQALDDDDDLPQGQYEYEYEPDQQLPRDDPVSLLVSQVVQVVSPNRYAYAYECAQVLQQDRHHCVSSVHQWYKYFLRSRRNDDRMIIIMGTCVCVVVSRTHQDPQDDDVVVPPPPPDPPPPPPPPPRVSSHHYTDPSSRSSSSSSRSVVCSVCVVVFNVQLQVLQVLLCVLQVPDPQKAWGHDGGQKIWMFGAEPVGHGDFQVVLQVLCVVLSYHWDDDPRTTMGGDGSPRDSVSSVSVSVSSVVVRD

Organism: Trichomonas vaginalis (strain ATCC PRA-98 / G3) (NCBI:txid412133)

Radius of gyration: 26.62 Å; Cα contacts (8 Å, |Δi|>4): 1456; chains: 2; bounding box: 54×84×66 Å

Solvent-accessible surface area (backbone atoms only — not comparable to full-atom values): 38359 Å² total; per-residue (Å²): 110,94,84,44,31,74,21,38,22,73,71,37,24,79,55,58,53,67,42,44,48,52,37,36,49,49,59,61,74,46,64,66,31,52,60,87,46,93,40,70,26,7,48,50,22,43,50,37,48,52,51,34,50,49,52,52,30,53,66,31,50,47,47,78,85,51,36,39,67,30,66,39,68,25,38,68,49,28,52,48,50,53,60,64,20,43,56,64,49,95,77,17,39,37,38,36,30,32,48,79,83,57,57,57,34,50,43,48,54,56,34,57,76,64,67,51,49,74,44,84,32,75,52,89,79,74,87,82,65,83,57,99,23,47,24,37,35,37,35,37,59,46,66,70,35,56,54,63,54,74,67,54,51,44,48,51,39,52,54,31,52,65,70,59,72,25,35,41,34,32,34,47,35,36,69,49,62,55,59,38,87,55,43,45,70,77,55,56,53,44,29,44,26,29,25,41,19,45,56,50,32,43,40,80,31,8,34,27,34,34,28,39,67,43,57,78,65,61,39,51,46,72,59,65,56,13,49,54,62,44,71,52,66,68,53,78,59,83,75,63,58,65,83,55,54,76,35,61,54,74,32,69,37,65,74,60,46,69,53,37,45,39,32,36,47,42,45,64,70,39,65,83,41,45,70,60,34,20,52,47,24,48,52,52,29,50,50,42,52,54,58,47,57,69,36,88,44,34,49,70,47,60,84,51,63,37,40,38,40,31,36,51,31,45,99,85,67,43,68,51,61,24,67,60,48,39,47,53,33,40,77,69,38,29,42,45,43,70,52,95,76,22,26,27,43,16,52,42,76,84,54,49,71,66,42,45,52,50,50,53,50,46,59,58,53,71,77,103,110,94,83,44,32,74,19,38,24,73,70,36,24,78,56,58,54,66,42,44,48,50,37,36,48,49,59,61,74,47,65,66,32,52,60,88,47,90,40,71,26,7,48,50,24,44,53,39,47,53,49,33,48,49,51,52,28,54,64,31,51,46,47,79,85,50,35,40,68,29,66,39,68,25,38,68,50,28,52,49,49,52,59,66,19,43,56,65,49,97,76,17,39,38,37,36,29,34,48,79,84,57,59,57,34,48,44,48,56,54,34,58,74,64,66,51,47,75,44,83,32,73,52,89,79,72,88,81,65,84,55,98,24,47,25,36,36,36,35,37,58,48,69,67,38,53,54,62,54,74,66,54,51,43,49,50,38,52,53,30,52,64,69,61,71,24,36,43,35,31,36,47,34,35,70,49,61,56,59,38,88,53,44,44,69,78,57,55,53,45,30,44,26,29,24,39,19,43,55,49,32,42,40,82,31,7,34,28,34,35,27,40,67,44,58,77,67,62,38,51,47,73,61,64,57,12,49,57,64,42,70,49,65,69,53,77,58,83,76,61,58,64,83,54,55,77,36,60,56,73,32,69,38,64,74,59,44,70,52,34,45,39,32,36,46,43,44,64,69,40,65,84,42,44,70,60,37,19,52,48,23,51,51,52,27,52,50,42,52,53,57,46,57,68,36,88,44,32,51,70,46,60,84,49,63,38,40,39,40,32,36,51,31,47,98,85,67,43,68,52,62,24,67,60,47,41,47,53,32,41,78,69,39,29,42,46,42,68,53,94,75,22,28,28,41,14,52,43,74,82,53,49,71,67,44,45,51,49,51,53,50,47,59,58,52,72,78,104